Protein AF-A0A8N4FDD1-F1 (afdb_monomer_lite)

Radius of gyration: 42.2 Å; chains: 1; bounding box: 93×57×145 Å

InterPro domains:
  IPR019540 Phosphatidylinositol-glycan biosynthesis class S protein [PF10510] (51-280)
  IPR019540 Phosphatidylinositol-glycan biosynthesis class S protein [PF10510] (283-410)
  IPR019540 Phosphatidylinositol-glycan biosynthesis class S protein [PTHR21072] (285-420)

Foldseek 3Di:
DDDDDDDDDDDDDDDDDDDDDDDDDDDDDDDDDDDDPPDDDDDDDDPPPPCPVVVVVVPQFDAADAPLVLLVVLLVCCVVDQLAFQAEEEEEEADQDDDQVVQQVLQVLLLVLLVVQQDCDDDQLFNRNRYHYKYWYEPLVFIHIHPGCVPPLQDQDHNLDDLVQPPDPPVSVLVSVCVRNCVSVCCLVPLNADYAYEYEREDDDPDDDWDWADHLESYIYIYYHADSVRVSNVSSCCVPCPLRVPVDDPPCPVVPDPQDQPLLRDRDDDPVCVPPPCSPPHRPSNVSSVLSNLLSVLSNLLSVLVVVVSVLCVVCSPQHHDVLLSVLQVQLSVLNVVLSVCSSSNNSVSSNVSSSSSNSSSCCSSPPCSNVVVVVPDVVVVCVVCVVPVVVVCVPVVVVVVVVVVVVVVVVVVVVVVVVVVVVVVVVVVVVVVVVVVVVD

Organism: Elaeis guineensis var. tenera (NCBI:txid51953)

pLDDT: mean 73.2, std 19.53, range [24.16, 97.06]

Secondary structure (DSSP, 8-state):
--------PPPP--PPP--------------------------------TTHHHHHHTT---BPPP-HHHHHHHHHHHHHS--PPPEEEEEEEE-S---HHHHHHHHHHHHHHHHHHS-SS--TTS-TT-EEEEEEEE-SS-EEE-STTTT-TTS--TTS--TTTT-S-HHHHHHHHHHHHHS-GGGGTTT---EEEEEEE----TT---EEEE-SSSEEEEES---HHHHHHHHHHIIIIIIITTT--TT-TTSS----B-TTS-B---HHHHSS-HHHH--HHHHHHHHHHHHHHHHHHHHHHHHHHHHHHHH-TT--B-HHHHHHHHHHHHHHHHHHHHHHTT-HHHHHHHHHHHHHHHHHHHT-HHHHHHHH--HHHHHHHHHHHHHHHHHHHHHHHHHHHHHHHHHHHHHHHHHHHHHHHHHHHHHHHHHHHHH--

Sequence (441 aa):
DRQTRHQAPPPHALRPPLLPFRYFPTPLSVSRAVPLVLSLSLSPVSLRPPGLPFLLKSTEIYRSPLPFRSIDSLSSRLQSDRPTLPCRFQAVLLRLDGDRFLADRLGSLISEDLVKRTSNDPVCGGCGKYFSVSVTIDSGTGCVRSSVGAGDACLWRCGVVDSSGLGGGDEGVDKLLDSTLREGSECLGSGGGRVYTVVVIERDVAGESVQVVVGKHRHAWMVGKVSEPGAVSMIGKIFVEIFMNGGKKVGEMGKGEFMPVGADGSVVLSFSLLNADPSDWVYYWELDLLYGHHTCFNLLSCATTLEPLSKLVQSLPRMIIMDEIGKQVKFSLEAASLALRNASLGIYDASAVSARKARALAEDAFFHPSIMSISYSSIEHYFAIYMPFFAPVSLHVLPAAIKELKRYKREQAKYLTFAADQARAASYSATYATLLNVVYT

Structure (mmCIF, N/CA/C/O backbone):
data_AF-A0A8N4FDD1-F1
#
_entry.id   AF-A0A8N4FDD1-F1
#
loop_
_atom_site.group_PDB
_atom_site.id
_atom_site.type_symbol
_atom_site.label_atom_id
_atom_site.label_alt_id
_atom_site.label_comp_id
_atom_site.label_asym_id
_atom_site.label_entity_id
_atom_site.label_seq_id
_atom_site.pdbx_PDB_ins_code
_atom_site.Cartn_x
_atom_site.Cartn_y
_atom_site.Cartn_z
_atom_site.occupancy
_atom_site.B_iso_or_equiv
_atom_site.auth_seq_id
_atom_site.auth_comp_id
_atom_site.auth_asym_id
_atom_site.auth_atom_id
_atom_site.pdbx_PDB_model_num
ATOM 1 N N . ASP A 1 1 ? -49.639 16.139 -25.038 1.00 40.72 1 ASP A N 1
ATOM 2 C CA . ASP A 1 1 ? -50.640 15.060 -24.979 1.00 40.72 1 ASP A CA 1
ATOM 3 C C . ASP A 1 1 ? -50.744 14.423 -23.609 1.00 40.72 1 ASP A C 1
ATOM 5 O O . ASP A 1 1 ? -49.745 14.032 -23.019 1.00 40.72 1 ASP A O 1
ATOM 9 N N . ARG A 1 2 ? -51.978 14.360 -23.102 1.00 35.84 2 ARG A N 1
ATOM 10 C CA . ARG A 1 2 ? -52.407 13.490 -22.002 1.00 35.84 2 ARG A CA 1
ATOM 11 C C . ARG A 1 2 ? -52.451 12.050 -22.513 1.00 35.84 2 ARG A C 1
ATOM 13 O O . ARG A 1 2 ? -53.155 11.814 -23.488 1.00 35.84 2 ARG A O 1
ATOM 20 N N . GLN A 1 3 ? -51.924 11.093 -21.751 1.00 36.06 3 GLN A N 1
ATOM 21 C CA . GLN A 1 3 ? -52.672 9.860 -21.492 1.00 36.06 3 GLN A CA 1
ATOM 22 C C . GLN A 1 3 ? -52.224 9.157 -20.205 1.00 36.06 3 GLN A C 1
ATOM 24 O O . GLN A 1 3 ? -51.048 8.988 -19.911 1.00 36.06 3 GLN A O 1
ATOM 29 N N . THR A 1 4 ? -53.237 8.815 -19.420 1.00 35.28 4 THR A N 1
ATOM 30 C CA . THR A 1 4 ? -53.247 8.205 -18.088 1.00 35.28 4 THR A CA 1
ATOM 31 C C . THR A 1 4 ? -53.641 6.724 -18.151 1.00 35.28 4 THR A C 1
ATOM 33 O O . THR A 1 4 ? -54.429 6.369 -19.026 1.00 35.28 4 THR A O 1
ATOM 36 N N . ARG A 1 5 ? -53.284 5.981 -17.082 1.00 33.47 5 ARG A N 1
ATOM 37 C CA . ARG A 1 5 ? -53.719 4.625 -16.627 1.00 33.47 5 ARG A CA 1
ATOM 38 C C . ARG A 1 5 ? -52.831 3.464 -17.123 1.00 33.47 5 ARG A C 1
ATOM 40 O O . ARG A 1 5 ? -52.460 3.452 -18.281 1.00 33.47 5 ARG A O 1
ATOM 47 N N . HIS A 1 6 ? -52.433 2.468 -16.320 1.00 32.19 6 HIS A N 1
ATOM 48 C CA . HIS A 1 6 ? -53.114 1.783 -15.208 1.00 32.19 6 HIS A CA 1
ATOM 49 C C . HIS A 1 6 ? -52.150 1.292 -14.095 1.00 32.19 6 HIS A C 1
ATOM 51 O O . HIS A 1 6 ? -51.011 0.924 -14.356 1.00 32.19 6 HIS A O 1
ATOM 57 N N . GLN A 1 7 ? -52.670 1.252 -12.862 1.00 31.25 7 GLN A N 1
ATOM 58 C CA . GLN A 1 7 ? -52.154 0.572 -11.660 1.00 31.25 7 GLN A CA 1
ATOM 59 C C . GLN A 1 7 ? -52.213 -0.965 -11.767 1.00 31.25 7 GLN A C 1
ATOM 61 O O . GLN A 1 7 ? -53.251 -1.481 -12.176 1.00 31.25 7 GLN A O 1
ATOM 66 N N . ALA A 1 8 ? -51.182 -1.663 -11.262 1.00 29.30 8 ALA A N 1
ATOM 67 C CA . ALA A 1 8 ? -51.240 -2.968 -10.568 1.00 29.30 8 ALA A CA 1
ATOM 68 C C . ALA A 1 8 ? -49.865 -3.294 -9.901 1.00 29.30 8 ALA A C 1
ATOM 70 O O . ALA A 1 8 ? -48.864 -2.718 -10.320 1.00 29.30 8 ALA A O 1
ATOM 71 N N . PRO A 1 9 ? -49.804 -4.128 -8.837 1.00 34.34 9 PRO A N 1
ATOM 72 C CA . PRO A 1 9 ? -48.950 -3.927 -7.648 1.00 34.34 9 PRO A CA 1
ATOM 73 C C . PRO A 1 9 ? -47.648 -4.772 -7.591 1.00 34.34 9 PRO A C 1
ATOM 75 O O . PRO A 1 9 ? -47.467 -5.669 -8.413 1.00 34.34 9 PRO A O 1
ATOM 78 N N . PRO A 1 10 ? -46.744 -4.525 -6.609 1.00 38.16 10 PRO A N 1
ATOM 79 C CA . PRO A 1 10 ? -45.492 -5.276 -6.443 1.00 38.16 10 PRO A CA 1
ATOM 80 C C . PRO A 1 10 ? -45.675 -6.630 -5.716 1.00 38.16 10 PRO A C 1
ATOM 82 O O . PRO A 1 10 ? -46.613 -6.787 -4.930 1.00 38.16 10 PRO A O 1
ATOM 85 N N . PRO A 1 11 ? -44.770 -7.610 -5.925 1.00 33.47 11 PRO A N 1
ATOM 86 C CA . PRO A 1 11 ? -44.860 -8.933 -5.309 1.00 33.47 11 PRO A CA 1
ATOM 87 C C . PRO A 1 11 ? -44.393 -8.928 -3.840 1.00 33.47 11 PRO A C 1
ATOM 89 O O . PRO A 1 11 ? -43.347 -8.380 -3.493 1.00 33.47 11 PRO A O 1
ATOM 92 N N . HIS A 1 12 ? -45.181 -9.569 -2.973 1.00 30.75 12 HIS A N 1
ATOM 93 C CA . HIS A 1 12 ? -44.936 -9.719 -1.537 1.00 30.75 12 HIS A CA 1
ATOM 94 C C . HIS A 1 12 ? -44.035 -10.921 -1.178 1.00 30.75 12 HIS A C 1
ATOM 96 O O . HIS A 1 12 ? -44.300 -12.043 -1.588 1.00 30.75 12 HIS A O 1
ATOM 102 N N . ALA A 1 13 ? -43.062 -10.631 -0.303 1.00 29.66 13 ALA A N 1
ATOM 103 C CA . ALA A 1 13 ? -42.700 -11.289 0.967 1.00 29.66 13 ALA A CA 1
ATOM 104 C C . ALA A 1 13 ? -42.360 -12.794 1.054 1.00 29.66 13 ALA A C 1
ATOM 106 O O . ALA A 1 13 ? -43.186 -13.653 0.783 1.00 29.66 13 ALA A O 1
ATOM 107 N N . LEU A 1 14 ? -41.225 -13.072 1.720 1.00 29.44 14 LEU A N 1
ATOM 108 C CA . LEU A 1 14 ? -41.014 -14.240 2.593 1.00 29.44 14 LEU A CA 1
ATOM 109 C C . LEU A 1 14 ? -40.166 -13.831 3.821 1.00 29.44 14 LEU A C 1
ATOM 111 O O . LEU A 1 14 ? -38.943 -13.741 3.763 1.00 29.44 14 LEU A O 1
ATOM 115 N N . ARG A 1 15 ? -40.847 -13.558 4.943 1.00 31.05 15 ARG A N 1
ATOM 116 C CA . ARG A 1 15 ? -40.312 -13.614 6.319 1.00 31.05 15 ARG A CA 1
ATOM 117 C C . ARG A 1 15 ? -40.715 -14.971 6.912 1.00 31.05 15 ARG A C 1
ATOM 119 O O . ARG A 1 15 ? -41.870 -15.352 6.719 1.00 31.05 15 ARG A O 1
ATOM 126 N N . PRO A 1 16 ? -39.858 -15.664 7.679 1.00 32.75 16 PRO A N 1
ATOM 127 C CA . PRO A 1 16 ? -40.301 -16.789 8.493 1.00 32.75 16 PRO A CA 1
ATOM 128 C C . PRO A 1 16 ? -40.994 -16.318 9.793 1.00 32.75 16 PRO A C 1
ATOM 130 O O . PRO A 1 16 ? -40.769 -15.189 10.241 1.00 32.75 16 PRO A O 1
ATOM 133 N N . PRO A 1 17 ? -41.884 -17.148 10.371 1.00 31.25 17 PRO A N 1
ATOM 134 C CA . PRO A 1 17 ? -43.022 -16.688 11.158 1.00 31.25 17 PRO A CA 1
ATOM 135 C C . PRO A 1 17 ? -42.779 -16.711 12.672 1.00 31.25 17 PRO A C 1
ATOM 137 O O . PRO A 1 17 ? -42.165 -17.624 13.218 1.00 31.25 17 PRO A O 1
ATOM 140 N N . LEU A 1 18 ? -43.377 -15.738 13.357 1.00 29.84 18 LEU A N 1
ATOM 141 C CA . LEU A 1 18 ? -43.746 -15.846 14.765 1.00 29.84 18 LEU A CA 1
ATOM 142 C C . LEU A 1 18 ? -45.084 -16.588 14.827 1.00 29.84 18 LEU A C 1
ATOM 144 O O . LEU A 1 18 ? -46.087 -16.078 14.325 1.00 29.84 18 LEU A O 1
ATOM 148 N N . LEU A 1 19 ? -45.100 -17.783 15.422 1.00 29.86 19 LEU A N 1
ATOM 149 C CA . LEU A 1 19 ? -46.341 -18.469 15.772 1.00 29.86 19 LEU A CA 1
ATOM 150 C C . LEU A 1 19 ? -46.705 -18.227 17.248 1.00 29.86 19 LEU A C 1
ATOM 152 O O . LEU A 1 19 ? -45.818 -18.230 18.106 1.00 29.86 19 LEU A O 1
ATOM 156 N N . PRO A 1 20 ? -48.001 -18.022 17.541 1.00 33.59 20 PRO A N 1
ATOM 157 C CA . PRO A 1 20 ? -48.532 -17.731 18.863 1.00 33.59 20 PRO A CA 1
ATOM 158 C C . PRO A 1 20 ? -49.012 -19.010 19.562 1.00 33.59 20 PRO A C 1
ATOM 160 O O . PRO A 1 20 ? -49.422 -19.965 18.909 1.00 33.59 20 PRO A O 1
ATOM 163 N N . PHE A 1 21 ? -49.091 -18.990 20.891 1.00 27.89 21 PHE A N 1
ATOM 164 C CA . PHE A 1 21 ? -49.952 -19.918 21.625 1.00 27.89 21 PHE A CA 1
ATOM 165 C C . PHE A 1 21 ? -50.805 -19.155 22.645 1.00 27.89 21 PHE A C 1
ATOM 167 O O . PHE A 1 21 ? -50.311 -18.613 23.630 1.00 27.89 21 PHE A O 1
ATOM 174 N N . ARG A 1 22 ? -52.113 -19.116 22.365 1.00 25.95 22 ARG A N 1
ATOM 175 C CA . ARG A 1 22 ? -53.206 -18.933 23.330 1.00 25.95 22 ARG A CA 1
ATOM 176 C C . ARG A 1 22 ? -53.691 -20.328 23.751 1.00 25.95 22 ARG A C 1
ATOM 178 O O . ARG A 1 22 ? -53.838 -21.164 22.868 1.00 25.95 22 ARG A O 1
ATOM 185 N N . TYR A 1 23 ? -54.031 -20.551 25.021 1.00 25.39 23 TYR A N 1
ATOM 186 C CA . TYR A 1 23 ? -55.416 -20.712 25.516 1.00 25.39 23 TYR A CA 1
ATOM 187 C C . TYR A 1 23 ? -55.460 -21.249 26.964 1.00 25.39 23 TYR A C 1
ATOM 189 O O . TYR A 1 23 ? -54.695 -22.122 27.356 1.00 25.39 23 TYR A O 1
ATOM 197 N N . PHE A 1 24 ? -56.393 -20.666 27.719 1.00 34.41 24 PHE A N 1
ATOM 198 C CA . PHE A 1 24 ? -56.862 -20.946 29.087 1.00 34.41 24 PHE A CA 1
ATOM 199 C C . PHE A 1 24 ? -57.510 -22.345 29.261 1.00 34.41 24 PHE A C 1
ATOM 201 O O . PHE A 1 24 ? -57.901 -22.942 28.258 1.00 34.41 24 PHE A O 1
ATOM 208 N N . PRO A 1 25 ? -57.708 -22.841 30.509 1.00 28.44 25 PRO A N 1
ATOM 209 C CA . PRO A 1 25 ? -59.020 -22.669 31.167 1.00 28.44 25 PRO A CA 1
ATOM 210 C C . PRO A 1 25 ? -58.987 -22.347 32.684 1.00 28.44 25 PRO A C 1
ATOM 212 O O . PRO A 1 25 ? -58.010 -22.577 33.390 1.00 28.44 25 PRO A O 1
ATOM 215 N N . THR A 1 26 ? -60.103 -21.780 33.152 1.00 26.97 26 THR A N 1
ATOM 216 C CA . THR A 1 26 ? -60.554 -21.499 34.536 1.00 26.97 26 THR A CA 1
ATOM 217 C C . THR A 1 26 ? -61.221 -22.752 35.184 1.00 26.97 26 THR A C 1
ATOM 219 O O . THR A 1 26 ? -61.231 -23.798 34.542 1.00 26.97 26 THR A O 1
ATOM 222 N N . PRO A 1 27 ? -61.939 -22.679 36.336 1.00 45.00 27 PRO A N 1
ATOM 223 C CA . PRO A 1 27 ? -61.524 -22.534 37.746 1.00 45.00 27 PRO A CA 1
ATOM 224 C C . PRO A 1 27 ? -62.041 -23.703 38.657 1.00 45.00 27 PRO A C 1
ATOM 226 O O . PRO A 1 27 ? -62.592 -24.669 38.145 1.00 45.00 27 PRO A O 1
ATOM 229 N N . LEU A 1 28 ? -61.935 -23.543 39.997 1.00 25.53 28 LEU A N 1
ATOM 230 C CA . LEU A 1 28 ? -62.410 -24.359 41.161 1.00 25.53 28 LEU A CA 1
ATOM 231 C C . LEU A 1 28 ? -61.222 -24.988 41.921 1.00 25.53 28 LEU A C 1
ATOM 233 O O . LEU A 1 28 ? -60.374 -25.626 41.322 1.00 25.53 28 LEU A O 1
ATOM 237 N N . SER A 1 29 ? -61.026 -24.823 43.230 1.00 24.16 29 SER A N 1
ATOM 238 C CA . SER A 1 29 ? -61.970 -24.854 44.348 1.00 24.16 29 SER A CA 1
ATOM 239 C C . SER A 1 29 ? -61.417 -24.047 45.534 1.00 24.16 29 SER A C 1
ATOM 241 O O . SER A 1 29 ? -60.212 -24.034 45.790 1.00 24.16 29 SER A O 1
ATOM 243 N N . VAL A 1 30 ? -62.308 -23.378 46.267 1.00 39.97 30 VAL A N 1
ATOM 244 C CA . VAL A 1 30 ? -62.011 -22.726 47.546 1.00 39.97 30 VAL A CA 1
ATOM 245 C C . VAL A 1 30 ? -61.821 -23.808 48.607 1.00 39.97 30 VAL A C 1
ATOM 247 O O . VAL A 1 30 ? -62.767 -24.519 48.936 1.00 39.97 30 VAL A O 1
ATOM 250 N N . SER A 1 31 ? -60.633 -23.876 49.207 1.00 27.06 31 SER A N 1
ATOM 251 C CA . SER A 1 31 ? -60.451 -24.524 50.505 1.00 27.06 31 SER A CA 1
ATOM 252 C C . SER A 1 31 ? -59.795 -23.540 51.467 1.00 27.06 31 SER A C 1
ATOM 254 O O . SER A 1 31 ? -58.717 -23.005 51.213 1.00 27.06 31 SER A O 1
ATOM 256 N N . ARG A 1 32 ? -60.507 -23.248 52.557 1.00 39.62 32 ARG A N 1
ATOM 257 C CA . ARG A 1 32 ? -60.023 -22.467 53.698 1.00 39.62 32 ARG A CA 1
ATOM 258 C C . ARG A 1 32 ? -58.872 -23.220 54.368 1.00 39.62 32 ARG A C 1
ATOM 260 O O . ARG A 1 32 ? -59.080 -24.350 54.793 1.00 39.62 32 ARG A O 1
ATOM 267 N N . ALA A 1 33 ? -57.735 -22.563 54.589 1.00 28.14 33 ALA A N 1
ATOM 268 C CA . ALA A 1 33 ? -56.805 -22.946 55.651 1.00 28.14 33 ALA A CA 1
ATOM 269 C C . ALA A 1 33 ? -55.934 -21.755 56.105 1.00 28.14 33 ALA A C 1
ATOM 271 O O . ALA A 1 33 ? -55.067 -21.292 55.378 1.00 28.14 33 ALA A O 1
ATOM 272 N N . VAL A 1 34 ? -56.258 -21.278 57.313 1.00 29.39 34 VAL A N 1
ATOM 273 C CA . VAL A 1 34 ? -55.396 -20.838 58.432 1.00 29.39 34 VAL A CA 1
ATOM 274 C C . VAL A 1 34 ? -54.196 -19.908 58.139 1.00 29.39 34 VAL A C 1
ATOM 276 O O . VAL A 1 34 ? -53.258 -20.310 57.455 1.00 29.39 34 VAL A O 1
ATOM 279 N N . PRO A 1 35 ? -54.121 -18.707 58.758 1.00 30.92 35 PRO A N 1
ATOM 280 C CA . PRO A 1 35 ? -52.905 -17.903 58.729 1.00 30.92 35 PRO A CA 1
ATOM 281 C C . PRO A 1 35 ? -51.846 -18.565 59.620 1.00 30.92 35 PRO A C 1
ATOM 283 O O . PRO A 1 35 ? -51.951 -18.561 60.846 1.00 30.92 35 PRO A O 1
ATOM 286 N N . LEU A 1 36 ? -50.823 -19.154 59.002 1.00 27.55 36 LEU A N 1
ATOM 287 C CA . LEU A 1 36 ? -49.663 -19.670 59.717 1.00 27.55 36 LEU A CA 1
ATOM 288 C C . LEU A 1 36 ? -48.739 -18.489 60.035 1.00 27.55 36 LEU A C 1
ATOM 290 O O . LEU A 1 36 ? -48.025 -17.975 59.174 1.00 27.55 36 LEU A O 1
ATOM 294 N N . VAL A 1 37 ? -48.809 -18.018 61.278 1.00 31.62 37 VAL A N 1
ATOM 295 C CA . VAL A 1 37 ? -47.888 -17.026 61.833 1.00 31.62 37 VAL A CA 1
ATOM 296 C C . VAL A 1 37 ? -46.492 -17.651 61.860 1.00 31.62 37 VAL A C 1
ATOM 298 O O . VAL A 1 37 ? -46.197 -18.509 62.687 1.00 31.62 37 VAL A O 1
ATOM 301 N N . LEU A 1 38 ? -45.630 -17.235 60.932 1.00 30.97 38 LEU A N 1
ATOM 302 C CA . LEU A 1 38 ? -44.207 -17.570 60.926 1.00 30.97 38 LEU A CA 1
ATOM 303 C C . LEU A 1 38 ? -43.508 -16.789 62.047 1.00 30.97 38 LEU A C 1
ATOM 305 O O . LEU A 1 38 ? -43.041 -15.665 61.865 1.00 30.97 38 LEU A O 1
ATOM 309 N N . SER A 1 39 ? -43.451 -17.390 63.233 1.00 30.58 39 SER A N 1
ATOM 310 C CA . SER A 1 39 ? -42.573 -16.955 64.314 1.00 30.58 39 SER A CA 1
ATOM 311 C C . SER A 1 39 ? -41.125 -17.294 63.951 1.00 30.58 39 SER A C 1
ATOM 313 O O . SER A 1 39 ? -40.681 -18.432 64.095 1.00 30.58 39 SER A O 1
ATOM 315 N N . LEU A 1 40 ? -40.387 -16.299 63.461 1.00 34.03 40 LEU A N 1
ATOM 316 C CA . LEU A 1 40 ? -38.937 -16.360 63.281 1.00 34.03 40 LEU A CA 1
ATOM 317 C C . LEU A 1 40 ? -38.249 -16.422 64.653 1.00 34.03 40 LEU A C 1
ATOM 319 O O . LEU A 1 40 ? -38.020 -15.399 65.296 1.00 34.03 40 LEU A O 1
ATOM 323 N N . SER A 1 41 ? -37.902 -17.626 65.104 1.00 34.12 41 SER A N 1
ATOM 324 C CA . SER A 1 41 ? -36.955 -17.828 66.201 1.00 34.12 41 SER A CA 1
ATOM 325 C C . SER A 1 41 ? -35.529 -17.623 65.678 1.00 34.12 41 SER A C 1
ATOM 327 O O . SER A 1 41 ? -34.995 -18.465 64.955 1.00 34.12 41 SER A O 1
ATOM 329 N N . LEU A 1 42 ? -34.911 -16.490 66.022 1.00 40.28 42 LEU A N 1
ATOM 330 C CA . LEU A 1 42 ? -33.498 -16.224 65.748 1.00 40.28 42 LEU A CA 1
ATOM 331 C C . LEU A 1 42 ? -32.602 -17.022 66.711 1.00 40.28 42 LEU A C 1
ATOM 333 O O . LEU A 1 42 ? -32.462 -16.654 67.876 1.00 40.28 42 LEU A O 1
ATOM 337 N N . SER A 1 43 ? -31.928 -18.055 66.205 1.00 37.25 43 SER A N 1
ATOM 338 C CA . SER A 1 43 ? -30.672 -18.552 66.786 1.00 37.25 43 SER A CA 1
ATOM 339 C C . SER A 1 43 ? -29.479 -17.836 66.134 1.00 37.25 43 SER A C 1
ATOM 341 O O . SER A 1 43 ? -29.516 -17.573 64.929 1.00 37.25 43 SER A O 1
ATOM 343 N N . PRO A 1 44 ? -28.404 -17.513 66.879 1.00 50.78 44 PRO A N 1
ATOM 344 C CA . PRO A 1 44 ? -27.269 -16.763 66.359 1.00 50.78 44 PRO A CA 1
ATOM 345 C C . PRO A 1 44 ? -26.308 -17.716 65.642 1.00 50.78 44 PRO A C 1
ATOM 347 O O . PRO A 1 44 ? -25.275 -18.107 66.177 1.00 50.78 44 PRO A O 1
ATOM 350 N N . VAL A 1 45 ? -26.647 -18.107 64.416 1.00 41.34 45 VAL A N 1
ATOM 351 C CA . VAL A 1 45 ? -25.684 -18.716 63.497 1.00 41.34 45 VAL A CA 1
ATOM 352 C C . VAL A 1 45 ? -25.213 -17.619 62.554 1.00 41.34 45 VAL A C 1
ATOM 354 O O . VAL A 1 45 ? -26.011 -17.011 61.848 1.00 41.34 45 VAL A O 1
ATOM 357 N N . SER A 1 46 ? -23.910 -17.340 62.622 1.00 48.69 46 SER A N 1
ATOM 358 C CA . SER A 1 46 ? -23.095 -16.582 61.668 1.00 48.69 46 SER A CA 1
ATOM 359 C C . SER A 1 46 ? -23.808 -16.285 60.338 1.00 48.69 46 SER A C 1
ATOM 361 O O . SER A 1 46 ? -23.877 -17.139 59.454 1.00 48.69 46 SER A O 1
ATOM 363 N N . LEU A 1 47 ? -24.327 -15.060 60.182 1.00 47.66 47 LEU A N 1
ATOM 364 C CA . LEU A 1 47 ? -24.791 -14.538 58.894 1.00 47.66 47 LEU A CA 1
ATOM 365 C C . LEU A 1 47 ? -23.571 -14.289 57.993 1.00 47.66 47 LEU A C 1
ATOM 367 O O . LEU A 1 47 ? -23.130 -13.163 57.781 1.00 47.66 47 LEU A O 1
ATOM 371 N N . ARG A 1 48 ? -23.003 -15.356 57.442 1.00 53.75 48 ARG A N 1
ATOM 372 C CA . ARG A 1 48 ? -22.260 -15.281 56.188 1.00 53.75 48 ARG A CA 1
ATOM 373 C C . ARG A 1 48 ? -23.150 -15.987 55.171 1.00 53.75 48 ARG A C 1
ATOM 375 O O . ARG A 1 48 ? -23.197 -17.211 55.217 1.00 53.75 48 ARG A O 1
ATOM 382 N N . PRO A 1 49 ? -23.911 -15.273 54.319 1.00 59.44 49 PRO A N 1
ATOM 383 C CA . PRO A 1 49 ? -24.785 -15.937 53.364 1.00 59.44 49 PRO A CA 1
ATOM 384 C C . PRO A 1 49 ? -23.892 -16.782 52.445 1.00 59.44 49 PRO A C 1
ATOM 386 O O . PRO A 1 49 ? -23.085 -16.200 51.714 1.00 59.44 49 PRO A O 1
ATOM 389 N N . PRO A 1 50 ? -23.994 -18.124 52.449 1.00 56.16 50 PRO A N 1
ATOM 390 C CA . PRO A 1 50 ? -23.181 -18.968 51.572 1.00 56.16 50 PRO A CA 1
ATOM 391 C C . PRO A 1 50 ? -23.485 -18.706 50.086 1.00 56.16 50 PRO A C 1
ATOM 393 O O . PRO A 1 50 ? -22.694 -19.061 49.219 1.00 56.16 50 PRO A O 1
ATOM 396 N N . GLY A 1 51 ? -24.593 -18.017 49.789 1.00 51.84 51 GLY A N 1
ATOM 397 C CA . GLY A 1 51 ? -24.967 -17.574 48.448 1.00 51.84 51 GLY A CA 1
ATOM 398 C C . GLY A 1 51 ? -24.396 -16.222 48.010 1.00 51.84 51 GLY A C 1
ATOM 399 O O . GLY A 1 51 ? -24.435 -15.940 46.821 1.00 51.84 51 GLY A O 1
ATOM 400 N N . LEU A 1 52 ? -23.846 -15.382 48.898 1.00 57.56 52 LEU A N 1
ATOM 401 C CA . LEU A 1 52 ? -23.330 -14.059 48.504 1.00 57.56 52 LEU A CA 1
ATOM 402 C C . LEU A 1 52 ? -22.122 -14.134 47.543 1.00 57.56 52 LEU A C 1
ATOM 404 O O . LEU A 1 52 ? -22.141 -13.430 46.533 1.00 57.56 52 LEU A O 1
ATOM 408 N N . PRO A 1 53 ? -21.100 -14.989 47.774 1.00 57.75 53 PRO A N 1
ATOM 409 C CA . PRO A 1 53 ? -20.004 -15.124 46.814 1.00 57.75 53 PRO A CA 1
ATOM 410 C C . PRO A 1 53 ? -20.446 -15.817 45.516 1.00 57.75 53 PRO A C 1
ATOM 412 O O . PRO A 1 53 ? -19.903 -15.514 44.458 1.00 57.75 53 PRO A O 1
ATOM 415 N N . PHE A 1 54 ? -21.450 -16.700 45.570 1.00 54.53 54 PHE A N 1
ATOM 416 C CA . PHE A 1 54 ? -21.995 -17.364 44.382 1.00 54.53 54 PHE A CA 1
ATOM 417 C C . PHE A 1 54 ? -22.814 -16.394 43.513 1.00 54.53 54 PHE A C 1
ATOM 419 O O . PHE A 1 54 ? -22.598 -16.331 42.307 1.00 54.53 54 PHE A O 1
ATOM 426 N N . LEU A 1 55 ? -23.663 -15.561 44.130 1.00 54.16 55 LEU A N 1
ATOM 427 C CA . LEU A 1 55 ? -24.450 -14.529 43.446 1.00 54.16 55 LEU A CA 1
ATOM 428 C C . LEU A 1 55 ? -23.570 -13.448 42.806 1.00 54.16 55 LEU A C 1
ATOM 430 O O . LEU A 1 55 ? -23.849 -13.017 41.689 1.00 54.16 55 LEU A O 1
ATOM 434 N N . LEU A 1 56 ? -22.483 -13.042 43.471 1.00 54.62 56 LEU A N 1
ATOM 435 C CA . LEU A 1 56 ? -21.521 -12.094 42.898 1.00 54.62 56 LEU A CA 1
ATOM 436 C C . LEU A 1 56 ? -20.779 -12.688 41.691 1.00 54.62 56 LEU A C 1
ATOM 438 O O . LEU A 1 56 ? -20.526 -11.973 40.724 1.00 54.62 56 LEU A O 1
ATOM 442 N N . LYS A 1 57 ? -20.499 -13.998 41.690 1.00 53.88 57 LYS A N 1
ATOM 443 C CA . LYS A 1 57 ? -19.841 -14.675 40.563 1.00 53.88 57 LYS A CA 1
ATOM 444 C C . LYS A 1 57 ? -20.753 -14.826 39.339 1.00 53.88 57 LYS A C 1
ATOM 446 O O . LYS A 1 57 ? -20.279 -14.728 38.216 1.00 53.88 57 LYS A O 1
ATOM 451 N N . SER A 1 58 ? -22.068 -14.937 39.533 1.00 48.38 58 SER A N 1
ATOM 452 C CA . SER A 1 58 ? -23.060 -14.889 38.442 1.00 48.38 58 SER A CA 1
ATOM 453 C C . SER A 1 58 ? -23.259 -13.501 37.809 1.00 48.38 58 SER A C 1
ATOM 455 O O . SER A 1 58 ? -24.005 -13.386 36.841 1.00 48.38 58 SER A O 1
ATOM 457 N N . THR A 1 59 ? -22.592 -12.455 38.314 1.00 55.41 59 THR A N 1
ATOM 458 C CA . THR A 1 59 ? -22.586 -11.111 37.695 1.00 55.41 59 THR A CA 1
ATOM 459 C C . THR A 1 59 ? -21.316 -10.812 36.897 1.00 55.41 59 THR A C 1
ATOM 461 O O . THR A 1 59 ? -21.124 -9.684 36.443 1.00 55.41 59 THR A O 1
ATOM 464 N N . GLU A 1 60 ? -20.439 -11.805 36.711 1.00 64.38 60 GLU A N 1
ATOM 465 C CA . GLU A 1 60 ? -19.253 -11.663 35.871 1.00 64.38 60 GLU A CA 1
ATOM 466 C C . GLU A 1 60 ? -19.681 -11.516 34.405 1.00 64.38 60 GLU A C 1
ATOM 468 O O . GLU A 1 60 ? -20.145 -12.450 33.754 1.00 64.38 60 GLU A O 1
ATOM 473 N N . ILE A 1 61 ? -19.590 -10.282 33.911 1.00 69.06 61 ILE A N 1
ATOM 474 C CA . ILE A 1 61 ? -19.956 -9.915 32.547 1.00 69.06 61 ILE A CA 1
ATOM 475 C C . ILE A 1 61 ? -19.009 -10.644 31.594 1.00 69.06 61 ILE A C 1
ATOM 477 O O . ILE A 1 61 ? -17.812 -10.347 31.566 1.00 69.06 61 ILE A O 1
ATOM 481 N N . TYR A 1 62 ? -19.551 -11.569 30.801 1.00 76.00 62 TYR A N 1
ATOM 482 C CA . TYR A 1 62 ? -18.815 -12.225 29.725 1.00 76.00 62 TYR A CA 1
ATOM 483 C C . TYR A 1 62 ? -18.250 -11.185 28.743 1.00 76.00 62 TYR A C 1
ATOM 485 O O . TYR A 1 62 ? -18.933 -10.233 28.355 1.00 76.00 62 TYR A O 1
ATOM 493 N N . ARG A 1 63 ? -16.986 -11.373 28.352 1.00 80.00 63 ARG A N 1
ATOM 494 C CA . ARG A 1 63 ? -16.257 -10.516 27.413 1.00 80.00 63 ARG A CA 1
ATOM 495 C C . ARG A 1 63 ? -15.627 -11.381 26.341 1.00 80.00 63 ARG A C 1
ATOM 497 O O . ARG A 1 63 ? -14.893 -12.313 26.668 1.00 80.00 63 ARG A O 1
ATOM 504 N N . SER A 1 64 ? -15.810 -11.002 25.084 1.00 85.81 64 SER A N 1
ATOM 505 C CA . SER A 1 64 ? -14.991 -11.569 24.019 1.00 85.81 64 SER A CA 1
ATOM 506 C C . SER A 1 64 ? -13.513 -11.214 24.247 1.00 85.81 64 SER A C 1
ATOM 508 O O . SER A 1 64 ? -13.197 -10.034 24.441 1.00 85.81 64 SER A O 1
ATOM 510 N N . PRO A 1 65 ? -12.582 -12.185 24.197 1.00 87.06 65 PRO A N 1
ATOM 511 C CA . PRO A 1 65 ? -11.158 -11.896 24.289 1.00 87.06 65 PRO A CA 1
ATOM 512 C C . PRO A 1 65 ? -10.698 -11.140 23.037 1.00 87.06 65 PRO A C 1
ATOM 514 O O . PRO A 1 65 ? -10.943 -11.580 21.912 1.00 87.06 65 PRO A O 1
ATOM 517 N N . LEU A 1 66 ? -10.018 -10.007 23.228 1.00 89.50 66 LEU A N 1
ATOM 518 C CA . LEU A 1 66 ? -9.389 -9.264 22.138 1.00 89.50 66 LEU A CA 1
ATOM 519 C C . LEU A 1 66 ? -7.909 -9.638 22.004 1.00 89.50 66 LEU A C 1
ATOM 521 O O . LEU A 1 66 ? -7.221 -9.833 23.010 1.00 89.50 66 LEU A O 1
ATOM 525 N N . PRO A 1 67 ? -7.380 -9.712 20.774 1.00 92.25 67 PRO A N 1
ATOM 526 C CA . PRO A 1 67 ? -6.008 -10.129 20.547 1.00 92.25 67 PRO A CA 1
ATOM 527 C C . PRO A 1 67 ? -5.051 -8.924 20.678 1.00 92.25 67 PRO A C 1
ATOM 529 O O . PRO A 1 67 ? -4.515 -8.409 19.696 1.00 92.25 67 PRO A O 1
ATOM 532 N N . PHE A 1 68 ? -4.832 -8.459 21.914 1.00 92.44 68 PHE A N 1
ATOM 533 C CA . PHE A 1 68 ? -4.052 -7.245 22.217 1.00 92.44 68 PHE A CA 1
ATOM 534 C C . PHE A 1 68 ? -2.631 -7.280 21.641 1.00 92.44 68 PHE A C 1
ATOM 536 O O . PHE A 1 68 ? -2.215 -6.351 20.959 1.00 92.44 68 PHE A O 1
ATOM 543 N N . ARG A 1 69 ? -1.927 -8.407 21.809 1.00 92.44 69 ARG A N 1
ATOM 544 C CA . ARG A 1 69 ? -0.548 -8.572 21.323 1.00 92.44 69 ARG A CA 1
ATOM 545 C C . ARG A 1 69 ? -0.424 -8.350 19.814 1.00 92.44 69 ARG A C 1
ATOM 547 O O . ARG A 1 69 ? 0.562 -7.778 19.364 1.00 92.44 69 ARG A O 1
ATOM 554 N N . SER A 1 70 ? -1.401 -8.805 19.029 1.00 92.75 70 SER A N 1
ATOM 555 C CA . SER A 1 70 ? -1.380 -8.598 17.578 1.00 92.75 70 SER A CA 1
ATOM 556 C C . SER A 1 70 ? -1.679 -7.152 17.189 1.00 92.75 70 SER A C 1
ATOM 558 O O . SER A 1 70 ? -1.056 -6.663 16.250 1.00 92.75 70 SER A O 1
ATOM 560 N N . ILE A 1 71 ? -2.552 -6.455 17.928 1.00 93.19 71 ILE A N 1
ATOM 561 C CA . ILE A 1 71 ? -2.819 -5.021 17.724 1.00 93.19 71 ILE A CA 1
ATOM 562 C C . ILE A 1 71 ? -1.536 -4.218 17.968 1.00 93.19 71 ILE A C 1
ATOM 564 O O . ILE A 1 71 ? -1.118 -3.453 17.100 1.00 93.19 71 ILE A O 1
ATOM 568 N N . ASP A 1 72 ? -0.860 -4.469 19.090 1.00 92.38 72 ASP A N 1
ATOM 569 C CA . ASP A 1 72 ? 0.387 -3.782 19.441 1.00 92.38 72 ASP A CA 1
ATOM 570 C C . ASP A 1 72 ? 1.508 -4.110 18.440 1.00 92.38 72 ASP A C 1
ATOM 572 O O . ASP A 1 72 ? 2.263 -3.228 18.025 1.00 92.38 72 ASP A O 1
ATOM 576 N N . SER A 1 73 ? 1.592 -5.366 17.979 1.00 93.25 73 SER A N 1
ATOM 577 C CA . SER A 1 73 ? 2.569 -5.768 16.957 1.00 93.25 73 SER A CA 1
ATOM 578 C C . SER A 1 73 ? 2.324 -5.095 15.603 1.00 93.25 73 SER A C 1
ATOM 580 O O . SER A 1 73 ? 3.276 -4.739 14.914 1.00 93.25 73 SER A O 1
ATOM 582 N N . LEU A 1 74 ? 1.058 -4.887 15.222 1.00 91.56 74 LEU A N 1
ATOM 583 C CA . LEU A 1 74 ? 0.705 -4.202 13.983 1.00 91.56 74 LEU A CA 1
ATOM 584 C C . LEU A 1 74 ? 1.018 -2.705 14.084 1.00 91.56 74 LEU A C 1
ATOM 586 O O . LEU A 1 74 ? 1.635 -2.161 13.172 1.00 91.56 74 LEU A O 1
ATOM 590 N N . SER A 1 75 ? 0.637 -2.057 15.192 1.00 91.75 75 SER A N 1
ATOM 591 C CA . SER A 1 75 ? 0.903 -0.628 15.418 1.00 91.75 75 SER A CA 1
ATOM 592 C C . SER A 1 75 ? 2.407 -0.346 15.451 1.00 91.75 75 SER A C 1
ATOM 594 O O . SER A 1 75 ? 2.893 0.490 14.692 1.00 91.75 75 SER A O 1
ATOM 596 N N . SER A 1 76 ? 3.173 -1.119 16.230 1.00 90.62 76 SER A N 1
ATOM 597 C CA . SER A 1 76 ? 4.634 -0.978 16.287 1.00 90.62 76 SER A CA 1
ATOM 598 C C . SER A 1 76 ? 5.298 -1.212 14.930 1.00 90.62 76 SER A C 1
ATOM 600 O O . SER A 1 76 ? 6.154 -0.420 14.545 1.00 90.62 76 SER A O 1
ATOM 602 N N . ARG A 1 77 ? 4.857 -2.223 14.163 1.00 89.31 77 ARG A N 1
ATOM 603 C CA . ARG A 1 77 ? 5.363 -2.476 12.805 1.00 89.31 77 ARG A CA 1
ATOM 604 C C . ARG A 1 77 ? 5.118 -1.294 11.869 1.00 89.31 77 ARG A C 1
ATOM 606 O O . ARG A 1 77 ? 6.033 -0.905 11.157 1.00 89.31 77 ARG A O 1
ATOM 613 N N . LEU A 1 78 ? 3.914 -0.720 11.875 1.00 87.44 78 LEU A N 1
ATOM 614 C CA . LEU A 1 78 ? 3.552 0.401 10.998 1.00 87.44 78 LEU A CA 1
ATOM 615 C C . LEU A 1 78 ? 4.193 1.733 11.420 1.00 87.44 78 LEU A C 1
ATOM 617 O O . LEU A 1 78 ? 4.409 2.598 10.573 1.00 87.44 78 LEU A O 1
ATOM 621 N N . GLN A 1 79 ? 4.499 1.901 12.710 1.00 83.88 79 GLN A N 1
ATOM 622 C CA . GLN A 1 79 ? 5.249 3.050 13.222 1.00 83.88 79 GLN A CA 1
ATOM 623 C C . GLN A 1 79 ? 6.743 2.950 12.891 1.00 83.88 79 GLN A C 1
ATOM 625 O O . GLN A 1 79 ? 7.351 3.963 12.549 1.00 83.88 79 GLN A O 1
ATOM 630 N N . SER A 1 80 ? 7.329 1.748 12.979 1.00 81.81 80 SER A N 1
ATOM 631 C CA . SER A 1 80 ? 8.752 1.531 12.701 1.00 81.81 80 SER A CA 1
ATOM 632 C C . SER A 1 80 ? 9.073 1.498 11.210 1.00 81.81 80 SER A C 1
ATOM 634 O O . SER A 1 80 ? 10.080 2.057 10.790 1.00 81.81 80 SER A O 1
ATOM 636 N N . ASP A 1 81 ? 8.234 0.827 10.420 1.00 76.94 81 ASP A N 1
ATOM 637 C CA . ASP A 1 81 ? 8.449 0.610 8.994 1.00 76.94 81 ASP A CA 1
ATOM 638 C C . ASP A 1 81 ? 7.126 0.806 8.257 1.00 76.94 81 ASP A C 1
ATOM 640 O O . ASP A 1 81 ? 6.222 -0.039 8.279 1.00 76.94 81 ASP A O 1
ATOM 644 N N . ARG A 1 82 ? 6.982 1.979 7.637 1.00 77.06 82 ARG A N 1
ATOM 645 C CA . ARG A 1 82 ? 5.794 2.266 6.835 1.00 77.06 82 ARG A CA 1
ATOM 646 C C . ARG A 1 82 ? 5.760 1.284 5.668 1.00 77.06 82 ARG A C 1
ATOM 648 O O . ARG A 1 82 ? 6.797 1.067 5.045 1.00 77.06 82 ARG A O 1
ATOM 655 N N . PRO A 1 83 ? 4.589 0.724 5.327 1.00 72.31 83 PRO A N 1
ATOM 656 C CA . PRO A 1 83 ? 4.483 -0.218 4.227 1.00 72.31 83 PRO A CA 1
ATOM 657 C C . PRO A 1 83 ? 4.926 0.470 2.935 1.00 72.31 83 PRO A C 1
ATOM 659 O O . PRO A 1 83 ? 4.267 1.381 2.428 1.00 72.31 83 PRO A O 1
ATOM 662 N N . THR A 1 84 ? 6.087 0.040 2.457 1.00 72.50 84 THR A N 1
ATOM 663 C CA . THR A 1 84 ? 6.679 0.426 1.182 1.00 72.50 84 THR A CA 1
ATOM 664 C C . THR A 1 84 ? 6.400 -0.676 0.178 1.00 72.50 84 THR A C 1
ATOM 666 O O . THR A 1 84 ? 6.260 -1.852 0.531 1.00 72.50 84 THR A O 1
ATOM 669 N N . LEU A 1 85 ? 6.257 -0.285 -1.081 1.00 76.19 85 LEU A N 1
ATOM 670 C CA . LEU A 1 85 ? 5.982 -1.227 -2.157 1.00 76.19 85 LEU A CA 1
ATOM 671 C C . LEU A 1 85 ? 7.274 -1.462 -2.935 1.00 76.19 85 LEU A C 1
ATOM 673 O O . LEU A 1 85 ? 7.954 -0.486 -3.259 1.00 76.19 85 LEU A O 1
ATOM 677 N N . PRO A 1 86 ? 7.635 -2.723 -3.222 1.00 79.75 86 PRO A N 1
ATOM 678 C CA . PRO A 1 86 ? 8.854 -3.026 -3.950 1.00 79.75 86 PRO A CA 1
ATOM 679 C C . PRO A 1 86 ? 8.726 -2.494 -5.376 1.00 79.75 86 PRO A C 1
ATOM 681 O O . PRO A 1 86 ? 7.853 -2.926 -6.129 1.00 79.75 86 PRO A O 1
ATOM 684 N N . CYS A 1 87 ? 9.605 -1.569 -5.754 1.00 83.69 87 CYS A N 1
ATOM 685 C CA . CYS A 1 87 ? 9.602 -0.995 -7.095 1.00 83.69 87 CYS A CA 1
ATOM 686 C C . CYS A 1 87 ? 10.733 -1.582 -7.924 1.00 83.69 87 CYS A C 1
ATOM 688 O O . CYS A 1 87 ? 11.910 -1.472 -7.575 1.00 83.69 87 CYS A O 1
ATOM 690 N N . ARG A 1 88 ? 10.378 -2.220 -9.038 1.00 86.75 88 ARG A N 1
ATOM 691 C CA . ARG A 1 88 ? 11.358 -2.757 -9.979 1.00 86.75 88 ARG A CA 1
ATOM 692 C C . ARG A 1 88 ? 11.487 -1.809 -11.154 1.00 86.75 88 ARG A C 1
ATOM 694 O O . ARG A 1 88 ? 10.529 -1.605 -11.892 1.00 86.75 88 ARG A O 1
ATOM 701 N N . PHE A 1 89 ? 12.668 -1.235 -11.309 1.00 89.69 89 PHE A N 1
ATOM 702 C CA . PHE A 1 89 ? 13.004 -0.359 -12.415 1.00 89.69 89 PHE A CA 1
ATOM 703 C C . PHE A 1 89 ? 13.832 -1.122 -13.442 1.00 89.69 89 PHE A C 1
ATOM 705 O O . PHE A 1 89 ? 14.773 -1.847 -13.105 1.00 89.69 89 PHE A O 1
ATOM 712 N N . GLN A 1 90 ? 13.480 -0.945 -14.706 1.00 91.12 90 GLN A N 1
ATOM 713 C CA . GLN A 1 90 ? 14.193 -1.498 -15.839 1.00 91.12 90 GLN A CA 1
ATOM 714 C C . GLN A 1 90 ? 14.567 -0.374 -16.803 1.00 91.12 90 GLN A C 1
ATOM 716 O O . GLN A 1 90 ? 13.702 0.367 -17.259 1.00 91.12 90 GLN A O 1
ATOM 721 N N . ALA A 1 91 ? 15.845 -0.253 -17.146 1.00 92.12 91 ALA A N 1
ATOM 722 C CA . ALA A 1 91 ? 16.289 0.613 -18.234 1.00 92.12 91 ALA A CA 1
ATOM 723 C C . ALA A 1 91 ? 16.691 -0.244 -19.439 1.00 92.12 91 ALA A C 1
ATOM 725 O O . ALA A 1 91 ? 17.541 -1.126 -19.320 1.00 92.12 91 ALA A O 1
ATOM 726 N N . VAL A 1 92 ? 16.084 0.013 -20.594 1.00 90.56 92 VAL A N 1
ATOM 727 C CA . VAL A 1 92 ? 16.374 -0.669 -21.858 1.00 90.56 92 VAL A CA 1
ATOM 728 C C . VAL A 1 92 ? 17.091 0.315 -22.770 1.00 90.56 92 VAL A C 1
ATOM 730 O O . VAL A 1 92 ? 16.557 1.383 -23.044 1.00 90.56 92 VAL A O 1
ATOM 733 N N . LEU A 1 93 ? 18.290 -0.014 -23.239 1.00 88.81 93 LEU A N 1
ATOM 734 C CA . LEU A 1 93 ? 19.023 0.807 -24.201 1.00 88.81 93 LEU A CA 1
ATOM 735 C C . LEU A 1 93 ? 19.070 0.069 -25.536 1.00 88.81 93 LEU A C 1
ATOM 737 O O . LEU A 1 93 ? 19.632 -1.022 -25.616 1.00 88.81 93 LEU A O 1
ATOM 741 N N . LEU A 1 94 ? 18.490 0.670 -26.572 1.00 86.25 94 LEU A N 1
ATOM 742 C CA . LEU A 1 94 ? 18.539 0.158 -27.937 1.00 86.25 94 LEU A CA 1
ATOM 743 C C . LEU A 1 94 ? 19.790 0.716 -28.620 1.00 86.25 94 LEU A C 1
ATOM 745 O O . LEU A 1 94 ? 19.797 1.859 -29.083 1.00 86.25 94 LEU A O 1
ATOM 749 N N . ARG A 1 95 ? 20.866 -0.080 -28.619 1.00 81.25 95 ARG A N 1
ATOM 750 C CA . ARG A 1 95 ? 22.189 0.287 -29.144 1.00 81.25 95 ARG A CA 1
ATOM 751 C C . ARG A 1 95 ? 22.863 -0.928 -29.783 1.00 81.25 95 ARG A C 1
ATOM 753 O O . ARG A 1 95 ? 22.749 -2.041 -29.285 1.00 81.25 95 ARG A O 1
ATOM 760 N N . LEU A 1 96 ? 23.599 -0.684 -30.867 1.00 67.44 96 LEU A N 1
ATOM 761 C CA . LEU A 1 96 ? 24.326 -1.718 -31.612 1.00 67.44 96 LEU A CA 1
ATOM 762 C C . LEU A 1 96 ? 25.511 -2.307 -30.821 1.00 67.44 96 LEU A C 1
ATOM 764 O O . LEU A 1 96 ? 25.742 -3.510 -30.895 1.00 67.44 96 LEU A O 1
ATOM 768 N N . ASP A 1 97 ? 26.195 -1.486 -30.017 1.00 72.12 97 ASP A N 1
ATOM 769 C CA . ASP A 1 97 ? 27.333 -1.888 -29.184 1.00 72.12 97 ASP A CA 1
ATOM 770 C C . ASP A 1 97 ? 26.947 -1.950 -27.698 1.00 72.12 97 ASP A C 1
ATOM 772 O O . ASP A 1 97 ? 26.595 -0.936 -27.084 1.00 72.12 97 ASP A O 1
ATOM 776 N N . GLY A 1 98 ? 27.032 -3.140 -27.099 1.00 73.69 98 GLY A N 1
ATOM 777 C CA . GLY A 1 98 ? 26.649 -3.359 -25.708 1.00 73.69 98 GLY A CA 1
ATOM 778 C C . GLY A 1 98 ? 27.339 -4.557 -25.071 1.00 73.69 98 GLY A C 1
ATOM 779 O O . GLY A 1 98 ? 27.151 -5.689 -25.503 1.00 73.69 98 GLY A O 1
ATOM 780 N N . ASP A 1 99 ? 28.059 -4.303 -23.978 1.00 82.75 99 ASP A N 1
ATOM 781 C CA . ASP A 1 99 ? 28.693 -5.332 -23.154 1.00 82.75 99 ASP A CA 1
ATOM 782 C C . ASP A 1 99 ? 28.013 -5.460 -21.791 1.00 82.75 99 ASP A C 1
ATOM 784 O O . ASP A 1 99 ? 27.449 -4.506 -21.245 1.00 82.75 99 ASP A O 1
ATOM 788 N N . ARG A 1 100 ? 28.161 -6.633 -21.164 1.00 84.88 100 ARG A N 1
ATOM 789 C CA . ARG A 1 100 ? 27.638 -6.884 -19.811 1.00 84.88 100 ARG A CA 1
ATOM 790 C C . ARG A 1 100 ? 28.221 -5.919 -18.782 1.00 84.88 100 ARG A C 1
ATOM 792 O O . ARG A 1 100 ? 27.494 -5.422 -17.929 1.00 84.88 100 ARG A O 1
ATOM 799 N N . PHE A 1 101 ? 29.509 -5.603 -18.910 1.00 85.69 101 PHE A N 1
ATOM 800 C CA . PHE A 1 101 ? 30.188 -4.632 -18.053 1.00 85.69 101 PHE A CA 1
ATOM 801 C C . PHE A 1 101 ? 29.585 -3.229 -18.166 1.00 85.69 101 PHE A C 1
ATOM 803 O O . PHE A 1 101 ? 29.469 -2.534 -17.159 1.00 85.69 101 PHE A O 1
ATOM 810 N N . LEU A 1 102 ? 29.168 -2.820 -19.368 1.00 86.19 102 LEU A N 1
ATOM 811 C CA . LEU A 1 102 ? 28.496 -1.537 -19.572 1.00 86.19 102 LEU A CA 1
ATOM 812 C C . LEU A 1 102 ? 27.100 -1.544 -18.943 1.00 86.19 102 LEU A C 1
ATOM 814 O O . LEU A 1 102 ? 26.745 -0.580 -18.269 1.00 86.19 102 LEU A O 1
ATOM 818 N N . ALA A 1 103 ? 26.344 -2.637 -19.087 1.00 86.88 103 ALA A N 1
ATOM 819 C CA . ALA A 1 103 ? 25.035 -2.786 -18.449 1.00 86.88 103 ALA A CA 1
ATOM 820 C C . ALA A 1 103 ? 25.131 -2.741 -16.911 1.00 86.88 103 ALA A C 1
ATOM 822 O O . ALA A 1 103 ? 24.365 -2.022 -16.270 1.00 86.88 103 ALA A O 1
ATOM 823 N N . ASP A 1 104 ? 26.101 -3.443 -16.315 1.00 89.81 104 ASP A N 1
ATOM 824 C CA . ASP A 1 104 ? 26.344 -3.417 -14.866 1.00 89.81 104 ASP A CA 1
ATOM 825 C C . ASP A 1 104 ? 26.808 -2.026 -14.388 1.00 89.81 104 ASP A C 1
ATOM 827 O O . ASP A 1 104 ? 26.316 -1.517 -13.377 1.00 89.81 104 ASP A O 1
ATOM 831 N N . ARG A 1 105 ? 27.698 -1.361 -15.142 1.00 91.88 105 ARG A N 1
ATOM 832 C CA . ARG A 1 105 ? 28.148 0.008 -14.842 1.00 91.88 105 ARG A CA 1
ATOM 833 C C . ARG A 1 105 ? 26.991 1.007 -14.882 1.00 91.88 105 ARG A C 1
ATOM 835 O O . ARG A 1 105 ? 26.855 1.805 -13.957 1.00 91.88 105 ARG A O 1
ATOM 842 N N . LEU A 1 106 ? 26.159 0.964 -15.923 1.00 90.38 106 LEU A N 1
ATOM 843 C CA . LEU A 1 106 ? 24.979 1.824 -16.049 1.00 90.38 106 LEU A CA 1
ATOM 844 C C . LEU A 1 106 ? 23.959 1.538 -14.946 1.00 90.38 106 LEU A C 1
ATOM 846 O O . LEU A 1 106 ? 23.414 2.479 -14.377 1.00 90.38 106 LEU A O 1
ATOM 850 N N . GLY A 1 107 ? 23.749 0.268 -14.590 1.00 90.12 107 GLY A N 1
ATOM 851 C CA . GLY A 1 107 ? 22.878 -0.109 -13.476 1.00 90.12 107 GLY A CA 1
ATOM 852 C C . GLY A 1 107 ? 23.333 0.505 -12.154 1.00 90.12 107 GLY A C 1
ATOM 853 O O . GLY A 1 107 ? 22.518 1.091 -11.441 1.00 90.12 107 GLY A O 1
ATOM 854 N N . SER A 1 108 ? 24.640 0.461 -11.876 1.00 91.12 108 SER A N 1
ATOM 855 C CA . SER A 1 108 ? 25.232 1.103 -10.697 1.00 91.12 108 SER A CA 1
ATOM 856 C C . SER A 1 108 ? 25.025 2.624 -10.711 1.00 91.12 108 SER A C 1
ATOM 858 O O . SER A 1 108 ? 24.492 3.176 -9.749 1.00 91.12 108 SER A O 1
ATOM 860 N N . LEU A 1 109 ? 25.341 3.293 -11.827 1.00 92.62 109 LEU A N 1
ATOM 861 C CA . LEU A 1 109 ? 25.190 4.750 -11.967 1.00 92.62 109 LEU A CA 1
ATOM 862 C C . LEU A 1 109 ? 23.735 5.216 -11.812 1.00 92.62 109 LEU A C 1
ATOM 864 O O . LEU A 1 109 ? 23.477 6.216 -11.146 1.00 92.62 109 LEU A O 1
ATOM 868 N N . ILE A 1 110 ? 22.780 4.489 -12.400 1.00 92.12 110 ILE A N 1
ATOM 869 C CA . ILE A 1 110 ? 21.351 4.791 -12.249 1.00 92.12 110 ILE A CA 1
ATOM 870 C C . ILE A 1 110 ? 20.934 4.589 -10.794 1.00 92.12 110 ILE A C 1
ATOM 872 O O . ILE A 1 110 ? 20.268 5.452 -10.233 1.00 92.12 110 ILE A O 1
ATOM 876 N N . SER A 1 111 ? 21.344 3.487 -10.159 1.00 91.06 111 SER A N 1
ATOM 877 C CA . SER A 1 111 ? 21.004 3.236 -8.756 1.00 91.06 111 SER A CA 1
ATOM 878 C C . SER A 1 111 ? 21.531 4.333 -7.821 1.00 91.06 111 SER A C 1
ATOM 880 O O . SER A 1 111 ? 20.802 4.776 -6.935 1.00 91.06 111 SER A O 1
ATOM 882 N N . GLU A 1 112 ? 22.743 4.838 -8.065 1.00 91.06 112 GLU A N 1
ATOM 883 C CA . GLU A 1 112 ? 23.337 5.942 -7.309 1.00 91.06 112 GLU A CA 1
ATOM 884 C C . GLU A 1 112 ? 22.562 7.255 -7.513 1.00 91.06 112 GLU A C 1
ATOM 886 O O . GLU A 1 112 ? 22.253 7.950 -6.541 1.00 91.06 112 GLU A O 1
ATOM 891 N N . ASP A 1 113 ? 22.178 7.574 -8.756 1.00 90.12 113 ASP A N 1
ATOM 892 C CA . ASP A 1 113 ? 21.380 8.770 -9.059 1.00 90.12 113 ASP A CA 1
ATOM 893 C C . ASP A 1 113 ? 19.974 8.699 -8.436 1.00 90.12 113 ASP A C 1
ATOM 895 O O . ASP A 1 113 ? 19.477 9.702 -7.917 1.00 90.12 113 ASP A O 1
ATOM 899 N N . LEU A 1 114 ? 19.351 7.513 -8.399 1.00 88.75 114 LEU A N 1
ATOM 900 C CA . LEU A 1 114 ? 18.075 7.304 -7.707 1.00 88.75 114 LEU A CA 1
ATOM 901 C C . LEU A 1 114 ? 18.205 7.571 -6.207 1.00 88.75 114 LEU A C 1
ATOM 903 O O . LEU A 1 114 ? 17.433 8.367 -5.675 1.00 88.75 114 LEU A O 1
ATOM 907 N N . VAL A 1 115 ? 19.205 6.977 -5.541 1.00 88.31 115 VAL A N 1
ATOM 908 C CA . VAL A 1 115 ? 19.451 7.203 -4.104 1.00 88.31 115 VAL A CA 1
ATOM 909 C C . VAL A 1 115 ? 19.658 8.691 -3.816 1.00 88.31 115 VAL A C 1
ATOM 911 O O . VAL A 1 115 ? 19.111 9.211 -2.844 1.00 88.31 115 VAL A O 1
ATOM 914 N N . LYS A 1 116 ? 20.402 9.396 -4.677 1.00 88.38 116 LYS A N 1
ATOM 915 C CA . LYS A 1 116 ? 20.663 10.835 -4.543 1.00 88.38 116 LYS A CA 1
ATOM 916 C C . LYS A 1 116 ? 19.396 11.687 -4.662 1.00 88.38 116 LYS A C 1
ATOM 918 O O . LYS A 1 116 ? 19.293 12.720 -4.001 1.00 88.38 116 LYS A O 1
ATOM 923 N N . ARG A 1 117 ? 18.455 11.290 -5.521 1.00 84.69 117 ARG A N 1
ATOM 924 C CA . ARG A 1 117 ? 17.193 12.014 -5.758 1.00 84.69 117 ARG A CA 1
ATOM 925 C C . ARG A 1 117 ? 16.111 11.677 -4.743 1.00 84.69 117 ARG A C 1
ATOM 927 O O . ARG A 1 117 ? 15.233 12.504 -4.499 1.00 84.69 117 ARG A O 1
ATOM 934 N N . THR A 1 118 ? 16.147 10.486 -4.157 1.00 81.12 118 THR A N 1
ATOM 935 C CA . THR A 1 118 ? 15.211 10.109 -3.100 1.00 81.12 118 THR A CA 1
ATOM 936 C C . THR A 1 118 ? 15.555 10.821 -1.796 1.00 81.12 118 THR A C 1
ATOM 938 O O . THR A 1 118 ? 16.667 10.705 -1.283 1.00 81.12 118 THR A O 1
ATOM 941 N N . SER A 1 119 ? 14.592 11.546 -1.223 1.00 66.88 119 SER A N 1
ATOM 942 C CA . SER A 1 119 ? 14.712 12.060 0.142 1.00 66.88 119 SER A CA 1
ATOM 943 C C . SER A 1 119 ? 14.782 10.902 1.141 1.00 66.88 119 SER A C 1
ATOM 945 O O . SER A 1 119 ? 14.153 9.865 0.941 1.00 66.88 119 SER A O 1
ATOM 947 N N . ASN A 1 120 ? 15.498 11.090 2.252 1.00 60.88 120 ASN A N 1
ATOM 948 C CA . ASN A 1 120 ? 15.608 10.070 3.301 1.00 60.88 120 ASN A CA 1
ATOM 949 C C . ASN A 1 120 ? 14.268 9.705 3.968 1.00 60.88 120 ASN A C 1
ATOM 951 O O . ASN A 1 120 ? 14.201 8.660 4.615 1.00 60.88 120 ASN A O 1
ATOM 955 N N . ASP A 1 121 ? 13.223 10.521 3.800 1.00 60.06 121 ASP A N 1
ATOM 956 C CA . ASP A 1 121 ? 11.908 10.273 4.385 1.00 60.06 121 ASP A CA 1
ATOM 957 C C . ASP A 1 121 ? 11.059 9.348 3.498 1.00 60.06 121 ASP A C 1
ATOM 959 O O . ASP A 1 121 ? 10.706 9.721 2.373 1.00 60.06 121 ASP A O 1
ATOM 963 N N . PRO A 1 122 ? 10.680 8.151 3.984 1.00 62.06 122 PRO A N 1
ATOM 964 C CA . PRO A 1 122 ? 9.781 7.274 3.257 1.00 62.06 122 PRO A CA 1
ATOM 965 C C . PRO A 1 122 ? 8.376 7.887 3.227 1.00 62.06 122 PRO A C 1
ATOM 967 O O . PRO A 1 122 ? 7.642 7.936 4.225 1.00 62.06 122 PRO A O 1
ATOM 970 N N . VAL A 1 123 ? 7.989 8.351 2.042 1.00 68.19 123 VAL A N 1
ATOM 971 C CA . VAL A 1 123 ? 6.612 8.734 1.747 1.00 68.19 123 VAL A CA 1
ATOM 972 C C . VAL A 1 123 ? 5.740 7.479 1.828 1.00 68.19 123 VAL A C 1
ATOM 974 O O . VAL A 1 123 ? 6.022 6.458 1.205 1.00 68.19 123 VAL A O 1
ATOM 977 N N . CYS A 1 124 ? 4.670 7.563 2.616 1.00 75.44 124 CYS A N 1
ATOM 978 C CA . CYS A 1 124 ? 3.674 6.509 2.787 1.00 75.44 124 CYS A CA 1
ATOM 979 C C . CYS A 1 124 ? 3.100 6.077 1.425 1.00 75.44 124 CYS A C 1
ATOM 981 O O . CYS A 1 124 ? 2.503 6.897 0.725 1.00 75.44 124 CYS A O 1
ATOM 983 N N . GLY A 1 125 ? 3.297 4.806 1.055 1.00 69.00 125 GLY A N 1
ATOM 984 C CA . GLY A 1 125 ? 2.867 4.253 -0.233 1.00 69.00 125 GLY A CA 1
ATOM 985 C C . GLY A 1 125 ? 3.851 4.401 -1.397 1.00 69.00 125 GLY A C 1
ATOM 986 O O . GLY A 1 125 ? 3.550 3.926 -2.487 1.00 69.00 125 GLY A O 1
ATOM 987 N N . GLY A 1 126 ? 5.012 5.026 -1.182 1.00 75.56 126 GLY A N 1
ATOM 988 C CA . GLY A 1 126 ? 6.096 5.086 -2.163 1.00 75.56 126 GLY A CA 1
ATOM 989 C C . GLY A 1 126 ? 7.072 3.908 -2.057 1.00 75.56 126 GLY A C 1
ATOM 990 O O . GLY A 1 126 ? 6.978 3.059 -1.167 1.00 75.56 126 GLY A O 1
ATOM 991 N N . CYS A 1 127 ? 8.057 3.883 -2.956 1.00 74.94 127 CYS A N 1
ATOM 992 C CA . CYS A 1 127 ? 9.086 2.836 -2.995 1.00 74.94 127 CYS A CA 1
ATOM 993 C C . CYS A 1 127 ? 10.157 2.990 -1.899 1.00 74.94 127 CYS A C 1
ATOM 995 O O . CYS A 1 127 ? 10.846 2.031 -1.552 1.00 74.94 127 CYS A O 1
ATOM 997 N N . GLY A 1 128 ? 10.324 4.200 -1.347 1.00 73.25 128 GLY A N 1
ATOM 998 C CA . GLY A 1 128 ? 11.372 4.499 -0.367 1.00 73.25 128 GLY A CA 1
ATOM 999 C C . GLY A 1 128 ? 12.755 4.065 -0.868 1.00 73.25 128 GLY A C 1
ATOM 1000 O O . GLY A 1 128 ? 13.180 4.471 -1.946 1.00 73.25 128 GLY A O 1
ATOM 1001 N N . LYS A 1 129 ? 13.433 3.210 -0.091 1.00 72.75 129 LYS A N 1
ATOM 1002 C CA . LYS A 1 129 ? 14.745 2.617 -0.423 1.00 72.75 129 LYS A CA 1
ATOM 1003 C C . LYS A 1 129 ? 14.646 1.217 -1.045 1.00 72.75 129 LYS A C 1
ATOM 1005 O O . LYS A 1 129 ? 15.666 0.627 -1.386 1.00 72.75 129 LYS A O 1
ATOM 1010 N N . TYR A 1 130 ? 13.439 0.669 -1.173 1.00 77.75 130 TYR A N 1
ATOM 1011 C CA . TYR A 1 130 ? 13.200 -0.700 -1.629 1.00 77.75 130 TYR A CA 1
ATOM 1012 C C . TYR A 1 130 ? 12.940 -0.726 -3.134 1.00 77.75 130 TYR A C 1
ATOM 1014 O O . TYR A 1 130 ? 11.841 -1.042 -3.598 1.00 77.75 130 TYR A O 1
ATOM 1022 N N . PHE A 1 131 ? 13.968 -0.372 -3.903 1.00 84.56 131 PHE A N 1
ATOM 1023 C CA . PHE A 1 131 ? 13.935 -0.450 -5.355 1.00 84.56 131 PHE A CA 1
ATOM 1024 C C . PHE A 1 131 ? 15.076 -1.303 -5.907 1.00 84.56 131 PHE A C 1
ATOM 1026 O O . PHE A 1 131 ? 16.175 -1.336 -5.357 1.00 84.56 131 PHE A O 1
ATOM 1033 N N . SER A 1 132 ? 14.814 -1.993 -7.014 1.00 87.69 132 SER A N 1
ATOM 1034 C CA . SER A 1 132 ? 15.821 -2.754 -7.757 1.00 87.69 132 SER A CA 1
ATOM 1035 C C . SER A 1 132 ? 15.930 -2.208 -9.170 1.00 87.69 132 SER A C 1
ATOM 1037 O O . SER A 1 132 ? 14.911 -2.098 -9.850 1.00 87.69 132 SER A O 1
ATOM 1039 N N . VAL A 1 133 ? 17.146 -1.907 -9.622 1.00 90.56 133 VAL A N 1
ATOM 1040 C CA . VAL A 1 133 ? 17.407 -1.427 -10.984 1.00 90.56 133 VAL A CA 1
ATOM 1041 C C . VAL A 1 133 ? 18.039 -2.547 -11.797 1.00 90.56 133 VAL A C 1
ATOM 1043 O O . VAL A 1 133 ? 19.049 -3.116 -11.393 1.00 90.56 133 VAL A O 1
ATOM 1046 N N . SER A 1 134 ? 17.450 -2.842 -12.950 1.00 90.31 134 SER A N 1
ATOM 1047 C CA . SER A 1 134 ? 18.008 -3.739 -13.961 1.00 90.31 134 SER A CA 1
ATOM 1048 C C . SER A 1 134 ? 18.234 -2.970 -15.258 1.00 90.31 134 SER A C 1
ATOM 1050 O O . SER A 1 134 ? 17.450 -2.085 -15.607 1.00 90.31 134 SER A O 1
ATOM 1052 N N . VAL A 1 135 ? 19.316 -3.280 -15.968 1.00 91.56 135 VAL A N 1
ATOM 1053 C CA . VAL A 1 135 ? 19.643 -2.640 -17.247 1.00 91.56 135 VAL A CA 1
ATOM 1054 C C . VAL A 1 135 ? 19.790 -3.703 -18.318 1.00 91.56 135 VAL A C 1
ATOM 1056 O O . VAL A 1 135 ? 20.449 -4.724 -18.112 1.00 91.56 135 VAL A O 1
ATOM 1059 N N . THR A 1 136 ? 19.177 -3.465 -19.470 1.00 89.69 136 THR A N 1
ATOM 1060 C CA . THR A 1 136 ? 19.248 -4.352 -20.628 1.00 89.69 136 THR A CA 1
ATOM 1061 C C . THR A 1 136 ? 19.663 -3.558 -21.854 1.00 89.69 136 THR A C 1
ATOM 1063 O O . THR A 1 136 ? 19.008 -2.580 -22.202 1.00 89.69 136 THR A O 1
ATOM 1066 N N . ILE A 1 137 ? 20.744 -3.972 -22.506 1.00 89.19 137 ILE A N 1
ATOM 1067 C CA . ILE A 1 137 ? 21.206 -3.382 -23.764 1.00 89.19 137 ILE A CA 1
ATOM 1068 C C . ILE A 1 137 ? 20.813 -4.346 -24.876 1.00 89.19 137 ILE A C 1
ATOM 1070 O O . ILE A 1 137 ? 21.229 -5.504 -24.844 1.00 89.19 137 ILE A O 1
ATOM 1074 N N . ASP A 1 138 ? 19.978 -3.897 -25.804 1.00 88.31 138 ASP A N 1
ATOM 1075 C CA . ASP A 1 138 ? 19.433 -4.717 -26.886 1.00 88.31 138 ASP A CA 1
ATOM 1076 C C . ASP A 1 138 ? 19.916 -4.186 -28.239 1.00 88.31 138 ASP A C 1
ATOM 1078 O O . ASP A 1 138 ? 19.748 -3.005 -28.555 1.00 88.31 138 ASP A O 1
ATOM 1082 N N . SER A 1 139 ? 20.550 -5.073 -29.007 1.00 81.38 139 SER A N 1
ATOM 1083 C CA . SER A 1 139 ? 21.093 -4.793 -30.337 1.00 81.38 139 SER A CA 1
ATOM 1084 C C . SER A 1 139 ? 20.147 -5.210 -31.468 1.00 81.38 139 SER A C 1
ATOM 1086 O O . SER A 1 139 ? 20.500 -5.075 -32.638 1.00 81.38 139 SER A O 1
ATOM 1088 N N . GLY A 1 140 ? 18.949 -5.715 -31.146 1.00 73.56 140 GLY A N 1
ATOM 1089 C CA . GLY A 1 140 ? 17.926 -6.156 -32.102 1.00 73.56 140 GLY A CA 1
ATOM 1090 C C . GLY A 1 140 ? 18.020 -7.643 -32.455 1.00 73.56 140 GLY A C 1
ATOM 1091 O O . GLY A 1 140 ? 17.003 -8.314 -32.582 1.00 73.56 140 GLY A O 1
ATOM 1092 N N . THR A 1 141 ? 19.227 -8.214 -32.525 1.00 73.69 141 THR A N 1
ATOM 1093 C CA . THR A 1 141 ? 19.422 -9.668 -32.723 1.00 73.69 141 THR A CA 1
ATOM 1094 C C . THR A 1 141 ? 19.675 -10.429 -31.420 1.00 73.69 141 THR A C 1
ATOM 1096 O O . THR A 1 141 ? 19.597 -11.655 -31.381 1.00 73.69 141 THR A O 1
ATOM 1099 N N . GLY A 1 142 ? 20.005 -9.715 -30.344 1.00 79.44 142 GLY A N 1
ATOM 1100 C CA . GLY A 1 142 ? 20.278 -10.262 -29.021 1.00 79.44 142 GLY A CA 1
ATOM 1101 C C . GLY A 1 142 ? 20.404 -9.142 -27.992 1.00 79.44 142 GLY A C 1
ATOM 1102 O O . GLY A 1 142 ? 20.586 -7.983 -28.346 1.00 79.44 142 GLY A O 1
ATOM 1103 N N . CYS A 1 143 ? 20.303 -9.476 -26.707 1.00 85.00 143 CYS A N 1
ATOM 1104 C CA . CYS A 1 143 ? 20.441 -8.484 -25.648 1.00 85.00 143 CYS A CA 1
ATOM 1105 C C . CYS A 1 143 ? 21.285 -8.995 -24.488 1.00 85.00 143 CYS A C 1
ATOM 1107 O O . CYS A 1 143 ? 21.304 -10.186 -24.165 1.00 85.00 143 CYS A O 1
ATOM 1109 N N . VAL A 1 144 ? 21.982 -8.062 -23.850 1.00 86.75 144 VAL A N 1
ATOM 1110 C CA . VAL A 1 144 ? 22.810 -8.305 -22.675 1.00 86.75 144 VAL A CA 1
ATOM 1111 C C . VAL A 1 144 ? 22.145 -7.652 -21.472 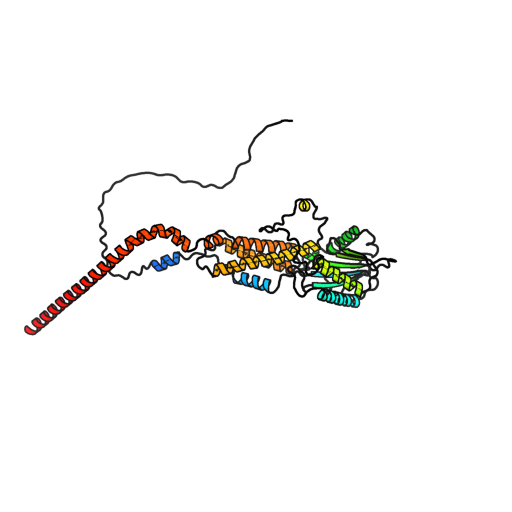1.00 86.75 144 VAL A C 1
ATOM 1113 O O . VAL A 1 144 ? 21.699 -6.508 -21.540 1.00 86.75 144 VAL A O 1
ATOM 1116 N N . ARG A 1 145 ? 22.062 -8.384 -20.358 1.00 86.56 145 ARG A N 1
ATOM 1117 C CA . ARG A 1 145 ? 21.434 -7.911 -19.118 1.00 86.56 145 ARG A CA 1
ATOM 1118 C C . ARG A 1 145 ? 22.464 -7.717 -18.012 1.00 86.56 145 ARG A C 1
ATOM 1120 O O . ARG A 1 145 ? 23.450 -8.458 -17.945 1.00 86.56 145 ARG A O 1
ATOM 1127 N N . SER A 1 146 ? 22.196 -6.767 -17.121 1.00 85.56 146 SER A N 1
ATOM 1128 C CA . SER A 1 146 ? 22.911 -6.634 -15.854 1.00 85.56 146 SER A CA 1
ATOM 1129 C C . SER A 1 146 ? 22.780 -7.901 -15.005 1.00 85.56 146 SER A C 1
ATOM 1131 O O . SER A 1 146 ? 21.814 -8.659 -15.105 1.00 85.56 146 SER A O 1
ATOM 1133 N N . SER A 1 147 ? 23.754 -8.119 -14.129 1.00 77.44 147 SER A N 1
ATOM 1134 C CA . SER A 1 147 ? 23.745 -9.161 -13.098 1.00 77.44 147 SER A CA 1
ATOM 1135 C C . SER A 1 147 ? 22.502 -9.100 -12.199 1.00 77.44 147 SER A C 1
ATOM 1137 O O . SER A 1 147 ? 21.938 -10.139 -11.854 1.00 77.44 147 SER A O 1
ATOM 1139 N N . VAL A 1 148 ? 22.034 -7.892 -11.875 1.00 72.38 148 VAL A N 1
ATOM 1140 C CA . VAL A 1 148 ? 20.773 -7.657 -11.162 1.00 72.38 148 VAL A CA 1
ATOM 1141 C C . VAL A 1 148 ? 19.599 -7.960 -12.096 1.00 72.38 148 VAL A C 1
ATOM 1143 O O . VAL A 1 148 ? 19.466 -7.333 -13.147 1.00 72.38 148 VAL A O 1
ATOM 1146 N N . GLY A 1 149 ? 18.757 -8.927 -11.713 1.00 61.84 149 GLY A N 1
ATOM 1147 C CA . GLY A 1 149 ? 17.622 -9.389 -12.526 1.00 61.84 149 GLY A CA 1
ATOM 1148 C C . GLY A 1 149 ? 17.960 -10.498 -13.532 1.00 61.84 149 GLY A C 1
ATOM 1149 O O . GLY A 1 149 ? 17.133 -10.837 -14.376 1.00 61.84 149 GLY A O 1
ATOM 1150 N N . ALA A 1 150 ? 19.159 -11.090 -13.466 1.00 59.06 150 ALA A N 1
ATOM 1151 C CA . ALA A 1 150 ? 19.532 -12.199 -14.340 1.00 59.06 150 ALA A CA 1
ATOM 1152 C C . ALA A 1 150 ? 18.590 -13.408 -14.149 1.00 59.06 150 ALA A C 1
ATOM 1154 O O . ALA A 1 150 ? 18.568 -14.024 -13.087 1.00 59.06 150 ALA A O 1
ATOM 1155 N N . GLY A 1 151 ? 17.827 -13.747 -15.194 1.00 60.03 151 GLY A N 1
ATOM 1156 C CA . GLY A 1 151 ? 16.879 -14.870 -15.188 1.00 60.03 151 GLY A CA 1
ATOM 1157 C C . GLY A 1 151 ? 15.451 -14.518 -14.760 1.00 60.03 151 GLY A C 1
ATOM 1158 O O . GLY A 1 151 ? 14.619 -15.417 -14.684 1.00 60.03 151 GLY A O 1
ATOM 1159 N N . ASP A 1 152 ? 15.145 -13.241 -14.508 1.00 69.50 152 ASP A N 1
ATOM 1160 C CA . ASP A 1 152 ? 13.768 -12.801 -14.272 1.00 69.50 152 ASP A CA 1
ATOM 1161 C C . ASP A 1 152 ? 12.998 -12.763 -15.606 1.00 69.50 152 ASP A C 1
ATOM 1163 O O . ASP A 1 152 ? 13.341 -12.008 -16.521 1.00 69.50 152 ASP A O 1
ATOM 1167 N N . ALA A 1 153 ? 11.966 -13.603 -15.722 1.00 64.94 153 ALA A N 1
ATOM 1168 C CA . ALA A 1 153 ? 11.108 -13.700 -16.905 1.00 64.94 153 ALA A CA 1
ATOM 1169 C C . ALA A 1 153 ? 10.279 -12.422 -17.149 1.00 64.94 153 ALA A C 1
ATOM 1171 O O . ALA A 1 153 ? 9.724 -12.247 -18.231 1.00 64.94 153 ALA A O 1
ATOM 1172 N N . CYS A 1 154 ? 10.226 -11.527 -16.157 1.00 71.44 154 CYS A N 1
ATOM 1173 C CA . CYS A 1 154 ? 9.456 -10.283 -16.172 1.00 71.44 154 CYS A CA 1
ATOM 1174 C C . CYS A 1 154 ? 10.185 -9.093 -16.782 1.00 71.44 154 CYS A C 1
ATOM 1176 O O . CYS A 1 154 ? 9.633 -7.996 -16.853 1.00 71.44 154 CYS A O 1
ATOM 1178 N N . LEU A 1 155 ? 11.432 -9.299 -17.194 1.00 76.25 155 LEU A N 1
ATOM 1179 C CA . LEU A 1 155 ? 12.269 -8.279 -17.802 1.00 76.25 155 LEU A CA 1
ATOM 1180 C C . LEU A 1 155 ? 12.232 -8.384 -19.329 1.00 76.25 155 LEU A C 1
ATOM 1182 O O . LEU A 1 155 ? 12.081 -9.470 -19.885 1.00 76.25 155 LEU A O 1
ATOM 1186 N N . TRP A 1 156 ? 12.436 -7.242 -19.995 1.00 81.88 156 TRP A N 1
ATOM 1187 C CA . TRP A 1 156 ? 12.596 -7.093 -21.451 1.00 81.88 156 TRP A CA 1
ATOM 1188 C C . TRP A 1 156 ? 13.140 -8.336 -22.169 1.00 81.88 156 TRP A C 1
ATOM 1190 O O . TRP A 1 156 ? 14.245 -8.809 -21.867 1.00 81.88 156 TRP A O 1
ATOM 1200 N N . ARG A 1 157 ? 12.376 -8.845 -23.142 1.00 79.50 157 ARG A N 1
ATOM 1201 C CA . ARG A 1 157 ? 12.777 -9.938 -24.036 1.00 79.50 157 ARG A CA 1
ATOM 1202 C C . ARG A 1 157 ? 13.583 -9.362 -25.205 1.00 79.50 157 ARG A C 1
ATOM 1204 O O . ARG A 1 157 ? 13.162 -8.392 -25.821 1.00 79.50 157 ARG A O 1
ATOM 1211 N N . CYS A 1 158 ? 14.746 -9.952 -25.477 1.00 81.00 158 CYS A N 1
ATOM 1212 C CA . CYS A 1 158 ? 15.661 -9.472 -26.513 1.00 81.00 158 CYS A CA 1
ATOM 1213 C C . CYS A 1 158 ? 15.052 -9.593 -27.916 1.00 81.00 158 CYS A C 1
ATOM 1215 O O . CYS A 1 158 ? 14.393 -10.596 -28.195 1.00 81.00 158 CYS A O 1
ATOM 1217 N N . GLY A 1 159 ? 15.351 -8.639 -28.800 1.00 73.38 159 GLY A N 1
ATOM 1218 C CA . GLY A 1 159 ? 15.027 -8.728 -30.229 1.00 73.38 159 GLY A CA 1
ATOM 1219 C C . GLY A 1 159 ? 13.538 -8.627 -30.557 1.00 73.38 159 GLY A C 1
ATOM 1220 O O . GLY A 1 159 ? 13.088 -9.109 -31.592 1.00 73.38 159 GLY A O 1
ATOM 1221 N N . VAL A 1 160 ? 12.759 -8.029 -29.654 1.00 71.00 160 VAL A N 1
ATOM 1222 C CA . VAL A 1 160 ? 11.312 -7.842 -29.830 1.00 71.00 160 VAL A CA 1
ATOM 1223 C C . VAL A 1 160 ? 10.988 -6.538 -30.568 1.00 71.00 160 VAL A C 1
ATOM 1225 O O . VAL A 1 160 ? 9.953 -6.449 -31.225 1.00 71.00 160 VAL A O 1
ATOM 1228 N N . VAL A 1 161 ? 11.859 -5.526 -30.487 1.00 70.25 161 VAL A N 1
ATOM 1229 C CA . VAL A 1 161 ? 11.636 -4.219 -31.117 1.00 70.25 161 VAL A CA 1
ATOM 1230 C C . VAL A 1 161 ? 12.836 -3.829 -31.970 1.00 70.25 161 VAL A C 1
ATOM 1232 O O . VAL A 1 161 ? 13.906 -3.533 -31.444 1.00 70.25 161 VAL A O 1
ATOM 1235 N N . ASP A 1 162 ? 12.630 -3.770 -33.285 1.00 63.69 162 ASP A N 1
ATOM 1236 C CA . ASP A 1 162 ? 13.581 -3.145 -34.202 1.00 63.69 162 ASP A CA 1
ATOM 1237 C C . ASP A 1 162 ? 13.516 -1.619 -34.073 1.00 63.69 162 ASP A C 1
ATOM 1239 O O . ASP A 1 162 ? 12.443 -1.023 -33.928 1.00 63.69 162 ASP A O 1
ATOM 1243 N N . SER A 1 163 ? 14.668 -0.956 -34.204 1.00 58.56 163 SER A N 1
ATOM 1244 C CA . SER A 1 163 ? 14.795 0.510 -34.154 1.00 58.56 163 SER A CA 1
ATOM 1245 C C . SER A 1 163 ? 13.902 1.249 -35.172 1.00 58.56 163 SER A C 1
ATOM 1247 O O . SER A 1 163 ? 13.627 2.442 -35.002 1.00 58.56 163 SER A O 1
ATOM 1249 N N . SER A 1 164 ? 13.406 0.544 -36.196 1.00 54.66 164 SER A N 1
ATOM 1250 C CA . SER A 1 164 ? 12.478 0.994 -37.241 1.00 54.66 164 SER A CA 1
ATOM 1251 C C . SER A 1 164 ? 10.989 0.910 -36.857 1.00 54.66 164 SER A C 1
ATOM 1253 O O . SER A 1 164 ? 10.194 1.696 -37.372 1.00 54.66 164 SER A O 1
ATOM 1255 N N . GLY A 1 165 ? 10.596 0.033 -35.922 1.00 54.47 165 GLY A N 1
ATOM 1256 C CA . GLY A 1 165 ? 9.201 -0.146 -35.476 1.00 54.47 165 GLY A CA 1
ATOM 1257 C C . GLY A 1 165 ? 8.651 1.016 -34.636 1.00 54.47 165 GLY A C 1
ATOM 1258 O O . GLY A 1 165 ? 7.447 1.138 -34.433 1.00 54.47 165 GLY A O 1
ATOM 1259 N N . LEU A 1 166 ? 9.535 1.912 -34.194 1.00 59.34 166 LEU A N 1
ATOM 1260 C CA . LEU A 1 166 ? 9.246 3.071 -33.343 1.00 59.34 166 LEU A CA 1
ATOM 1261 C C . LEU A 1 166 ? 9.204 4.386 -34.147 1.00 59.34 166 LEU A C 1
ATOM 1263 O O . LEU A 1 166 ? 9.641 5.434 -33.669 1.00 59.34 166 LEU A O 1
ATOM 1267 N N . GLY A 1 167 ? 8.829 4.312 -35.427 1.00 56.19 167 GLY A N 1
ATOM 1268 C CA . GLY A 1 167 ? 8.590 5.471 -36.300 1.00 56.19 167 GLY A CA 1
ATOM 1269 C C . GLY A 1 167 ? 7.114 5.877 -36.401 1.00 56.19 167 GLY A C 1
ATOM 1270 O O . GLY A 1 167 ? 6.799 6.858 -37.068 1.00 56.19 167 GLY A O 1
ATOM 1271 N N . GLY A 1 168 ? 6.211 5.113 -35.776 1.00 61.75 168 GLY A N 1
ATOM 1272 C CA . GLY A 1 168 ? 4.796 5.467 -35.651 1.00 61.75 168 GLY A CA 1
ATOM 1273 C C . GLY A 1 168 ? 4.571 6.564 -34.607 1.00 61.75 168 GLY A C 1
ATOM 1274 O O . GLY A 1 168 ? 5.440 6.816 -33.777 1.00 61.75 168 GLY A O 1
ATOM 1275 N N . GLY A 1 169 ? 3.403 7.211 -34.642 1.00 73.50 169 GLY A N 1
ATOM 1276 C CA . GLY A 1 169 ? 3.024 8.200 -33.626 1.00 73.50 169 GLY A CA 1
ATOM 1277 C C . GLY A 1 169 ? 3.014 7.619 -32.205 1.00 73.50 169 GLY A C 1
ATOM 1278 O O . GLY A 1 169 ? 2.925 6.402 -32.029 1.00 73.50 169 GLY A O 1
ATOM 1279 N N . ASP A 1 170 ? 3.070 8.498 -31.202 1.00 80.31 170 ASP A N 1
ATOM 1280 C CA . ASP A 1 170 ? 3.267 8.148 -29.785 1.00 80.31 170 ASP A CA 1
ATOM 1281 C C . ASP A 1 170 ? 2.300 7.063 -29.264 1.00 80.31 170 ASP A C 1
ATOM 1283 O O . ASP A 1 170 ? 2.697 6.186 -28.500 1.00 80.31 170 ASP A O 1
ATOM 1287 N N . GLU A 1 171 ? 1.047 7.050 -29.730 1.00 81.06 171 GLU A N 1
ATOM 1288 C CA . GLU A 1 171 ? 0.048 6.035 -29.358 1.00 81.06 171 GLU A CA 1
ATOM 1289 C C . GLU A 1 171 ? 0.392 4.626 -29.880 1.00 81.06 171 GLU A C 1
ATOM 1291 O O . GLU A 1 171 ? 0.134 3.619 -29.219 1.00 81.06 171 GLU A O 1
ATOM 1296 N N . GLY A 1 172 ? 0.985 4.536 -31.074 1.00 80.56 172 GLY A N 1
ATOM 1297 C CA . GLY A 1 172 ? 1.422 3.265 -31.652 1.00 80.56 172 GLY A CA 1
ATOM 1298 C C . GLY A 1 172 ? 2.610 2.679 -30.893 1.00 80.56 172 GLY A C 1
ATOM 1299 O O . GLY A 1 172 ? 2.662 1.469 -30.670 1.00 80.56 172 GLY A O 1
ATOM 1300 N N . VAL A 1 173 ? 3.523 3.545 -30.447 1.00 82.25 173 VAL A N 1
ATOM 1301 C CA . VAL A 1 173 ? 4.669 3.159 -29.616 1.00 82.25 173 VAL A CA 1
ATOM 1302 C C . VAL A 1 173 ? 4.208 2.658 -28.246 1.00 82.25 173 VAL A C 1
ATOM 1304 O O . VAL A 1 173 ? 4.654 1.593 -27.822 1.00 82.25 173 VAL A O 1
ATOM 1307 N N . ASP A 1 174 ? 3.269 3.353 -27.595 1.00 84.88 174 ASP A N 1
ATOM 1308 C CA . ASP A 1 174 ? 2.723 2.936 -26.294 1.00 84.88 174 ASP A CA 1
ATOM 1309 C C . ASP A 1 174 ? 2.055 1.551 -26.363 1.00 84.88 174 ASP A C 1
ATOM 1311 O O . ASP A 1 174 ? 2.336 0.678 -25.541 1.00 84.88 174 ASP A O 1
ATOM 1315 N N . LYS A 1 175 ? 1.237 1.294 -27.395 1.00 83.94 175 LYS A N 1
ATOM 1316 C CA . LYS A 1 175 ? 0.590 -0.017 -27.598 1.00 83.94 175 LYS A CA 1
ATOM 1317 C C . LYS A 1 175 ? 1.597 -1.132 -27.883 1.00 83.94 175 LYS A C 1
ATOM 1319 O O . LYS A 1 175 ? 1.442 -2.244 -27.375 1.00 83.94 175 LYS A O 1
ATOM 1324 N N . LEU A 1 176 ? 2.632 -0.849 -28.678 1.00 83.56 176 LEU A N 1
ATOM 1325 C CA . LEU A 1 176 ? 3.701 -1.809 -28.953 1.00 83.56 176 LEU A CA 1
ATOM 1326 C C . LEU A 1 176 ? 4.441 -2.172 -27.658 1.00 83.56 176 LEU A C 1
ATOM 1328 O O . LEU A 1 176 ? 4.577 -3.350 -27.328 1.00 83.56 176 LEU A O 1
ATOM 1332 N N . LEU A 1 177 ? 4.862 -1.176 -26.881 1.00 84.12 177 LEU A N 1
ATOM 1333 C CA . LEU A 1 177 ? 5.557 -1.399 -25.614 1.00 84.12 177 LEU A CA 1
ATOM 1334 C C . LEU A 1 177 ? 4.664 -2.096 -24.576 1.00 84.12 177 LEU A C 1
ATOM 1336 O O . LEU A 1 177 ? 5.134 -2.998 -23.887 1.00 84.12 177 LEU A O 1
ATOM 1340 N N . ASP A 1 178 ? 3.375 -1.761 -24.493 1.00 82.62 178 ASP A N 1
ATOM 1341 C CA . ASP A 1 178 ? 2.448 -2.460 -23.595 1.00 82.62 178 ASP A CA 1
ATOM 1342 C C . ASP A 1 178 ? 2.298 -3.941 -23.974 1.00 82.62 178 ASP A C 1
ATOM 1344 O O . ASP A 1 178 ? 2.439 -4.812 -23.117 1.00 82.62 178 ASP A O 1
ATOM 1348 N N . SER A 1 179 ? 2.098 -4.258 -25.258 1.00 79.19 179 SER A N 1
ATOM 1349 C CA . SER A 1 179 ? 1.935 -5.649 -25.713 1.00 79.19 179 SER A CA 1
ATOM 1350 C C . SER A 1 179 ? 3.166 -6.520 -25.425 1.00 79.19 179 SER A C 1
ATOM 1352 O O . SER A 1 179 ? 3.044 -7.632 -24.909 1.00 79.19 179 SER A O 1
ATOM 1354 N N . THR A 1 180 ? 4.360 -5.982 -25.671 1.00 77.50 180 THR A N 1
ATOM 1355 C CA . THR A 1 180 ? 5.636 -6.694 -25.513 1.00 77.50 180 THR A CA 1
ATOM 1356 C C . THR A 1 180 ? 5.982 -6.956 -24.049 1.00 77.50 180 THR A C 1
ATOM 1358 O O . THR A 1 180 ? 6.486 -8.035 -23.711 1.00 77.50 180 THR A O 1
ATOM 1361 N N . LEU A 1 181 ? 5.651 -6.002 -23.173 1.00 76.06 181 LEU A N 1
ATOM 1362 C CA . LEU A 1 181 ? 5.841 -6.096 -21.727 1.00 76.06 181 LEU A CA 1
ATOM 1363 C C . LEU A 1 181 ? 4.734 -6.916 -21.032 1.00 76.06 181 LEU A C 1
ATOM 1365 O O . LEU A 1 181 ? 5.009 -7.561 -20.021 1.00 76.06 181 LEU A O 1
ATOM 1369 N N . ARG A 1 182 ? 3.497 -6.939 -21.555 1.00 66.94 182 ARG A N 1
ATOM 1370 C CA . ARG A 1 182 ? 2.363 -7.696 -20.975 1.00 66.94 182 ARG A CA 1
ATOM 1371 C C . ARG A 1 182 ? 2.346 -9.176 -21.306 1.00 66.94 182 ARG A C 1
ATOM 1373 O O . ARG A 1 182 ? 1.833 -9.959 -20.511 1.00 66.94 182 ARG A O 1
ATOM 1380 N N . GLU A 1 183 ? 2.867 -9.569 -22.459 1.00 51.84 183 GLU A N 1
ATOM 1381 C CA . GLU A 1 183 ? 2.841 -10.963 -22.915 1.00 51.84 183 GLU A CA 1
ATOM 1382 C C . GLU A 1 183 ? 3.736 -11.889 -22.044 1.00 51.84 183 GLU A C 1
ATOM 1384 O O . GLU A 1 183 ? 3.671 -13.109 -22.146 1.00 51.84 183 GLU A O 1
ATOM 1389 N N . GLY A 1 184 ? 4.471 -11.326 -21.071 1.00 49.12 184 GLY A N 1
ATOM 1390 C CA . GLY A 1 184 ? 5.054 -12.019 -19.910 1.00 49.12 184 GLY A CA 1
ATOM 1391 C C . GLY A 1 184 ? 4.103 -12.158 -18.704 1.00 49.12 184 GLY A C 1
ATOM 1392 O O . GLY A 1 184 ? 4.530 -12.026 -17.559 1.00 49.12 184 GLY A O 1
ATOM 1393 N N . SER A 1 185 ? 2.805 -12.397 -18.920 1.00 45.56 185 SER A N 1
ATOM 1394 C CA . SER A 1 185 ? 1.756 -12.409 -17.879 1.00 45.56 185 SER A CA 1
ATOM 1395 C C . SER A 1 185 ? 1.939 -13.433 -16.741 1.00 45.56 185 SER A C 1
ATOM 1397 O O . SER A 1 185 ? 1.182 -13.414 -15.771 1.00 45.56 185 SER A O 1
ATOM 1399 N N . GLU A 1 186 ? 2.949 -14.303 -16.808 1.00 50.03 186 GLU A N 1
ATOM 1400 C CA . GLU A 1 186 ? 3.333 -15.237 -15.734 1.00 50.03 186 GLU A CA 1
ATOM 1401 C C . GLU A 1 186 ? 3.979 -14.542 -14.514 1.00 50.03 186 GLU A C 1
ATOM 1403 O O . GLU A 1 186 ? 4.109 -15.122 -13.435 1.00 50.03 186 GLU A O 1
ATOM 1408 N N . CYS A 1 187 ? 4.309 -13.258 -14.633 1.00 55.34 187 CYS A N 1
ATOM 1409 C CA . CYS A 1 187 ? 4.991 -12.471 -13.605 1.00 55.34 187 CYS A CA 1
ATOM 1410 C C . CYS A 1 187 ? 4.191 -12.180 -12.334 1.00 55.34 187 CYS A C 1
ATOM 1412 O O . CYS A 1 187 ? 4.767 -11.946 -11.267 1.00 55.34 187 CYS A O 1
ATOM 1414 N N . LEU A 1 188 ? 2.862 -12.239 -12.418 1.00 51.38 188 LEU A N 1
ATOM 1415 C CA . LEU A 1 188 ? 1.978 -12.055 -11.265 1.00 51.38 188 LEU A CA 1
ATOM 1416 C C . LEU A 1 188 ? 2.043 -13.241 -10.284 1.00 51.38 188 LEU A C 1
ATOM 1418 O O . LEU A 1 188 ? 1.723 -13.072 -9.109 1.00 51.38 188 LEU A O 1
ATOM 1422 N N . GLY A 1 189 ? 2.483 -14.424 -10.737 1.00 44.44 189 GLY A N 1
ATOM 1423 C CA . GLY A 1 189 ? 2.544 -15.644 -9.924 1.00 44.44 189 GLY A CA 1
ATOM 1424 C C . GLY A 1 189 ? 3.825 -15.815 -9.101 1.00 44.44 189 GLY A C 1
ATOM 1425 O O . GLY A 1 189 ? 3.813 -16.535 -8.104 1.00 44.44 189 GLY A O 1
ATOM 1426 N N . SER A 1 190 ? 4.920 -15.142 -9.470 1.00 46.38 190 SER A N 1
ATOM 1427 C CA . SER A 1 190 ? 6.260 -15.431 -8.927 1.00 46.38 190 SER A CA 1
ATOM 1428 C C . SER A 1 190 ? 6.771 -14.413 -7.893 1.00 46.38 190 SER A C 1
ATOM 1430 O O . SER A 1 190 ? 7.967 -14.364 -7.609 1.00 46.38 190 SER A O 1
ATOM 1432 N N . GLY A 1 191 ? 5.889 -13.574 -7.328 1.00 47.47 191 GLY A N 1
ATOM 1433 C CA . GLY A 1 191 ? 6.283 -12.510 -6.386 1.00 47.47 191 GLY A CA 1
ATOM 1434 C C . GLY A 1 191 ? 7.107 -11.395 -7.045 1.00 47.47 191 GLY A C 1
ATOM 1435 O O . GLY A 1 191 ? 7.917 -10.740 -6.389 1.00 47.47 191 GLY A O 1
ATOM 1436 N N . GLY A 1 192 ? 6.932 -11.225 -8.361 1.00 49.56 192 GLY A N 1
ATOM 1437 C CA . GLY A 1 192 ? 7.724 -10.346 -9.216 1.00 49.56 192 GLY A CA 1
ATOM 1438 C C . GLY A 1 192 ? 7.408 -8.851 -9.097 1.00 49.56 192 GLY A C 1
ATOM 1439 O O . GLY A 1 192 ? 8.205 -8.015 -9.509 1.00 49.56 192 GLY A O 1
ATOM 1440 N N . GLY A 1 193 ? 6.265 -8.488 -8.515 1.00 60.69 193 GLY A N 1
ATOM 1441 C CA . GLY A 1 193 ? 5.784 -7.109 -8.535 1.00 60.69 193 GLY A CA 1
ATOM 1442 C C . GLY A 1 193 ? 5.613 -6.539 -9.950 1.00 60.69 193 GLY A C 1
ATOM 1443 O O . GLY A 1 193 ? 5.711 -7.238 -10.958 1.00 60.69 193 GLY A O 1
ATOM 1444 N N . ARG A 1 194 ? 5.301 -5.244 -10.026 1.00 74.75 194 ARG A N 1
ATOM 1445 C CA . ARG A 1 194 ? 5.121 -4.510 -11.285 1.00 74.75 194 ARG A CA 1
ATOM 1446 C C . ARG A 1 194 ? 6.456 -3.856 -11.679 1.00 74.75 194 ARG A C 1
ATOM 1448 O O . ARG A 1 194 ? 7.115 -3.264 -10.825 1.00 74.75 194 ARG A O 1
ATOM 1455 N N . VAL A 1 195 ? 6.852 -3.974 -12.949 1.00 83.81 195 VAL A N 1
ATOM 1456 C CA . VAL A 1 195 ? 8.107 -3.412 -13.485 1.00 83.81 195 VAL A CA 1
ATOM 1457 C C . VAL A 1 195 ? 7.822 -2.095 -14.210 1.00 83.81 195 VAL A C 1
ATOM 1459 O O . VAL A 1 195 ? 6.846 -2.000 -14.954 1.00 83.81 195 VAL A O 1
ATOM 1462 N N . TYR A 1 196 ? 8.664 -1.090 -13.973 1.00 88.69 196 TYR A N 1
ATOM 1463 C CA . TYR A 1 196 ? 8.641 0.208 -14.643 1.00 88.69 196 TYR A CA 1
ATOM 1464 C C . TYR A 1 196 ? 9.814 0.308 -15.612 1.00 88.69 196 TYR A C 1
ATOM 1466 O O . TYR A 1 196 ? 10.968 0.209 -15.188 1.00 88.69 196 TYR A O 1
ATOM 1474 N N . THR A 1 197 ? 9.530 0.540 -16.889 1.00 90.69 197 THR A N 1
ATOM 1475 C CA . THR A 1 197 ? 10.526 0.411 -17.958 1.00 90.69 197 THR A CA 1
ATOM 1476 C C . THR A 1 197 ? 10.809 1.748 -18.638 1.00 90.69 197 THR A C 1
ATOM 1478 O O . THR A 1 197 ? 9.900 2.407 -19.120 1.00 90.69 197 THR A O 1
ATOM 1481 N N . VAL A 1 198 ? 12.070 2.162 -18.731 1.00 92.75 198 VAL A N 1
ATOM 1482 C CA . VAL A 1 198 ? 12.471 3.320 -19.547 1.00 92.75 198 VAL A CA 1
ATOM 1483 C C . VAL A 1 198 ? 13.294 2.831 -20.728 1.00 92.75 198 VAL A C 1
ATOM 1485 O O . VAL A 1 198 ? 14.328 2.200 -20.530 1.00 92.75 198 VAL A O 1
ATOM 1488 N N . VAL A 1 199 ? 12.843 3.126 -21.945 1.00 90.62 199 VAL A N 1
ATOM 1489 C CA . VAL A 1 199 ? 13.502 2.729 -23.193 1.00 90.62 199 VAL A CA 1
ATOM 1490 C C . VAL A 1 199 ? 14.257 3.919 -23.784 1.00 90.62 199 VAL A C 1
ATOM 1492 O O . VAL A 1 199 ? 13.684 4.975 -24.032 1.00 90.62 199 VAL A O 1
ATOM 1495 N N . VAL A 1 200 ? 15.552 3.762 -24.025 1.00 89.81 200 VAL A N 1
ATOM 1496 C CA . VAL A 1 200 ? 16.414 4.771 -24.645 1.00 89.81 200 VAL A CA 1
ATOM 1497 C C . VAL A 1 200 ? 16.710 4.349 -26.073 1.00 89.81 200 VAL A C 1
ATOM 1499 O O . VAL A 1 200 ? 17.289 3.288 -26.299 1.00 89.81 200 VAL A O 1
ATOM 1502 N N . ILE A 1 201 ? 16.313 5.186 -27.027 1.00 85.44 201 ILE A N 1
ATOM 1503 C CA . ILE A 1 201 ? 16.479 4.948 -28.457 1.00 85.44 201 ILE A CA 1
ATOM 1504 C C . ILE A 1 201 ? 17.479 5.965 -28.993 1.00 85.44 201 ILE A C 1
ATOM 1506 O O . ILE A 1 201 ? 17.178 7.156 -29.121 1.00 85.44 201 ILE A O 1
ATOM 1510 N N . GLU A 1 202 ? 18.669 5.485 -29.336 1.00 80.81 202 GLU A N 1
ATOM 1511 C CA . GLU A 1 202 ? 19.694 6.321 -29.948 1.00 80.81 202 GLU A CA 1
ATOM 1512 C C . GLU A 1 202 ? 19.428 6.441 -31.457 1.00 80.81 202 GLU A C 1
ATOM 1514 O O . GLU A 1 202 ? 19.560 5.478 -32.211 1.00 80.81 202 GLU A O 1
ATOM 1519 N N . ARG A 1 203 ? 19.008 7.632 -31.903 1.00 75.94 203 ARG A N 1
ATOM 1520 C CA . ARG A 1 203 ? 18.900 7.993 -33.327 1.00 75.94 203 ARG A CA 1
ATOM 1521 C C . ARG A 1 203 ? 19.688 9.268 -33.595 1.00 75.94 203 ARG A C 1
ATOM 1523 O O . ARG A 1 203 ? 19.521 10.262 -32.885 1.00 75.94 203 ARG A O 1
ATOM 1530 N N . ASP A 1 204 ? 20.478 9.256 -34.664 1.00 65.19 204 ASP A N 1
ATOM 1531 C CA . ASP A 1 204 ? 21.113 10.452 -35.217 1.00 65.19 204 ASP A CA 1
ATOM 1532 C C . ASP A 1 204 ? 20.069 11.262 -36.004 1.00 65.19 204 ASP A C 1
ATOM 1534 O O . ASP A 1 204 ? 19.996 11.211 -37.230 1.00 65.19 204 ASP A O 1
ATOM 1538 N N . VAL A 1 205 ? 19.204 11.987 -35.291 1.00 60.19 205 VAL A N 1
ATOM 1539 C CA . VAL A 1 205 ? 18.292 12.953 -35.916 1.00 60.19 205 VAL A CA 1
ATOM 1540 C C . VAL A 1 205 ? 19.008 14.301 -35.985 1.00 60.19 205 VAL A C 1
ATOM 1542 O O . VAL A 1 205 ? 19.441 14.844 -34.968 1.00 60.19 205 VAL A O 1
ATOM 1545 N N . ALA A 1 206 ? 19.184 14.827 -37.197 1.00 47.38 206 ALA A N 1
ATOM 1546 C CA . ALA A 1 206 ? 19.852 16.100 -37.428 1.00 47.38 206 ALA A CA 1
ATOM 1547 C C . ALA A 1 206 ? 19.015 17.267 -36.867 1.00 47.38 206 ALA A C 1
ATOM 1549 O O . ALA A 1 206 ? 18.077 17.719 -37.514 1.00 47.38 206 ALA A O 1
ATOM 1550 N N . GLY A 1 207 ? 19.384 17.776 -35.685 1.00 53.59 207 GLY A N 1
ATOM 1551 C CA . GLY A 1 207 ? 19.043 19.140 -35.263 1.00 53.59 207 GLY A CA 1
ATOM 1552 C C . GLY A 1 207 ? 18.051 19.345 -34.113 1.00 53.59 207 GLY A C 1
ATOM 1553 O O . GLY A 1 207 ? 17.781 20.505 -33.821 1.00 53.59 207 GLY A O 1
ATOM 1554 N N . GLU A 1 208 ? 17.551 18.321 -33.412 1.00 55.22 208 GLU A N 1
ATOM 1555 C CA . GLU A 1 208 ? 16.570 18.539 -32.329 1.00 55.22 208 GLU A CA 1
ATOM 1556 C C . GLU A 1 208 ? 16.881 17.838 -31.002 1.00 55.22 208 GLU A C 1
ATOM 1558 O O . GLU A 1 208 ? 17.550 16.808 -30.924 1.00 55.22 208 GLU A O 1
ATOM 1563 N N . SER A 1 209 ? 16.391 18.481 -29.939 1.00 65.06 209 SER A N 1
ATOM 1564 C CA . SER A 1 209 ? 16.418 18.060 -28.540 1.00 65.06 209 SER A CA 1
ATOM 1565 C C . SER A 1 209 ? 15.904 16.636 -28.335 1.00 65.06 209 SER A C 1
ATOM 1567 O O . SER A 1 209 ? 14.975 16.206 -29.009 1.00 65.06 209 SER A O 1
ATOM 1569 N N . VAL A 1 210 ? 16.453 15.943 -27.335 1.00 76.31 210 VAL A N 1
ATOM 1570 C CA . VAL A 1 210 ? 15.988 14.619 -26.893 1.00 76.31 210 VAL A CA 1
ATOM 1571 C C . VAL A 1 210 ? 14.493 14.678 -26.572 1.00 76.31 210 VAL A C 1
ATOM 1573 O O . VAL A 1 210 ? 14.090 15.374 -25.638 1.00 76.31 210 VAL A O 1
ATOM 1576 N N . GLN A 1 211 ? 13.677 13.946 -27.330 1.00 81.69 211 GLN A N 1
ATOM 1577 C CA . GLN A 1 211 ? 12.249 13.824 -27.057 1.00 81.69 211 GLN A CA 1
ATOM 1578 C C . GLN A 1 211 ? 12.061 12.768 -25.970 1.00 81.69 211 GLN A C 1
ATOM 1580 O O . GLN A 1 211 ? 12.523 11.640 -26.121 1.00 81.69 211 GLN A O 1
ATOM 1585 N N . VAL A 1 212 ? 11.390 13.129 -24.878 1.00 85.38 212 VAL A N 1
ATOM 1586 C CA . VAL A 1 212 ? 11.042 12.211 -23.787 1.00 85.38 212 VAL A CA 1
ATOM 1587 C C . VAL A 1 212 ? 9.527 12.119 -23.721 1.00 85.38 212 VAL A C 1
ATOM 1589 O O . VAL A 1 212 ? 8.862 13.135 -23.526 1.00 85.38 212 VAL A O 1
ATOM 1592 N N . VAL A 1 213 ? 8.992 10.910 -23.866 1.00 85.88 213 VAL A N 1
ATOM 1593 C CA . VAL A 1 213 ? 7.555 10.641 -23.800 1.00 85.88 213 VAL A CA 1
ATOM 1594 C C . VAL A 1 213 ? 7.293 9.624 -22.698 1.00 85.88 213 VAL A C 1
ATOM 1596 O O . VAL A 1 213 ? 7.962 8.594 -22.597 1.00 85.88 213 VAL A O 1
ATOM 1599 N N . VAL A 1 214 ? 6.325 9.935 -21.841 1.00 87.81 214 VAL A N 1
ATOM 1600 C CA . VAL A 1 214 ? 5.847 9.022 -20.802 1.00 87.81 214 VAL A CA 1
ATOM 1601 C C . VAL A 1 214 ? 4.600 8.334 -21.330 1.00 87.81 214 VAL A C 1
ATOM 1603 O O . VAL A 1 214 ? 3.638 9.004 -21.703 1.00 87.81 214 VAL A O 1
ATOM 1606 N N . GLY A 1 215 ? 4.636 7.006 -21.367 1.00 83.31 215 GLY A N 1
ATOM 1607 C CA . GLY A 1 215 ? 3.520 6.192 -21.814 1.00 83.31 215 GLY A CA 1
ATOM 1608 C C . GLY A 1 215 ? 2.352 6.198 -20.831 1.00 83.31 215 GLY A C 1
ATOM 1609 O O . GLY A 1 215 ? 2.467 6.574 -19.657 1.00 83.31 215 GLY A O 1
ATOM 1610 N N . LYS A 1 216 ? 1.208 5.734 -21.328 1.00 82.38 216 LYS A N 1
ATOM 1611 C CA . LYS A 1 216 ? -0.006 5.458 -20.553 1.00 82.38 216 LYS A CA 1
ATOM 1612 C C . LYS A 1 216 ? 0.218 4.322 -19.557 1.00 82.38 216 LYS A C 1
ATOM 1614 O O . LYS A 1 216 ? -0.294 4.336 -18.434 1.00 82.38 216 LYS A O 1
ATOM 1619 N N . HIS A 1 217 ? 0.996 3.331 -19.977 1.00 84.06 217 HIS A N 1
ATOM 1620 C CA . HIS A 1 217 ? 1.369 2.174 -19.174 1.00 84.06 217 HIS A CA 1
ATOM 1621 C C . HIS A 1 217 ? 2.686 2.434 -18.426 1.00 84.06 217 HIS A C 1
ATOM 1623 O O . HIS A 1 217 ? 3.221 3.537 -18.449 1.00 84.06 217 HIS A O 1
ATOM 1629 N N . ARG A 1 218 ? 3.223 1.435 -17.713 1.00 86.12 218 ARG A N 1
ATOM 1630 C CA . ARG A 1 218 ? 4.442 1.559 -16.877 1.00 86.12 218 ARG A CA 1
ATOM 1631 C C . ARG A 1 218 ? 5.734 1.657 -17.683 1.00 86.12 218 ARG A C 1
ATOM 1633 O O . ARG A 1 218 ? 6.739 1.040 -17.331 1.00 86.12 218 ARG A O 1
ATOM 1640 N N . HIS A 1 219 ? 5.710 2.383 -18.784 1.00 89.25 219 HIS A N 1
ATOM 1641 C CA . HIS A 1 219 ? 6.881 2.580 -19.595 1.00 89.25 219 HIS A CA 1
ATOM 1642 C C . HIS A 1 219 ? 6.987 4.018 -20.086 1.00 89.25 219 HIS A C 1
ATOM 1644 O O . HIS A 1 219 ? 6.001 4.731 -20.233 1.00 89.25 219 HIS A O 1
ATOM 1650 N N . ALA A 1 220 ? 8.214 4.451 -20.319 1.00 90.56 220 ALA A N 1
ATOM 1651 C CA . ALA A 1 220 ? 8.528 5.712 -20.966 1.00 90.56 220 ALA A CA 1
ATOM 1652 C C . ALA A 1 220 ? 9.614 5.455 -22.003 1.00 90.56 220 ALA A C 1
ATOM 1654 O O . ALA A 1 220 ? 10.395 4.511 -21.863 1.00 90.56 220 ALA A O 1
ATOM 1655 N N . TRP A 1 221 ? 9.685 6.288 -23.030 1.00 89.19 221 TRP A N 1
ATOM 1656 C CA . TRP A 1 221 ? 10.744 6.196 -24.022 1.00 89.19 221 TRP A CA 1
ATOM 1657 C C . TRP A 1 221 ? 11.351 7.558 -24.309 1.00 89.19 221 TRP A C 1
ATOM 1659 O O . TRP A 1 221 ? 10.719 8.604 -24.156 1.00 89.19 221 TRP A O 1
ATOM 1669 N N . MET A 1 222 ? 12.614 7.536 -24.713 1.00 88.25 222 MET A N 1
ATOM 1670 C CA . MET A 1 222 ? 13.313 8.718 -25.182 1.00 88.25 222 MET A CA 1
ATOM 1671 C C . MET A 1 222 ? 13.960 8.453 -26.532 1.00 88.25 222 MET A C 1
ATOM 1673 O O . MET A 1 222 ? 14.546 7.392 -26.744 1.00 88.25 222 MET A O 1
ATOM 1677 N N . VAL A 1 223 ? 13.841 9.422 -27.434 1.00 86.06 223 VAL A N 1
ATOM 1678 C CA . VAL A 1 223 ? 14.375 9.357 -28.795 1.00 86.06 223 VAL A CA 1
ATOM 1679 C C . VAL A 1 223 ? 15.366 10.496 -28.980 1.00 86.06 223 VAL A C 1
ATOM 1681 O O . VAL A 1 223 ? 15.026 11.666 -28.800 1.00 86.06 223 VAL A O 1
ATOM 1684 N N . GLY A 1 224 ? 16.598 10.152 -29.345 1.00 82.50 224 GLY A N 1
ATOM 1685 C CA . GLY A 1 224 ? 17.626 11.122 -29.714 1.00 82.50 224 GLY A CA 1
ATOM 1686 C C . GLY A 1 224 ? 19.031 10.681 -29.326 1.00 82.50 224 GLY A C 1
ATOM 1687 O O . GLY A 1 224 ? 19.232 9.659 -28.672 1.00 82.50 224 GLY A O 1
ATOM 1688 N N . LYS A 1 225 ? 20.024 11.475 -29.727 1.00 82.12 225 LYS A N 1
ATOM 1689 C CA . LYS A 1 225 ? 21.420 11.253 -29.350 1.00 82.12 225 LYS A CA 1
ATOM 1690 C C . LYS A 1 225 ? 21.659 11.763 -27.932 1.00 82.12 225 LYS A C 1
ATOM 1692 O O . LYS A 1 225 ? 21.641 12.969 -27.691 1.00 82.12 225 LYS A O 1
ATOM 1697 N N . VAL A 1 226 ? 21.886 10.849 -26.990 1.00 79.69 226 VAL A N 1
ATOM 1698 C CA . VAL A 1 226 ? 22.079 11.177 -25.571 1.00 79.69 226 VAL A CA 1
ATOM 1699 C C . VAL A 1 226 ? 23.428 10.655 -25.092 1.00 79.69 226 VAL A C 1
ATOM 1701 O O . VAL A 1 226 ? 23.760 9.491 -25.293 1.00 79.69 226 VAL A O 1
ATOM 1704 N N . SER A 1 227 ? 24.206 11.503 -24.417 1.00 85.81 227 SER A N 1
ATOM 1705 C CA . SER A 1 227 ? 25.411 11.049 -23.718 1.00 85.81 227 SER A CA 1
ATOM 1706 C C . SER A 1 227 ? 25.039 10.130 -22.548 1.00 85.81 227 SER A C 1
ATOM 1708 O O . SER A 1 227 ? 24.014 10.338 -21.903 1.00 85.81 227 SER A O 1
ATOM 1710 N N . GLU A 1 228 ? 25.880 9.146 -22.212 1.00 83.00 228 GLU A N 1
ATOM 1711 C CA . GLU A 1 228 ? 25.643 8.259 -21.057 1.00 83.00 228 GLU A CA 1
ATOM 1712 C C . GLU A 1 228 ? 25.260 9.001 -19.758 1.00 83.00 228 GLU A C 1
ATOM 1714 O O . GLU A 1 228 ? 24.237 8.650 -19.167 1.00 83.00 228 GLU A O 1
ATOM 1719 N N . PRO A 1 229 ? 25.982 10.052 -19.306 1.00 85.31 229 PRO A N 1
ATOM 1720 C CA . PRO A 1 229 ? 25.595 10.774 -18.091 1.00 85.31 229 PRO A CA 1
ATOM 1721 C C . PRO A 1 229 ? 24.271 11.537 -18.248 1.00 85.31 229 PRO A C 1
ATOM 1723 O O . PRO A 1 229 ? 23.521 11.681 -17.281 1.00 85.31 229 PRO A O 1
ATOM 1726 N N . GLY A 1 230 ? 23.960 12.008 -19.460 1.00 85.81 230 GLY A N 1
ATOM 1727 C CA . GLY A 1 230 ? 22.677 12.635 -19.768 1.00 85.81 230 GLY A CA 1
ATOM 1728 C C . GLY A 1 230 ? 21.518 11.642 -19.678 1.00 85.81 230 GLY A C 1
ATOM 1729 O O . GLY A 1 230 ? 20.486 11.961 -19.088 1.00 85.81 230 GLY A O 1
ATOM 1730 N N . ALA A 1 231 ? 21.714 10.424 -20.190 1.00 86.69 231 ALA A N 1
ATOM 1731 C CA . ALA A 1 231 ? 20.729 9.349 -20.133 1.00 86.69 231 ALA A CA 1
ATOM 1732 C C . ALA A 1 231 ? 20.466 8.925 -18.683 1.00 86.69 231 ALA A C 1
ATOM 1734 O O . ALA A 1 231 ? 19.311 8.877 -18.274 1.00 86.69 231 ALA A O 1
ATOM 1735 N N . VAL A 1 232 ? 21.517 8.718 -17.878 1.00 91.19 232 VAL A N 1
ATOM 1736 C CA . VAL A 1 232 ? 21.385 8.376 -16.448 1.00 91.19 232 VAL A CA 1
ATOM 1737 C C . VAL A 1 232 ? 20.576 9.437 -15.697 1.00 91.19 232 VAL A C 1
ATOM 1739 O O . VAL A 1 232 ? 19.626 9.096 -14.997 1.00 91.19 232 VAL A O 1
ATOM 1742 N N . SER A 1 233 ? 20.889 10.722 -15.898 1.00 91.31 233 SER A N 1
ATOM 1743 C CA . SER A 1 233 ? 20.177 11.825 -15.238 1.00 91.31 233 SER A CA 1
ATOM 1744 C C . SER A 1 233 ? 18.701 11.912 -15.650 1.00 91.31 233 SER A C 1
ATOM 1746 O O . SER A 1 233 ? 17.833 12.134 -14.803 1.00 91.31 233 SER A O 1
ATOM 1748 N N . MET A 1 234 ? 18.388 11.719 -16.938 1.00 88.62 234 MET A N 1
ATOM 1749 C CA . MET A 1 234 ? 17.001 11.720 -17.420 1.00 88.62 234 MET A CA 1
ATOM 1750 C C . MET A 1 234 ? 16.218 10.496 -16.939 1.00 88.62 234 MET A C 1
ATOM 1752 O O . MET A 1 234 ? 15.083 10.650 -16.492 1.00 88.62 234 MET A O 1
ATOM 1756 N N . ILE A 1 235 ? 16.823 9.305 -16.957 1.00 91.56 235 ILE A N 1
ATOM 1757 C CA . ILE A 1 235 ? 16.228 8.077 -16.414 1.00 91.56 235 ILE A CA 1
ATOM 1758 C C . ILE A 1 235 ? 15.921 8.255 -14.923 1.00 91.56 235 ILE A C 1
ATOM 1760 O O . ILE A 1 235 ? 14.800 7.989 -14.493 1.00 91.56 235 ILE A O 1
ATOM 1764 N N . GLY A 1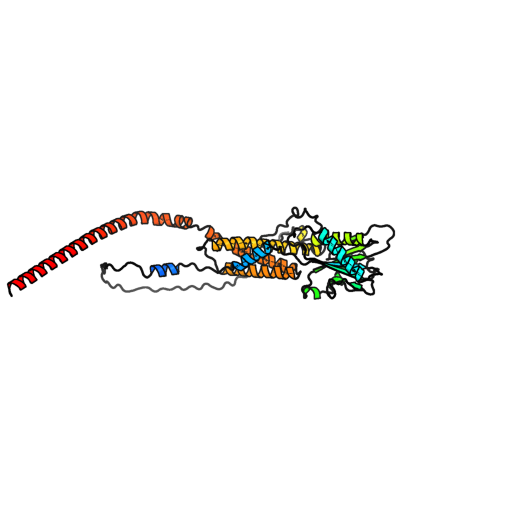 236 ? 16.877 8.771 -14.144 1.00 89.88 236 GLY A N 1
ATOM 1765 C CA . GLY A 1 236 ? 16.683 9.048 -12.722 1.00 89.88 236 GLY A CA 1
ATOM 1766 C C . GLY A 1 236 ? 15.558 10.052 -12.469 1.00 89.88 236 GLY A C 1
ATOM 1767 O O . GLY A 1 236 ? 14.751 9.865 -11.556 1.00 89.88 236 GLY A O 1
ATOM 1768 N N . LYS A 1 237 ? 15.439 11.081 -13.319 1.00 88.19 237 LYS A N 1
ATOM 1769 C CA . LYS A 1 237 ? 14.324 12.034 -13.271 1.00 88.19 237 LYS A CA 1
ATOM 1770 C C . LYS A 1 237 ? 12.976 11.353 -13.523 1.00 88.19 237 LYS A C 1
ATOM 1772 O O . LYS A 1 237 ? 12.052 11.563 -12.746 1.00 88.19 237 LYS A O 1
ATOM 1777 N N . ILE A 1 238 ? 12.859 10.527 -14.565 1.00 89.12 238 ILE A N 1
ATOM 1778 C CA . ILE A 1 238 ? 11.610 9.821 -14.896 1.00 89.12 238 ILE A CA 1
ATOM 1779 C C . ILE A 1 238 ? 11.222 8.863 -13.765 1.00 89.12 238 ILE A C 1
ATOM 1781 O O . ILE A 1 238 ? 10.099 8.911 -13.270 1.00 89.12 238 ILE A O 1
ATOM 1785 N N . PHE A 1 239 ? 12.152 8.028 -13.305 1.00 89.81 239 PHE A N 1
ATOM 1786 C CA . PHE A 1 239 ? 11.866 7.071 -12.242 1.00 89.81 239 PHE A CA 1
ATOM 1787 C C . PHE A 1 239 ? 11.439 7.758 -10.943 1.00 89.81 239 PHE A C 1
ATOM 1789 O O . PHE A 1 239 ? 10.401 7.398 -10.396 1.00 89.81 239 PHE A O 1
ATOM 1796 N N . VAL A 1 240 ? 12.167 8.773 -10.467 1.00 86.62 240 VAL A N 1
ATOM 1797 C CA . VAL A 1 240 ? 11.850 9.400 -9.173 1.00 86.62 240 VAL A CA 1
ATOM 1798 C C . VAL A 1 240 ? 10.722 10.422 -9.282 1.00 86.62 240 VAL A C 1
ATOM 1800 O O . VAL A 1 240 ? 9.739 10.339 -8.550 1.00 86.62 240 VAL A O 1
ATOM 1803 N N . GLU A 1 241 ? 10.843 11.412 -10.167 1.00 82.75 241 GLU A N 1
ATOM 1804 C CA . GLU A 1 241 ? 9.873 12.511 -10.214 1.00 82.75 241 GLU A CA 1
ATOM 1805 C C . GLU A 1 241 ? 8.530 12.047 -10.776 1.00 82.75 241 GLU A C 1
ATOM 1807 O O . GLU A 1 241 ? 7.497 12.498 -10.291 1.00 82.75 241 GLU A O 1
ATOM 1812 N N . ILE A 1 242 ? 8.524 11.123 -11.743 1.00 83.88 242 ILE A N 1
ATOM 1813 C CA . ILE A 1 242 ? 7.296 10.674 -12.410 1.00 83.88 242 ILE A CA 1
ATOM 1814 C C . ILE A 1 242 ? 6.773 9.389 -11.768 1.00 83.88 242 ILE A C 1
ATOM 1816 O O . ILE A 1 242 ? 5.711 9.420 -11.153 1.00 83.88 242 ILE A O 1
ATOM 1820 N N . PHE A 1 243 ? 7.510 8.275 -11.830 1.00 85.38 243 PHE A N 1
ATOM 1821 C CA . PHE A 1 243 ? 6.973 6.983 -11.374 1.00 85.38 243 PHE A CA 1
ATOM 1822 C C . PHE A 1 243 ? 6.944 6.794 -9.854 1.00 85.38 243 PHE A C 1
ATOM 1824 O O . PHE A 1 243 ? 6.076 6.074 -9.379 1.00 85.38 243 PHE A O 1
ATOM 1831 N N . MET A 1 244 ? 7.838 7.418 -9.077 1.00 82.69 244 MET A N 1
ATOM 1832 C CA . MET A 1 244 ? 7.803 7.320 -7.606 1.00 82.69 244 MET A CA 1
ATOM 1833 C C . MET A 1 244 ? 6.953 8.411 -6.950 1.00 82.69 244 MET A C 1
ATOM 1835 O O . MET A 1 244 ? 6.333 8.152 -5.920 1.00 82.69 244 MET A O 1
ATOM 1839 N N . ASN A 1 245 ? 6.933 9.619 -7.520 1.00 77.69 245 ASN A N 1
ATOM 1840 C CA . ASN A 1 245 ? 6.295 10.791 -6.907 1.00 77.69 245 ASN A CA 1
ATOM 1841 C C . ASN A 1 245 ? 5.062 11.310 -7.667 1.00 77.69 245 ASN A C 1
ATOM 1843 O O . ASN A 1 245 ? 4.442 12.280 -7.230 1.00 77.69 245 ASN A O 1
ATOM 1847 N N . GLY A 1 246 ? 4.685 10.693 -8.788 1.00 74.62 246 GLY A N 1
ATOM 1848 C CA . GLY A 1 246 ? 3.477 11.048 -9.536 1.00 74.62 246 GLY A CA 1
ATOM 1849 C C . GLY A 1 246 ? 3.548 12.416 -10.215 1.00 74.62 246 GLY A C 1
ATOM 1850 O O . GLY A 1 246 ? 2.548 13.120 -10.290 1.00 74.62 246 GLY A O 1
ATOM 1851 N N . GLY A 1 247 ? 4.741 12.853 -10.623 1.00 66.38 247 GLY A N 1
ATOM 1852 C CA . GLY A 1 247 ? 4.971 14.161 -11.243 1.00 66.38 247 GLY A CA 1
ATOM 1853 C C . GLY A 1 247 ? 4.976 15.341 -10.265 1.00 66.38 247 GLY A C 1
ATOM 1854 O O . GLY A 1 247 ? 5.186 16.479 -10.686 1.00 66.38 247 GLY A O 1
ATOM 1855 N N . LYS A 1 248 ? 4.775 15.103 -8.961 1.00 62.78 248 LYS A N 1
ATOM 1856 C CA . LYS A 1 248 ? 4.831 16.147 -7.929 1.00 62.78 248 LYS A CA 1
ATOM 1857 C C . LYS A 1 248 ? 6.260 16.351 -7.444 1.00 62.78 248 LYS A C 1
ATOM 1859 O O . LYS A 1 248 ? 6.984 15.397 -7.154 1.00 62.78 248 LYS A O 1
ATOM 1864 N N . LYS A 1 249 ? 6.671 17.613 -7.301 1.00 54.78 249 LYS A N 1
ATOM 1865 C CA . LYS A 1 249 ? 7.968 17.938 -6.698 1.00 54.78 249 LYS A CA 1
ATOM 1866 C C . LYS A 1 249 ? 7.934 17.616 -5.201 1.00 54.78 249 LYS A C 1
ATOM 1868 O O . LYS A 1 249 ? 6.945 17.885 -4.515 1.00 54.78 249 LYS A O 1
ATOM 1873 N N . VAL A 1 250 ? 9.032 17.051 -4.693 1.00 46.22 250 VAL A N 1
ATOM 1874 C CA . VAL A 1 250 ? 9.230 16.752 -3.264 1.00 46.22 250 VAL A CA 1
ATOM 1875 C C . VAL A 1 250 ? 8.973 18.030 -2.452 1.00 46.22 250 VAL A C 1
ATOM 1877 O O . VAL A 1 250 ? 9.702 19.008 -2.594 1.00 46.22 250 VAL A O 1
ATOM 1880 N N . GLY A 1 251 ? 7.901 18.041 -1.651 1.00 43.75 251 GLY A N 1
ATOM 1881 C CA . GLY A 1 251 ? 7.449 19.209 -0.873 1.00 43.75 251 GLY A CA 1
ATOM 1882 C C . GLY A 1 251 ? 6.023 19.695 -1.176 1.00 43.75 251 GLY A C 1
ATOM 1883 O O . GLY A 1 251 ? 5.406 20.320 -0.318 1.00 43.75 251 GLY A O 1
ATOM 1884 N N . GLU A 1 252 ? 5.439 19.342 -2.326 1.00 44.06 252 GLU A N 1
ATOM 1885 C CA . GLU A 1 252 ? 4.021 19.625 -2.644 1.00 44.06 252 GLU A CA 1
ATOM 1886 C C . GLU A 1 252 ? 3.063 18.505 -2.203 1.00 44.06 252 GLU A C 1
ATOM 1888 O O . GLU A 1 252 ? 1.845 18.601 -2.368 1.00 44.06 252 GLU A O 1
ATOM 1893 N N . MET A 1 253 ? 3.601 17.466 -1.555 1.00 41.97 253 MET A N 1
ATOM 1894 C CA . MET A 1 253 ? 2.870 16.303 -1.033 1.00 41.97 253 MET A CA 1
ATOM 1895 C C . MET A 1 253 ? 1.761 16.661 -0.021 1.00 41.97 253 MET A C 1
ATOM 1897 O O . MET A 1 253 ? 0.914 15.824 0.268 1.00 41.97 253 MET A O 1
ATOM 1901 N N . GLY A 1 254 ? 1.752 17.892 0.510 1.00 39.00 254 GLY A N 1
ATOM 1902 C CA . GLY A 1 254 ? 0.733 18.410 1.435 1.00 39.00 254 GLY A CA 1
ATOM 1903 C C . GLY A 1 254 ? -0.370 19.269 0.798 1.00 39.00 254 GLY A C 1
ATOM 1904 O O . GLY A 1 254 ? -1.256 19.722 1.515 1.00 39.00 254 GLY A O 1
ATOM 1905 N N . LYS A 1 255 ? -0.327 19.519 -0.521 1.00 38.38 255 LYS A N 1
ATOM 1906 C CA . LYS A 1 255 ? -1.322 20.325 -1.266 1.00 38.38 255 LYS A CA 1
ATOM 1907 C C . LYS A 1 255 ? -2.022 19.544 -2.385 1.00 38.38 255 LYS A C 1
ATOM 1909 O O . LYS A 1 255 ? -2.611 20.135 -3.282 1.00 38.38 255 LYS A O 1
ATOM 1914 N N . GLY A 1 256 ? -1.948 18.214 -2.365 1.00 42.38 256 GLY A N 1
ATOM 1915 C CA . GLY A 1 256 ? -2.771 17.396 -3.249 1.00 42.38 256 GLY A CA 1
ATOM 1916 C C . GLY A 1 256 ? -4.215 17.437 -2.773 1.00 42.38 256 GLY A C 1
ATOM 1917 O O . GLY A 1 256 ? -4.469 17.067 -1.630 1.00 42.38 256 GLY A O 1
ATOM 1918 N N . GLU A 1 257 ? -5.129 17.889 -3.629 1.00 46.97 257 GLU A N 1
ATOM 1919 C CA . GLU A 1 257 ? -6.571 17.779 -3.417 1.00 46.97 257 GLU A CA 1
ATOM 1920 C C . GLU A 1 257 ? -6.904 16.338 -3.016 1.00 46.97 257 GLU A C 1
ATOM 1922 O O . GLU A 1 257 ? -6.810 15.398 -3.804 1.00 46.97 257 GLU A O 1
ATOM 1927 N N . PHE A 1 258 ? -7.197 16.159 -1.730 1.00 46.69 258 PHE A N 1
ATOM 1928 C CA . PHE A 1 258 ? -7.628 14.893 -1.175 1.00 46.69 258 PHE A CA 1
ATOM 1929 C C . PHE A 1 258 ? -8.981 14.575 -1.802 1.00 46.69 258 PHE A C 1
ATOM 1931 O O . PHE A 1 258 ? -9.952 15.301 -1.582 1.00 46.69 258 PHE A O 1
ATOM 1938 N N . MET A 1 259 ? -9.049 13.510 -2.600 1.00 54.88 259 MET A N 1
ATOM 1939 C CA . MET A 1 259 ? -10.338 12.991 -3.034 1.00 54.88 259 MET A CA 1
ATOM 1940 C C . MET A 1 259 ? -11.158 12.657 -1.783 1.00 54.88 259 MET A C 1
ATOM 1942 O O . MET A 1 259 ? -10.652 11.923 -0.932 1.00 54.88 259 MET A O 1
ATOM 1946 N N . PRO A 1 260 ? -12.388 13.178 -1.626 1.00 49.00 260 PRO A N 1
ATOM 1947 C CA . PRO A 1 260 ? -13.208 12.853 -0.473 1.00 49.00 260 PRO A CA 1
ATOM 1948 C C . PRO A 1 260 ? -13.554 11.366 -0.538 1.00 49.00 260 PRO A C 1
ATOM 1950 O O . PRO A 1 260 ? -14.387 10.926 -1.332 1.00 49.00 260 PRO A O 1
ATOM 1953 N N . VAL A 1 261 ? -12.864 10.583 0.283 1.00 56.38 261 VAL A N 1
ATOM 1954 C CA . VAL A 1 261 ? -13.163 9.172 0.479 1.00 56.38 261 VAL A CA 1
ATOM 1955 C C . VAL A 1 261 ? -14.179 9.075 1.611 1.00 56.38 261 VAL A C 1
ATOM 1957 O O . VAL A 1 261 ? -13.936 9.587 2.706 1.00 56.38 261 VAL A O 1
ATOM 1960 N N . GLY A 1 262 ? -15.317 8.434 1.354 1.00 50.12 262 GLY A N 1
ATOM 1961 C CA . GLY A 1 262 ? -16.285 8.093 2.390 1.00 50.12 262 GLY A CA 1
ATOM 1962 C C . GLY A 1 262 ? -15.661 7.198 3.464 1.00 50.12 262 GLY A C 1
ATOM 1963 O O . GLY A 1 262 ? -14.644 6.541 3.234 1.00 50.12 262 GLY A O 1
ATOM 1964 N N . ALA A 1 263 ? -16.280 7.140 4.644 1.00 46.84 263 ALA A N 1
ATOM 1965 C CA . ALA A 1 263 ? -15.851 6.250 5.732 1.00 46.84 263 ALA A CA 1
ATOM 1966 C C . ALA A 1 263 ? -15.858 4.761 5.319 1.00 46.84 263 ALA A C 1
ATOM 1968 O O . ALA A 1 263 ? -15.095 3.950 5.825 1.00 46.84 263 ALA A O 1
ATOM 1969 N N . ASP A 1 264 ? -16.662 4.405 4.319 1.00 50.03 264 ASP A N 1
ATOM 1970 C CA . ASP A 1 264 ? -16.690 3.080 3.705 1.00 50.03 264 ASP A CA 1
ATOM 1971 C C . ASP A 1 264 ? -15.540 2.839 2.707 1.00 50.03 264 ASP A C 1
ATOM 1973 O O . ASP A 1 264 ? -15.418 1.748 2.143 1.00 50.03 264 ASP A O 1
ATOM 1977 N N . GLY A 1 265 ? -14.698 3.841 2.447 1.00 49.88 265 GLY A N 1
ATOM 1978 C CA . GLY A 1 265 ? -13.642 3.820 1.442 1.00 49.88 265 GLY A CA 1
ATOM 1979 C C . GLY A 1 265 ? -14.132 4.078 0.010 1.00 49.88 265 GLY A C 1
ATOM 1980 O O . GLY A 1 265 ? -13.382 3.808 -0.930 1.00 49.88 265 GLY A O 1
ATOM 1981 N N . SER A 1 266 ? -15.386 4.510 -0.189 1.00 51.09 266 SER A N 1
ATOM 1982 C CA . SER A 1 266 ? -15.898 4.875 -1.515 1.00 51.09 266 SER A CA 1
ATOM 1983 C C . SER A 1 266 ? -15.349 6.232 -1.943 1.00 51.09 266 SER A C 1
ATOM 1985 O O . SER A 1 266 ? -15.317 7.186 -1.171 1.00 51.09 266 SER A O 1
ATOM 1987 N N . VAL A 1 267 ? -14.880 6.315 -3.184 1.00 56.94 267 VAL A N 1
ATOM 1988 C CA . VAL A 1 267 ? -14.406 7.567 -3.767 1.00 56.94 267 VAL A CA 1
ATOM 1989 C C . VAL A 1 267 ? -15.570 8.170 -4.541 1.00 56.94 267 VAL A C 1
ATOM 1991 O O . VAL A 1 267 ? -16.004 7.604 -5.545 1.00 56.94 267 VAL A O 1
ATOM 1994 N N . VAL A 1 268 ? -16.105 9.295 -4.063 1.00 56.81 268 VAL A N 1
ATOM 1995 C CA . VAL A 1 268 ? -17.187 10.000 -4.761 1.00 56.81 268 VAL A CA 1
ATOM 1996 C C . VAL A 1 268 ? -16.561 10.831 -5.874 1.00 56.81 268 VAL A C 1
ATOM 1998 O O . VAL A 1 268 ? -16.086 11.945 -5.662 1.00 56.81 268 VAL A O 1
ATOM 2001 N N . LEU A 1 269 ? -16.521 10.249 -7.070 1.00 58.75 269 LEU A N 1
ATOM 2002 C CA . LEU A 1 269 ? -16.136 10.945 -8.291 1.00 58.75 269 LEU A CA 1
ATOM 2003 C C . LEU A 1 269 ? -17.242 11.935 -8.681 1.00 58.75 269 LEU A C 1
ATOM 2005 O O . LEU A 1 269 ? -18.432 11.635 -8.566 1.00 58.75 269 LEU A O 1
ATOM 2009 N N . SER A 1 270 ? -16.861 13.123 -9.152 1.00 56.53 270 SER A N 1
ATOM 2010 C CA . SER A 1 270 ? -17.821 14.062 -9.734 1.00 56.53 270 SER A CA 1
ATOM 2011 C C . SER A 1 270 ? -18.501 13.434 -10.959 1.00 56.53 270 SER A C 1
ATOM 2013 O O . SER A 1 270 ? -17.931 12.575 -11.631 1.00 56.53 270 SER A O 1
ATOM 2015 N N . PHE A 1 271 ? -19.719 13.878 -11.287 1.00 55.28 271 PHE A N 1
ATOM 2016 C CA . PHE A 1 271 ? -20.464 13.396 -12.461 1.00 55.28 271 PHE A CA 1
ATOM 2017 C C . PHE A 1 271 ? -19.652 13.512 -13.769 1.00 55.28 271 PHE A C 1
ATOM 2019 O O . PHE A 1 271 ? -19.801 12.688 -14.664 1.00 55.28 271 PHE A O 1
ATOM 2026 N N . SER A 1 272 ? -18.735 14.480 -13.861 1.00 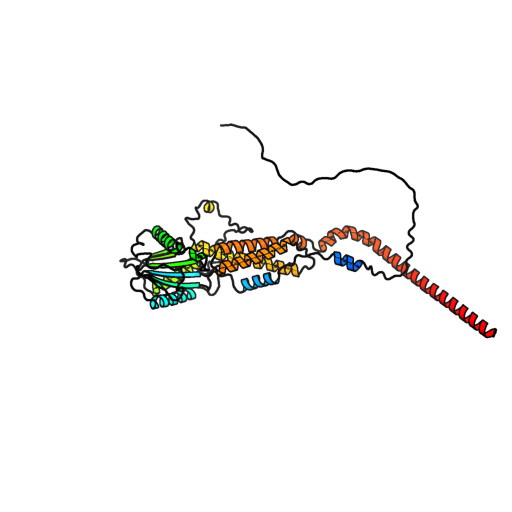57.75 272 SER A N 1
ATOM 2027 C CA . SER A 1 272 ? -17.810 14.628 -14.992 1.00 57.75 272 SER A CA 1
ATOM 2028 C C . SER A 1 272 ? -16.749 13.521 -15.067 1.00 57.75 272 SER A C 1
ATOM 2030 O O . SER A 1 272 ? -16.416 13.095 -16.164 1.00 57.75 272 SER A O 1
ATOM 2032 N N . LEU A 1 273 ? -16.249 13.026 -13.928 1.00 58.00 273 LEU A N 1
ATOM 2033 C CA . LEU A 1 273 ? -15.286 11.915 -13.873 1.00 58.00 273 LEU A CA 1
ATOM 2034 C C . LEU A 1 273 ? -15.952 10.544 -14.056 1.00 58.00 273 LEU A C 1
ATOM 2036 O O . LEU A 1 273 ? -15.311 9.624 -14.544 1.00 58.00 273 LEU A O 1
ATOM 2040 N N . LEU A 1 274 ? -17.234 10.408 -13.694 1.00 59.38 274 LEU A N 1
ATOM 2041 C CA . LEU A 1 274 ? -18.021 9.188 -13.930 1.00 59.38 274 LEU A CA 1
ATOM 2042 C C . LEU A 1 274 ? -18.412 8.998 -15.404 1.00 59.38 274 LEU A C 1
ATOM 2044 O O . LEU A 1 274 ? -18.625 7.868 -15.829 1.00 59.38 274 LEU A O 1
ATOM 2048 N N . ASN A 1 275 ? -18.526 10.093 -16.161 1.00 56.44 275 ASN A N 1
ATOM 2049 C CA . ASN A 1 275 ? -18.831 10.071 -17.597 1.00 56.44 275 ASN A CA 1
ATOM 2050 C C . ASN A 1 275 ? -17.580 10.105 -18.485 1.00 56.44 275 ASN A C 1
ATOM 2052 O O . ASN A 1 275 ? -17.693 9.971 -19.702 1.00 56.44 275 ASN A O 1
ATOM 2056 N N . ALA A 1 276 ? -16.401 10.315 -17.904 1.00 56.28 276 ALA A N 1
ATOM 2057 C CA . ALA A 1 276 ? -15.148 10.147 -18.615 1.00 56.28 276 ALA A CA 1
ATOM 2058 C C . ALA A 1 276 ? -14.838 8.649 -18.652 1.00 56.28 276 ALA A C 1
ATOM 2060 O O . ALA A 1 276 ? -14.837 8.022 -17.597 1.00 56.28 276 ALA A O 1
ATOM 2061 N N . ASP A 1 277 ? -14.579 8.071 -19.826 1.00 51.53 277 ASP A N 1
ATOM 2062 C CA . ASP A 1 277 ? -14.158 6.672 -19.919 1.00 51.53 277 ASP A CA 1
ATOM 2063 C C . ASP A 1 277 ? -12.804 6.531 -19.194 1.00 51.53 277 ASP A C 1
ATOM 2065 O O . ASP A 1 277 ? -11.795 7.053 -19.682 1.00 51.53 277 ASP A O 1
ATOM 2069 N N . PRO A 1 278 ? -12.754 5.946 -17.978 1.00 55.97 278 PRO A N 1
ATOM 2070 C CA . PRO A 1 278 ? -11.579 6.023 -17.111 1.00 55.97 278 PRO A CA 1
ATOM 2071 C C . PRO A 1 278 ? -10.372 5.320 -17.726 1.00 55.97 278 PRO A C 1
ATOM 2073 O O . PRO A 1 278 ? -9.240 5.590 -17.335 1.00 55.97 278 PRO A O 1
ATOM 2076 N N . SER A 1 279 ? -10.594 4.441 -18.705 1.00 56.84 279 SER A N 1
ATOM 2077 C CA . SER A 1 279 ? -9.513 3.800 -19.432 1.00 56.84 279 SER A CA 1
ATOM 2078 C C . SER A 1 279 ? -8.739 4.747 -20.331 1.00 56.84 279 SER A C 1
ATOM 2080 O O . SER A 1 279 ? -7.610 4.395 -20.628 1.00 56.84 279 SER A O 1
ATOM 2082 N N . ASP A 1 280 ? -9.264 5.897 -20.767 1.00 59.41 280 ASP A N 1
ATOM 2083 C CA . ASP A 1 280 ? -8.595 6.720 -21.790 1.00 59.41 280 ASP A CA 1
ATOM 2084 C C . ASP A 1 280 ? -7.660 7.804 -21.251 1.00 59.41 280 ASP A C 1
ATOM 2086 O O . ASP A 1 280 ? -6.658 8.106 -21.896 1.00 59.41 280 ASP A O 1
ATOM 2090 N N . TRP A 1 281 ? -7.917 8.330 -20.055 1.00 64.12 281 TRP A N 1
ATOM 2091 C CA . TRP A 1 281 ? -7.166 9.459 -19.490 1.00 64.12 281 TRP A CA 1
ATOM 2092 C C . TRP A 1 281 ? -6.361 9.114 -18.229 1.00 64.12 281 TRP A C 1
ATOM 2094 O O . TRP A 1 281 ? -5.576 9.943 -17.774 1.00 64.12 281 TRP A O 1
ATOM 2104 N N . VAL A 1 282 ? -6.529 7.912 -17.663 1.00 72.38 282 VAL A N 1
ATOM 2105 C CA . VAL A 1 282 ? -5.816 7.490 -16.448 1.00 72.38 282 VAL A CA 1
ATOM 2106 C C . VAL A 1 282 ? -4.562 6.692 -16.799 1.00 72.38 282 VAL A C 1
ATOM 2108 O O . VAL A 1 282 ? -4.617 5.674 -17.491 1.00 72.38 282 VAL A O 1
ATOM 2111 N N . TYR A 1 283 ? -3.428 7.128 -16.256 1.00 81.06 283 TYR A N 1
ATOM 2112 C CA . TYR A 1 283 ? -2.151 6.434 -16.373 1.00 81.06 283 TYR A CA 1
ATOM 2113 C C . TYR A 1 283 ? -2.060 5.273 -15.371 1.00 81.06 283 TYR A C 1
ATOM 2115 O O . TYR A 1 283 ? -2.335 5.427 -14.179 1.00 81.06 283 TYR A O 1
ATOM 2123 N N . TYR A 1 284 ? -1.619 4.093 -15.812 1.00 80.62 284 TYR A N 1
ATOM 2124 C CA . TYR A 1 284 ? -1.562 2.909 -14.939 1.00 80.62 284 TYR A CA 1
ATOM 2125 C C . TYR A 1 284 ? -0.563 3.052 -13.785 1.00 80.62 284 TYR A C 1
ATOM 2127 O O . TYR A 1 284 ? -0.806 2.537 -12.695 1.00 80.62 284 TYR A O 1
ATOM 2135 N N . TRP A 1 285 ? 0.550 3.751 -14.011 1.00 81.56 285 TRP A N 1
ATOM 2136 C CA . TRP A 1 285 ? 1.546 4.023 -12.973 1.00 81.56 285 TRP A CA 1
ATOM 2137 C C . TRP A 1 285 ? 1.028 5.010 -11.914 1.00 81.56 285 TRP A C 1
ATOM 2139 O O . TRP A 1 285 ? 1.413 4.917 -10.751 1.00 81.56 285 TRP A O 1
ATOM 2149 N N . GLU A 1 286 ? 0.109 5.911 -12.273 1.00 81.44 286 GLU A N 1
ATOM 2150 C CA . GLU A 1 286 ? -0.540 6.820 -11.323 1.00 81.44 286 GLU A CA 1
ATOM 2151 C C . GLU A 1 286 ? -1.506 6.058 -10.405 1.00 81.44 286 GLU A C 1
ATOM 2153 O O . GLU A 1 286 ? -1.523 6.275 -9.192 1.00 81.44 286 GLU A O 1
ATOM 2158 N N . LEU A 1 287 ? -2.243 5.087 -10.957 1.00 81.31 287 LEU A N 1
ATOM 2159 C CA . LEU A 1 287 ? -3.068 4.177 -10.159 1.00 81.31 287 LEU A CA 1
ATOM 2160 C C . LEU A 1 287 ? -2.234 3.361 -9.170 1.00 81.31 287 LEU A C 1
ATOM 2162 O O . LEU A 1 287 ? -2.660 3.167 -8.035 1.00 81.31 287 LEU A O 1
ATOM 2166 N N . ASP A 1 288 ? -1.046 2.900 -9.562 1.00 81.88 288 ASP A N 1
ATOM 2167 C CA . ASP A 1 288 ? -0.160 2.150 -8.664 1.00 81.88 288 ASP A CA 1
ATOM 2168 C C . ASP A 1 288 ? 0.295 2.990 -7.467 1.00 81.88 288 ASP A C 1
ATOM 2170 O O . ASP A 1 288 ? 0.255 2.518 -6.325 1.00 81.88 288 ASP A O 1
ATOM 2174 N N . LEU A 1 289 ? 0.649 4.254 -7.713 1.00 80.88 289 LEU A N 1
ATOM 2175 C CA . LEU A 1 289 ? 0.964 5.220 -6.661 1.00 80.88 289 LEU A CA 1
ATOM 2176 C C . LEU A 1 289 ? -0.232 5.468 -5.742 1.00 80.88 289 LEU A C 1
ATOM 2178 O O . LEU A 1 289 ? -0.093 5.445 -4.515 1.00 80.88 289 LEU A O 1
ATOM 2182 N N . LEU A 1 290 ? -1.418 5.651 -6.323 1.00 82.94 290 LEU A N 1
ATOM 2183 C CA . LEU A 1 290 ? -2.658 5.858 -5.583 1.00 82.94 290 LEU A CA 1
ATOM 2184 C C . LEU A 1 290 ? -2.979 4.649 -4.690 1.00 82.94 290 LEU A C 1
ATOM 2186 O O . LEU A 1 290 ? -3.214 4.809 -3.490 1.00 82.94 290 LEU A O 1
ATOM 2190 N N . TYR A 1 291 ? -2.926 3.431 -5.237 1.00 85.56 291 TYR A N 1
ATOM 2191 C CA . TYR A 1 291 ? -3.120 2.196 -4.475 1.00 85.56 291 TYR A CA 1
ATOM 2192 C C . TYR A 1 291 ? -2.098 2.057 -3.355 1.00 85.56 291 TYR A C 1
ATOM 2194 O O . TYR A 1 291 ? -2.461 1.664 -2.241 1.00 85.56 291 TYR A O 1
ATOM 2202 N N . GLY A 1 292 ? -0.840 2.406 -3.615 1.00 85.00 292 GLY A N 1
ATOM 2203 C CA . GLY A 1 292 ? 0.195 2.370 -2.598 1.00 85.00 292 GLY A CA 1
ATOM 2204 C C . GLY A 1 292 ? -0.076 3.326 -1.447 1.00 85.00 292 GLY A C 1
ATOM 2205 O O . GLY A 1 292 ? -0.042 2.927 -0.277 1.00 85.00 292 GLY A O 1
ATOM 2206 N N . HIS A 1 293 ? -0.429 4.569 -1.769 1.00 83.06 293 HIS A N 1
ATOM 2207 C CA . HIS A 1 293 ? -0.770 5.575 -0.774 1.00 83.06 293 HIS A CA 1
ATOM 2208 C C . HIS A 1 293 ? -1.995 5.168 0.050 1.00 83.06 293 HIS A C 1
ATOM 2210 O O . HIS A 1 293 ? -1.941 5.183 1.280 1.00 83.06 293 HIS A O 1
ATOM 2216 N N . HIS A 1 294 ? -3.070 4.709 -0.601 1.00 84.94 294 HIS A N 1
ATOM 2217 C CA . HIS A 1 294 ? -4.268 4.226 0.088 1.00 84.94 294 HIS A CA 1
ATOM 2218 C C . HIS A 1 294 ? -3.993 3.020 0.975 1.00 84.94 294 HIS A C 1
ATOM 2220 O O . HIS A 1 294 ? -4.539 2.942 2.072 1.00 84.94 294 HIS A O 1
ATOM 2226 N N . THR A 1 295 ? -3.162 2.081 0.526 1.00 89.00 295 THR A N 1
ATOM 2227 C CA . THR A 1 295 ? -2.778 0.918 1.331 1.00 89.00 295 THR A CA 1
ATOM 2228 C C . THR A 1 295 ? -2.117 1.375 2.623 1.00 89.00 295 THR A C 1
ATOM 2230 O O . THR A 1 295 ? -2.545 0.994 3.712 1.00 89.00 295 THR A O 1
ATOM 2233 N N . CYS A 1 296 ? -1.106 2.236 2.509 1.00 88.69 296 CYS A N 1
ATOM 2234 C CA . CYS A 1 296 ? -0.369 2.732 3.659 1.00 88.69 296 CYS A CA 1
ATOM 2235 C C . CYS A 1 296 ? -1.254 3.578 4.590 1.00 88.69 296 CYS A C 1
ATOM 2237 O O . CYS A 1 296 ? -1.276 3.338 5.798 1.00 88.69 296 CYS A O 1
ATOM 2239 N N . PHE A 1 297 ? -2.052 4.493 4.035 1.00 87.81 297 PHE A N 1
ATOM 2240 C CA . PHE A 1 297 ? -2.995 5.310 4.795 1.00 87.81 297 PHE A CA 1
ATOM 2241 C C . PHE A 1 297 ? -4.040 4.461 5.525 1.00 87.81 297 PHE A C 1
ATOM 2243 O O . PHE A 1 297 ? -4.231 4.636 6.723 1.00 87.81 297 PHE A O 1
ATOM 2250 N N . ASN A 1 298 ? -4.682 3.506 4.846 1.00 91.25 298 ASN A N 1
ATOM 2251 C CA . ASN A 1 298 ? -5.719 2.672 5.452 1.00 91.25 298 ASN A CA 1
ATOM 2252 C C . ASN A 1 298 ? -5.163 1.742 6.533 1.00 91.25 298 ASN A C 1
ATOM 2254 O O . ASN A 1 298 ? -5.817 1.558 7.557 1.00 91.25 298 ASN A O 1
ATOM 2258 N N . LEU A 1 299 ? -3.962 1.185 6.343 1.00 92.38 299 LEU A N 1
ATOM 2259 C CA . LEU A 1 299 ? -3.295 0.393 7.379 1.00 92.38 299 LEU A CA 1
ATOM 2260 C C . LEU A 1 299 ? -2.934 1.246 8.596 1.00 92.38 299 LEU A C 1
ATOM 2262 O O . LEU A 1 299 ? -3.164 0.817 9.727 1.00 92.38 299 LEU A O 1
ATOM 2266 N N . LEU A 1 300 ? -2.427 2.462 8.377 1.00 91.19 300 LEU A N 1
ATOM 2267 C CA . LEU A 1 300 ? -2.144 3.397 9.461 1.00 91.19 300 LEU A CA 1
ATOM 2268 C C . LEU A 1 300 ? -3.432 3.792 10.196 1.00 91.19 300 LEU A C 1
ATOM 2270 O O . LEU A 1 300 ? -3.473 3.696 11.419 1.00 91.19 300 LEU A O 1
ATOM 2274 N N . SER A 1 301 ? -4.500 4.143 9.468 1.00 91.00 301 SER A N 1
ATOM 2275 C CA . SER A 1 301 ? -5.818 4.422 10.048 1.00 91.00 301 SER A CA 1
ATOM 2276 C C . SER A 1 301 ? -6.315 3.242 10.883 1.00 91.00 301 SER A C 1
ATOM 2278 O O . SER A 1 301 ? -6.654 3.434 12.046 1.00 91.00 301 SER A O 1
ATOM 2280 N N . CYS A 1 302 ? -6.248 2.019 10.347 1.00 93.88 302 CYS A N 1
ATOM 2281 C CA . CYS A 1 302 ? -6.615 0.790 11.051 1.00 93.88 302 CYS A CA 1
ATOM 2282 C C . CYS A 1 302 ? -5.850 0.617 12.376 1.00 93.88 302 CYS A C 1
ATOM 2284 O O . CYS A 1 302 ? -6.445 0.283 13.403 1.00 93.88 302 CYS A O 1
ATOM 2286 N N . ALA A 1 303 ? -4.536 0.856 12.389 1.00 93.44 303 ALA A N 1
ATOM 2287 C CA . ALA A 1 303 ? -3.747 0.790 13.618 1.00 93.44 303 ALA A CA 1
ATOM 2288 C C . ALA A 1 303 ? -4.147 1.888 14.612 1.00 93.44 303 ALA A C 1
ATOM 2290 O O . ALA A 1 303 ? -4.388 1.595 15.783 1.00 93.44 303 ALA A O 1
ATOM 2291 N N . THR A 1 304 ? -4.311 3.126 14.135 1.00 91.19 304 THR A N 1
ATOM 2292 C CA . THR A 1 304 ? -4.740 4.257 14.972 1.00 91.19 304 THR A CA 1
ATOM 2293 C C . THR A 1 304 ? -6.170 4.125 15.500 1.00 91.19 304 THR A C 1
ATOM 2295 O O . THR A 1 304 ? -6.495 4.787 16.477 1.00 91.19 304 THR A O 1
ATOM 2298 N N . THR A 1 305 ? -7.016 3.272 14.911 1.00 93.38 305 THR A N 1
ATOM 2299 C CA . THR A 1 305 ? -8.361 2.949 15.425 1.00 93.38 305 THR A CA 1
ATOM 2300 C C . THR A 1 305 ? -8.353 1.779 16.411 1.00 93.38 305 THR A C 1
ATOM 2302 O O . THR A 1 305 ? -9.041 1.822 17.431 1.00 93.38 305 THR A O 1
ATOM 2305 N N . LEU A 1 306 ? -7.553 0.736 16.155 1.00 94.38 306 LEU A N 1
ATOM 2306 C CA . LEU A 1 306 ? -7.482 -0.439 17.032 1.00 94.38 306 LEU A CA 1
ATOM 2307 C C . LEU A 1 306 ? -6.709 -0.165 18.329 1.00 94.38 306 LEU A C 1
ATOM 2309 O O . LEU A 1 306 ? -6.994 -0.788 19.350 1.00 94.38 306 LEU A O 1
ATOM 2313 N N . GLU A 1 307 ? -5.749 0.759 18.316 1.00 93.56 307 GLU A N 1
ATOM 2314 C CA . GLU A 1 307 ? -4.961 1.104 19.503 1.00 93.56 307 GLU A CA 1
ATOM 2315 C C . GLU A 1 307 ? -5.795 1.806 20.603 1.00 93.56 307 GLU A C 1
ATOM 2317 O O . GLU A 1 307 ? -5.732 1.392 21.762 1.00 93.56 307 GLU A O 1
ATOM 2322 N N . PRO A 1 308 ? -6.637 2.814 20.311 1.00 91.31 308 PRO A N 1
ATOM 2323 C CA . PRO A 1 308 ? -7.596 3.330 21.285 1.00 91.31 308 PRO A CA 1
ATOM 2324 C C . PRO A 1 308 ? -8.580 2.264 21.764 1.00 91.31 308 PRO A C 1
ATOM 2326 O O . PRO A 1 308 ? -8.886 2.224 22.955 1.00 91.31 308 PRO A O 1
ATOM 2329 N N . LEU A 1 309 ? -9.041 1.376 20.873 1.00 90.62 309 LEU A N 1
ATOM 2330 C CA . LEU A 1 309 ? -9.923 0.269 21.249 1.00 90.62 309 LEU A CA 1
ATOM 2331 C C . LEU A 1 309 ? -9.256 -0.651 22.281 1.00 90.62 309 LEU A C 1
ATOM 2333 O O . LEU A 1 309 ? -9.868 -0.983 23.297 1.00 90.62 309 LEU A O 1
ATOM 2337 N N . SER A 1 310 ? -7.997 -1.040 22.050 1.00 91.62 310 SER A N 1
ATOM 2338 C CA . SER A 1 310 ? -7.253 -1.908 22.967 1.00 91.62 310 SER A CA 1
ATOM 2339 C C . SER A 1 310 ? -7.070 -1.247 24.336 1.00 91.62 310 SER A C 1
ATOM 2341 O O . SER A 1 310 ? -7.354 -1.874 25.359 1.00 91.62 310 SER A O 1
ATOM 2343 N N . LYS A 1 311 ? -6.695 0.039 24.363 1.00 89.81 311 LYS A N 1
ATOM 2344 C CA . LYS A 1 311 ? -6.532 0.827 25.597 1.00 89.81 311 LYS A CA 1
ATOM 2345 C C . LYS A 1 311 ? -7.853 1.034 26.344 1.00 89.81 311 LYS A C 1
ATOM 2347 O O . LYS A 1 311 ? -7.880 0.944 27.572 1.00 89.81 311 LYS A O 1
ATOM 2352 N N . LEU A 1 312 ? -8.954 1.285 25.634 1.00 88.44 312 LEU A N 1
ATOM 2353 C CA . LEU A 1 312 ? -10.287 1.453 26.223 1.00 88.44 312 LEU A CA 1
ATOM 2354 C C . LEU A 1 312 ? -10.754 0.166 26.911 1.00 88.44 312 LEU A C 1
ATOM 2356 O O . LEU A 1 312 ? -11.206 0.189 28.054 1.00 88.44 312 LEU A O 1
ATOM 2360 N N . VAL A 1 313 ? -10.592 -0.970 26.236 1.00 87.81 313 VAL A N 1
ATOM 2361 C CA . VAL A 1 313 ? -10.990 -2.274 26.772 1.00 87.81 313 VAL A CA 1
ATOM 2362 C C . VAL A 1 313 ? -10.164 -2.665 27.999 1.00 87.81 313 VAL A C 1
ATOM 2364 O O . VAL A 1 313 ? -10.708 -3.248 28.939 1.00 87.81 313 VAL A O 1
ATOM 2367 N N . GLN A 1 314 ? -8.873 -2.327 28.018 1.00 86.81 314 GLN A N 1
ATOM 2368 C CA . GLN A 1 314 ? -8.006 -2.565 29.174 1.00 86.81 314 GLN A CA 1
ATOM 2369 C C . GLN A 1 314 ? -8.341 -1.647 30.360 1.00 86.81 314 GLN A C 1
ATOM 2371 O O . GLN A 1 314 ? -8.297 -2.098 31.503 1.00 86.81 314 GLN A O 1
ATOM 2376 N N . SER A 1 315 ? -8.696 -0.380 30.112 1.00 87.31 315 SER A N 1
ATOM 2377 C CA . SER A 1 315 ? -8.985 0.593 31.176 1.00 87.31 315 SER A CA 1
ATOM 2378 C C . SER A 1 315 ? -10.377 0.438 31.798 1.00 87.31 315 SER A C 1
ATOM 2380 O O . SER A 1 315 ? -10.568 0.807 32.958 1.00 87.31 315 SER A O 1
ATOM 2382 N N . LEU A 1 316 ? -11.342 -0.141 31.071 1.00 82.94 316 LEU A N 1
ATOM 2383 C CA . LEU A 1 316 ? -12.721 -0.336 31.530 1.00 82.94 316 LEU A CA 1
ATOM 2384 C C . LEU A 1 316 ? -13.056 -1.826 31.760 1.00 82.94 316 LEU A C 1
ATOM 2386 O O . LEU A 1 316 ? -13.755 -2.464 30.958 1.00 82.94 316 LEU A O 1
ATOM 2390 N N . PRO A 1 317 ? -12.677 -2.401 32.921 1.00 73.62 317 PRO A N 1
ATOM 2391 C CA . PRO A 1 317 ? -12.899 -3.810 33.253 1.00 73.62 317 PRO A CA 1
ATOM 2392 C C . PRO A 1 317 ? -14.372 -4.174 33.513 1.00 73.62 317 PRO A C 1
ATOM 2394 O O . PRO A 1 317 ? -14.652 -5.314 33.871 1.00 73.62 317 PRO A O 1
ATOM 2397 N N . ARG A 1 318 ? -15.323 -3.239 33.334 1.00 73.06 318 ARG A N 1
ATOM 2398 C CA . ARG A 1 318 ? -16.783 -3.482 33.378 1.00 73.06 318 ARG A CA 1
ATOM 2399 C C . ARG A 1 318 ? -17.521 -3.229 32.054 1.00 73.06 318 ARG A C 1
ATOM 2401 O O . ARG A 1 318 ? -18.725 -3.434 31.985 1.00 73.06 318 ARG A O 1
ATOM 2408 N N . MET A 1 319 ? -16.808 -2.871 30.986 1.00 78.44 319 MET A N 1
ATOM 2409 C CA . MET A 1 319 ? -17.376 -2.696 29.645 1.00 78.44 319 MET A CA 1
ATOM 2410 C C . MET A 1 319 ? -17.796 -4.029 28.996 1.00 78.44 319 MET A C 1
ATOM 2412 O O . MET A 1 319 ? -17.036 -4.994 29.055 1.00 78.44 319 MET A O 1
ATOM 2416 N N . ILE A 1 320 ? -18.980 -4.096 28.382 1.00 80.50 320 ILE A N 1
ATOM 2417 C CA . ILE A 1 320 ? -19.473 -5.300 27.686 1.00 80.50 320 ILE A CA 1
ATOM 2418 C C . ILE A 1 320 ? -18.860 -5.348 26.281 1.00 80.50 320 ILE A C 1
ATOM 2420 O O . ILE A 1 320 ? -18.975 -4.385 25.525 1.00 80.50 320 ILE A O 1
ATOM 2424 N N . ILE A 1 321 ? -18.234 -6.472 25.927 1.00 86.69 321 ILE A N 1
ATOM 2425 C CA . ILE A 1 321 ? -17.640 -6.695 24.602 1.00 86.69 321 ILE A CA 1
ATOM 2426 C C . ILE A 1 321 ? -18.300 -7.919 23.991 1.00 86.69 321 ILE A C 1
ATOM 2428 O O . ILE A 1 321 ? -18.090 -9.042 24.454 1.00 86.69 321 ILE A O 1
ATOM 2432 N N . MET A 1 322 ? -19.100 -7.680 22.957 1.00 86.94 322 MET A N 1
ATOM 2433 C CA . MET A 1 322 ? -19.780 -8.725 22.201 1.00 86.94 322 MET A CA 1
ATOM 2434 C C . MET A 1 322 ? -18.781 -9.530 21.359 1.00 86.94 322 MET A C 1
ATOM 2436 O O . MET A 1 322 ? -17.766 -8.998 20.907 1.00 86.94 322 MET A O 1
ATOM 2440 N N . ASP A 1 323 ? -19.095 -10.801 21.094 1.00 89.88 323 ASP A N 1
ATOM 2441 C CA . ASP A 1 323 ? -18.265 -11.677 20.250 1.00 89.88 323 ASP A CA 1
ATOM 2442 C C . ASP A 1 323 ? -18.119 -11.157 18.812 1.00 89.88 323 ASP A C 1
ATOM 2444 O O . ASP A 1 323 ? -17.127 -11.443 18.143 1.00 89.88 323 ASP A O 1
ATOM 2448 N N . GLU A 1 324 ? -19.092 -10.381 18.329 1.00 91.12 324 GLU A N 1
ATOM 2449 C CA . GLU A 1 324 ? -19.058 -9.742 17.011 1.00 91.12 324 GLU A CA 1
ATOM 2450 C C . GLU A 1 324 ? -17.882 -8.768 16.873 1.00 91.12 324 GLU A C 1
ATOM 2452 O O . GLU A 1 324 ? -17.122 -8.871 15.913 1.00 91.12 324 GLU A O 1
ATOM 2457 N N . ILE A 1 325 ? -17.639 -7.940 17.894 1.00 92.00 325 ILE A N 1
ATOM 2458 C CA . ILE A 1 325 ? -16.490 -7.026 17.953 1.00 92.00 325 ILE A CA 1
ATOM 2459 C C . ILE A 1 325 ? -15.185 -7.824 17.937 1.00 92.00 325 ILE A C 1
ATOM 2461 O O . ILE A 1 325 ? -14.259 -7.510 17.190 1.00 92.00 325 ILE A O 1
ATOM 2465 N N . GLY A 1 326 ? -15.104 -8.897 18.733 1.00 91.56 326 GLY A N 1
ATOM 2466 C CA . GLY A 1 326 ? -13.925 -9.764 18.753 1.00 91.56 326 GLY A CA 1
ATOM 2467 C C . GLY A 1 326 ? -13.617 -10.377 17.386 1.00 91.56 326 GLY A C 1
ATOM 2468 O O . GLY A 1 326 ? -12.458 -10.409 16.962 1.00 91.56 326 GLY A O 1
ATOM 2469 N N . LYS A 1 327 ? -14.656 -10.809 16.661 1.00 94.06 327 LYS A N 1
ATOM 2470 C CA . LYS A 1 327 ? -14.539 -11.323 15.289 1.00 94.06 327 LYS A CA 1
ATOM 2471 C C . LYS A 1 327 ? -14.131 -10.232 14.299 1.00 94.06 327 LYS A C 1
ATOM 2473 O O . LYS A 1 327 ? -13.217 -10.473 13.515 1.00 94.06 327 LYS A O 1
ATOM 2478 N N . GLN A 1 328 ? -14.744 -9.048 14.349 1.00 94.81 328 GLN A N 1
ATOM 2479 C CA . GLN A 1 328 ? -14.397 -7.910 13.487 1.00 94.81 328 GLN A CA 1
ATOM 2480 C C . GLN A 1 328 ? -12.930 -7.504 13.662 1.00 94.81 328 GLN A C 1
ATOM 2482 O O . GLN A 1 328 ? -12.209 -7.395 12.673 1.00 94.81 328 GLN A O 1
ATOM 2487 N N . VAL A 1 329 ? -12.449 -7.381 14.905 1.00 95.88 329 VAL A N 1
ATOM 2488 C CA . VAL A 1 329 ? -11.039 -7.067 15.196 1.00 95.88 329 VAL A CA 1
ATOM 2489 C C . VAL A 1 329 ? -10.111 -8.160 14.664 1.00 95.88 329 VAL A C 1
ATOM 2491 O O . VAL A 1 329 ? -9.089 -7.857 14.049 1.00 95.88 329 VAL A O 1
ATOM 2494 N N . LYS A 1 330 ? -10.463 -9.439 14.841 1.00 95.75 330 LYS A N 1
ATOM 2495 C CA . LYS A 1 330 ? -9.667 -10.551 14.303 1.00 95.75 330 LYS A CA 1
ATOM 2496 C C . LYS A 1 330 ? -9.593 -10.512 12.772 1.00 95.75 330 LYS A C 1
ATOM 2498 O O . LYS A 1 330 ? -8.498 -10.574 12.219 1.00 95.75 330 LYS A O 1
ATOM 2503 N N . PHE A 1 331 ? -10.728 -10.356 12.091 1.00 96.31 331 PHE A N 1
ATOM 2504 C CA . PHE A 1 331 ? -10.774 -10.261 10.630 1.00 96.31 331 PHE A CA 1
ATOM 2505 C C . PHE A 1 331 ? -10.086 -9.000 10.098 1.00 96.31 331 PHE A C 1
ATOM 2507 O O . PHE A 1 331 ? -9.479 -9.046 9.029 1.00 96.31 331 PHE A O 1
ATOM 2514 N N . SER A 1 332 ? -10.138 -7.894 10.842 1.00 97.06 332 SER A N 1
ATOM 2515 C CA . SER A 1 332 ? -9.403 -6.668 10.531 1.00 97.06 332 SER A CA 1
ATOM 2516 C C . SER A 1 332 ? -7.892 -6.919 10.527 1.00 97.06 332 SER A C 1
ATOM 2518 O O . SER A 1 332 ? -7.217 -6.603 9.547 1.00 97.06 332 SER A O 1
ATOM 2520 N N . LEU A 1 333 ? -7.364 -7.577 11.565 1.00 96.25 333 LEU A N 1
ATOM 2521 C CA . LEU A 1 333 ? -5.942 -7.922 11.664 1.00 96.25 333 LEU A CA 1
ATOM 2522 C C . LEU A 1 333 ? -5.501 -8.921 10.586 1.00 96.25 333 LEU A C 1
ATOM 2524 O O . LEU A 1 333 ? -4.428 -8.763 10.002 1.00 96.25 333 LEU A O 1
ATOM 2528 N N . GLU A 1 334 ? -6.327 -9.924 10.285 1.00 96.31 334 GLU A N 1
ATOM 2529 C CA . GLU A 1 334 ? -6.072 -10.865 9.189 1.00 96.31 334 GLU A CA 1
ATOM 2530 C C . GLU A 1 334 ? -6.015 -10.134 7.839 1.00 96.31 334 GLU A C 1
ATOM 2532 O O . GLU A 1 334 ? -5.051 -10.306 7.089 1.00 96.31 334 GLU A O 1
ATOM 2537 N N . ALA A 1 335 ? -6.975 -9.245 7.559 1.00 96.25 335 ALA A N 1
ATOM 2538 C CA . ALA A 1 335 ? -6.988 -8.429 6.345 1.00 96.25 335 ALA A CA 1
ATOM 2539 C C . ALA A 1 335 ? -5.786 -7.469 6.269 1.00 96.25 335 ALA A C 1
ATOM 2541 O O . ALA A 1 335 ? -5.196 -7.319 5.198 1.00 96.25 335 ALA A O 1
ATOM 2542 N N . ALA A 1 336 ? -5.369 -6.877 7.393 1.00 95.44 336 ALA A N 1
ATOM 2543 C CA . ALA A 1 336 ? -4.181 -6.027 7.463 1.00 95.44 336 ALA A CA 1
ATOM 2544 C C . ALA A 1 336 ? -2.902 -6.821 7.159 1.00 95.44 336 ALA A C 1
ATOM 2546 O O . ALA A 1 336 ? -2.058 -6.385 6.377 1.00 95.44 336 ALA A O 1
ATOM 2547 N N . SER A 1 337 ? -2.776 -8.024 7.729 1.00 93.81 337 SER A N 1
ATOM 2548 C CA . SER A 1 337 ? -1.641 -8.914 7.463 1.00 93.81 337 SER A CA 1
ATOM 2549 C C . SER A 1 337 ? -1.579 -9.346 5.994 1.00 93.81 337 SER A C 1
ATOM 2551 O O . SER A 1 337 ? -0.499 -9.398 5.401 1.00 93.81 337 SER A O 1
ATOM 2553 N N . LEU A 1 338 ? -2.742 -9.582 5.381 1.00 94.19 338 LEU A N 1
ATOM 2554 C CA . LEU A 1 338 ? -2.87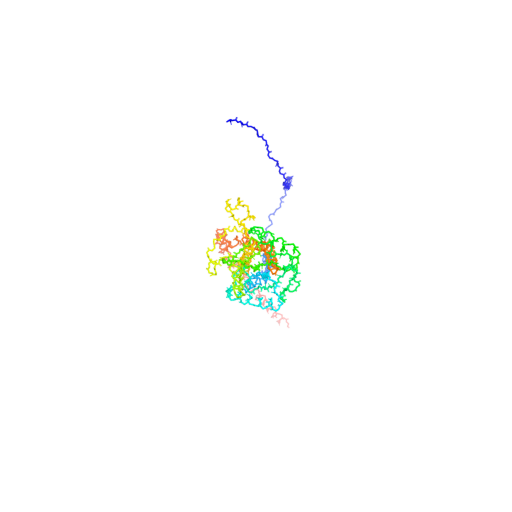0 -9.938 3.974 1.00 94.19 338 LEU A CA 1
ATOM 2555 C C . LEU A 1 338 ? -2.514 -8.755 3.068 1.00 94.19 338 LEU A C 1
ATOM 2557 O O . LEU A 1 338 ? -1.796 -8.939 2.088 1.00 94.19 338 LEU A O 1
ATOM 2561 N N . ALA A 1 339 ? -2.932 -7.538 3.423 1.00 93.19 339 ALA A N 1
ATOM 2562 C CA . ALA A 1 339 ? -2.542 -6.323 2.715 1.00 93.19 339 ALA A CA 1
ATOM 2563 C C . ALA A 1 339 ? -1.019 -6.124 2.726 1.00 93.19 339 ALA A C 1
ATOM 2565 O O . ALA A 1 339 ? -0.431 -5.898 1.670 1.00 93.19 339 ALA A O 1
ATOM 2566 N N . LEU A 1 340 ? -0.373 -6.289 3.887 1.00 90.50 340 LEU A N 1
ATOM 2567 C CA . LEU A 1 340 ? 1.087 -6.219 4.022 1.00 90.50 340 LEU A CA 1
ATOM 2568 C C . LEU A 1 340 ? 1.798 -7.293 3.188 1.00 90.50 340 LEU A C 1
ATOM 2570 O O . LEU A 1 340 ? 2.798 -7.006 2.532 1.00 90.50 340 LEU A O 1
ATOM 2574 N N . ARG A 1 341 ? 1.275 -8.525 3.172 1.00 89.44 341 ARG A N 1
ATOM 2575 C CA . ARG A 1 341 ? 1.820 -9.605 2.341 1.00 89.44 341 ARG A CA 1
ATOM 2576 C C . ARG A 1 341 ? 1.694 -9.278 0.852 1.00 89.44 341 ARG A C 1
ATOM 2578 O O . ARG A 1 341 ? 2.681 -9.365 0.131 1.00 89.44 341 ARG A O 1
ATOM 2585 N N . ASN A 1 342 ? 0.520 -8.854 0.398 1.00 88.19 342 ASN A N 1
ATOM 2586 C CA . ASN A 1 342 ? 0.304 -8.471 -0.999 1.00 88.19 342 ASN A CA 1
ATOM 2587 C C . ASN A 1 342 ? 1.162 -7.268 -1.406 1.00 88.19 342 ASN A C 1
ATOM 2589 O O . ASN A 1 342 ? 1.699 -7.259 -2.511 1.00 88.19 342 ASN A O 1
ATOM 2593 N N . ALA A 1 343 ? 1.362 -6.305 -0.500 1.00 85.38 343 ALA A N 1
ATOM 2594 C CA . ALA A 1 343 ? 2.278 -5.189 -0.713 1.00 85.38 343 ALA A CA 1
ATOM 2595 C C . ALA A 1 343 ? 3.715 -5.689 -0.914 1.00 85.38 343 ALA A C 1
ATOM 2597 O O . ALA A 1 343 ? 4.358 -5.305 -1.884 1.00 85.38 343 ALA A O 1
ATOM 2598 N N . SER A 1 344 ? 4.188 -6.620 -0.076 1.00 82.81 344 SER A N 1
ATOM 2599 C CA . SER A 1 344 ? 5.531 -7.209 -0.219 1.00 82.81 344 SER A CA 1
ATOM 2600 C C . SER A 1 344 ? 5.730 -8.007 -1.514 1.00 82.81 344 SER A C 1
ATOM 2602 O O . SER A 1 344 ? 6.854 -8.133 -1.987 1.00 82.81 344 SER A O 1
ATOM 2604 N N . LEU A 1 345 ? 4.646 -8.515 -2.109 1.00 80.94 345 LEU A N 1
ATOM 2605 C CA . LEU A 1 345 ? 4.658 -9.206 -3.403 1.00 80.94 345 LEU A CA 1
ATOM 2606 C C . LEU A 1 345 ? 4.519 -8.244 -4.599 1.00 80.94 345 LEU A C 1
ATOM 2608 O O . LEU A 1 345 ? 4.582 -8.686 -5.744 1.00 80.94 345 LEU A O 1
ATOM 2612 N N . GLY A 1 346 ? 4.302 -6.947 -4.351 1.00 78.50 346 GLY A N 1
ATOM 2613 C CA . GLY A 1 346 ? 4.058 -5.938 -5.384 1.00 78.50 346 GLY A CA 1
ATOM 2614 C C . GLY A 1 346 ? 2.686 -6.055 -6.065 1.00 78.50 346 GLY A C 1
ATOM 2615 O O . GLY A 1 346 ? 2.538 -5.656 -7.220 1.00 78.50 346 GLY A O 1
ATOM 2616 N N . ILE A 1 347 ? 1.679 -6.603 -5.371 1.00 83.69 347 ILE A N 1
ATOM 2617 C CA . ILE A 1 347 ? 0.288 -6.711 -5.846 1.00 83.69 347 ILE A CA 1
ATOM 2618 C C . ILE A 1 347 ? -0.536 -5.563 -5.239 1.00 83.69 347 ILE A C 1
ATOM 2620 O O . ILE A 1 347 ? -1.210 -5.714 -4.216 1.00 83.69 347 ILE A O 1
ATOM 2624 N N . TYR A 1 348 ? -0.427 -4.386 -5.857 1.00 82.12 348 TYR A N 1
ATOM 2625 C CA . TYR A 1 348 ? -0.943 -3.107 -5.349 1.00 82.12 348 TYR A CA 1
ATOM 2626 C C . TYR A 1 348 ? -2.468 -3.078 -5.193 1.00 82.12 348 TYR A C 1
ATOM 2628 O O . TYR A 1 348 ? -2.983 -2.655 -4.162 1.00 82.12 348 TYR A O 1
ATOM 2636 N N . ASP A 1 349 ? -3.194 -3.575 -6.189 1.00 83.75 349 ASP A N 1
ATOM 2637 C CA . ASP A 1 349 ? -4.655 -3.608 -6.245 1.00 83.75 349 ASP A CA 1
ATOM 2638 C C . ASP A 1 349 ? -5.247 -4.494 -5.138 1.00 83.75 349 ASP A C 1
ATOM 2640 O O . ASP A 1 349 ? -6.062 -4.040 -4.329 1.00 83.75 349 ASP A O 1
ATOM 2644 N N . ALA A 1 350 ? -4.769 -5.737 -5.026 1.00 87.38 350 ALA A N 1
ATOM 2645 C CA . ALA A 1 350 ? -5.210 -6.652 -3.978 1.00 87.38 350 ALA A CA 1
ATOM 2646 C C . ALA A 1 350 ? -4.803 -6.161 -2.580 1.00 87.38 350 ALA A C 1
ATOM 2648 O O . ALA A 1 350 ? -5.533 -6.375 -1.605 1.00 87.38 350 ALA A O 1
ATOM 2649 N N . SER A 1 351 ? -3.645 -5.502 -2.461 1.00 89.38 351 SER A N 1
ATOM 2650 C CA . SER A 1 351 ? -3.198 -4.890 -1.210 1.00 89.38 351 SER A CA 1
ATOM 2651 C C . SER A 1 351 ? -4.126 -3.750 -0.776 1.00 89.38 351 SER A C 1
ATOM 2653 O O . SER A 1 351 ? -4.617 -3.769 0.355 1.00 89.38 351 SER A O 1
ATOM 2655 N N . ALA A 1 352 ? -4.475 -2.838 -1.689 1.00 89.00 352 ALA A N 1
ATOM 2656 C CA . ALA A 1 352 ? -5.354 -1.706 -1.409 1.00 89.00 352 ALA A CA 1
ATOM 2657 C C . ALA A 1 352 ? -6.764 -2.141 -0.983 1.00 89.00 352 ALA A C 1
ATOM 2659 O O . ALA A 1 352 ? -7.303 -1.622 -0.001 1.00 89.00 352 ALA A O 1
ATOM 2660 N N . VAL A 1 353 ? -7.345 -3.140 -1.661 1.00 91.06 353 VAL A N 1
ATOM 2661 C CA . VAL A 1 353 ? -8.656 -3.711 -1.295 1.00 91.06 353 VAL A CA 1
ATOM 2662 C C . VAL A 1 353 ? -8.620 -4.321 0.107 1.00 91.06 353 VAL A C 1
ATOM 2664 O O . VAL A 1 353 ? -9.528 -4.112 0.915 1.00 91.06 353 VAL A O 1
ATOM 2667 N N . SER A 1 354 ? -7.546 -5.041 0.425 1.00 93.88 354 SER A N 1
ATOM 2668 C CA . SER A 1 354 ? -7.383 -5.701 1.723 1.00 93.88 354 SER A CA 1
ATOM 2669 C C . SER A 1 354 ? -7.151 -4.695 2.850 1.00 93.88 354 SER A C 1
ATOM 2671 O O . SER A 1 354 ? -7.739 -4.830 3.922 1.00 93.88 354 SER A O 1
ATOM 2673 N N . ALA A 1 355 ? -6.372 -3.640 2.595 1.00 94.00 355 ALA A N 1
ATOM 2674 C CA . ALA A 1 355 ? -6.152 -2.547 3.537 1.00 94.00 355 ALA A CA 1
ATOM 2675 C C . ALA A 1 355 ? -7.448 -1.774 3.822 1.00 94.00 355 ALA A C 1
ATOM 2677 O O . ALA A 1 355 ? -7.749 -1.479 4.978 1.00 94.00 355 ALA A O 1
ATOM 2678 N N . ARG A 1 356 ? -8.257 -1.505 2.787 1.00 93.44 356 ARG A N 1
ATOM 2679 C CA . ARG A 1 356 ? -9.591 -0.903 2.945 1.00 93.44 356 ARG A CA 1
ATOM 2680 C C . ARG A 1 356 ? -10.491 -1.778 3.815 1.00 93.44 356 ARG A C 1
ATOM 2682 O O . ARG A 1 356 ? -11.110 -1.273 4.746 1.00 93.44 356 ARG A O 1
ATOM 2689 N N . LYS A 1 357 ? -10.530 -3.088 3.551 1.00 95.44 357 LYS A N 1
ATOM 2690 C CA . LYS A 1 357 ? -11.304 -4.042 4.358 1.00 95.44 357 LYS A CA 1
ATOM 2691 C C . LYS A 1 357 ? -10.846 -4.059 5.819 1.00 95.44 357 LYS A C 1
ATOM 2693 O O . LYS A 1 357 ? -11.686 -4.074 6.713 1.00 95.44 357 LYS A 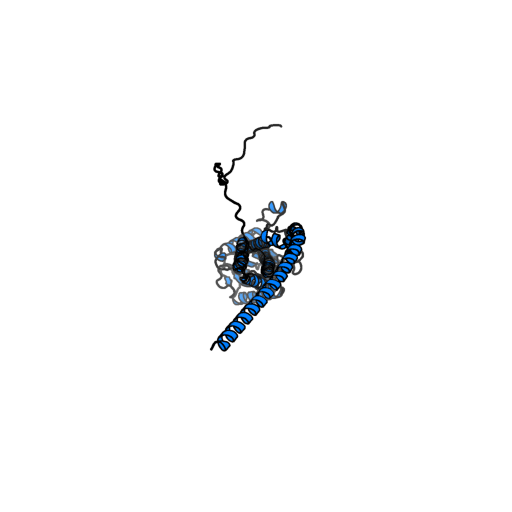O 1
ATOM 2698 N N . ALA A 1 358 ? -9.535 -4.033 6.063 1.00 95.88 358 ALA A N 1
ATOM 2699 C CA . ALA A 1 358 ? -8.974 -3.998 7.411 1.00 95.88 358 ALA A CA 1
ATOM 2700 C C . ALA A 1 358 ? -9.439 -2.763 8.190 1.00 95.88 358 ALA A C 1
ATOM 2702 O O . ALA A 1 358 ? -9.952 -2.895 9.302 1.00 95.88 358 ALA A O 1
ATOM 2703 N N . ARG A 1 359 ? -9.326 -1.583 7.569 1.00 95.19 359 ARG A N 1
ATOM 2704 C CA . ARG A 1 359 ? -9.792 -0.318 8.138 1.00 95.19 359 ARG A CA 1
ATOM 2705 C C . ARG A 1 359 ? -11.289 -0.339 8.432 1.00 95.19 359 ARG A C 1
ATOM 2707 O O . ARG A 1 359 ? -11.673 -0.033 9.552 1.00 95.19 359 ARG A O 1
ATOM 2714 N N . ALA A 1 360 ? -12.111 -0.733 7.459 1.00 94.69 360 ALA A N 1
ATOM 2715 C CA . ALA A 1 360 ? -13.563 -0.749 7.616 1.00 94.69 360 ALA A CA 1
ATOM 2716 C C . ALA A 1 360 ? -13.996 -1.636 8.795 1.00 94.69 360 ALA A C 1
ATOM 2718 O O . ALA A 1 360 ? -14.808 -1.222 9.610 1.00 94.69 360 ALA A O 1
ATOM 2719 N N . LEU A 1 361 ? -13.400 -2.826 8.940 1.00 95.31 361 LEU A N 1
ATOM 2720 C CA . LEU A 1 361 ? -13.678 -3.727 10.064 1.00 95.31 361 LEU A CA 1
ATOM 2721 C C . LEU A 1 361 ? -13.188 -3.177 11.413 1.00 95.31 361 LEU A C 1
ATOM 2723 O O . LEU A 1 361 ? -13.813 -3.435 12.439 1.00 95.31 361 LEU A O 1
ATOM 2727 N N . ALA A 1 362 ? -12.072 -2.444 11.430 1.00 95.12 362 ALA A N 1
ATOM 2728 C CA . ALA A 1 362 ? -11.576 -1.802 12.646 1.00 95.12 362 ALA A CA 1
ATOM 2729 C C . ALA A 1 362 ? -12.482 -0.647 13.094 1.00 95.12 362 ALA A C 1
ATOM 2731 O O . ALA A 1 362 ? -12.769 -0.524 14.283 1.00 95.12 362 ALA A O 1
ATOM 2732 N N . GLU A 1 363 ? -12.940 0.175 12.150 1.00 93.69 363 GLU A N 1
ATOM 2733 C CA . GLU A 1 363 ? -13.888 1.258 12.410 1.00 93.69 363 GLU A CA 1
ATOM 2734 C C . GLU A 1 363 ? -15.248 0.699 12.854 1.00 93.69 363 GLU A C 1
ATOM 2736 O O . GLU A 1 363 ? -15.778 1.157 13.862 1.00 93.69 363 GLU A O 1
ATOM 2741 N N . ASP A 1 364 ? -15.765 -0.341 12.196 1.00 93.06 364 ASP A N 1
ATOM 2742 C CA . ASP A 1 364 ? -17.018 -1.017 12.574 1.00 93.06 364 ASP A CA 1
ATOM 2743 C C . ASP A 1 364 ? -16.953 -1.591 14.003 1.00 93.06 364 ASP A C 1
ATOM 2745 O O . ASP A 1 364 ? -17.868 -1.408 14.805 1.00 93.06 364 ASP A O 1
ATOM 2749 N N . ALA A 1 365 ? -15.813 -2.187 14.375 1.00 92.31 365 ALA A N 1
ATOM 2750 C CA . ALA A 1 365 ? -15.574 -2.647 15.740 1.00 92.31 365 ALA A CA 1
ATOM 2751 C C . ALA A 1 365 ? -15.498 -1.493 16.750 1.00 92.31 365 ALA A C 1
ATOM 2753 O O . ALA A 1 365 ? -16.086 -1.579 17.825 1.00 92.31 365 ALA A O 1
ATOM 2754 N N . PHE A 1 366 ? -14.773 -0.416 16.438 1.00 91.31 366 PHE A N 1
ATOM 2755 C CA . PHE A 1 366 ? -14.584 0.710 17.357 1.00 91.31 366 PHE A CA 1
ATOM 2756 C C . PHE A 1 366 ? -15.865 1.531 17.558 1.00 91.31 366 PHE A C 1
ATOM 2758 O O . PHE A 1 366 ? -16.172 1.932 18.681 1.00 91.31 366 PHE A O 1
ATOM 2765 N N . PHE A 1 367 ? -16.632 1.742 16.488 1.00 89.31 367 PHE A N 1
ATOM 2766 C CA . PHE A 1 367 ? -17.885 2.498 16.491 1.00 89.31 367 PHE A CA 1
ATOM 2767 C C . PHE A 1 367 ? -19.121 1.622 16.723 1.00 89.31 367 PHE A C 1
ATOM 2769 O O . PHE A 1 367 ? -20.250 2.094 16.573 1.00 89.31 367 PHE A O 1
ATOM 2776 N N . HIS A 1 368 ? -18.939 0.364 17.137 1.00 88.94 368 HIS A N 1
ATOM 2777 C CA . HIS A 1 368 ? -20.055 -0.525 17.419 1.00 88.94 368 HIS A CA 1
ATOM 2778 C C . HIS A 1 368 ? -20.983 0.085 18.493 1.00 88.94 368 HIS A C 1
ATOM 2780 O O . HIS A 1 368 ? -20.494 0.533 19.543 1.00 88.94 368 HIS A O 1
ATOM 2786 N N . PRO A 1 369 ? -22.322 0.062 18.317 1.00 84.75 369 PRO A N 1
ATOM 2787 C CA . PRO A 1 369 ? -23.257 0.701 19.245 1.00 84.75 369 PRO A CA 1
ATOM 2788 C C . PRO A 1 369 ? -23.098 0.257 20.702 1.00 84.75 36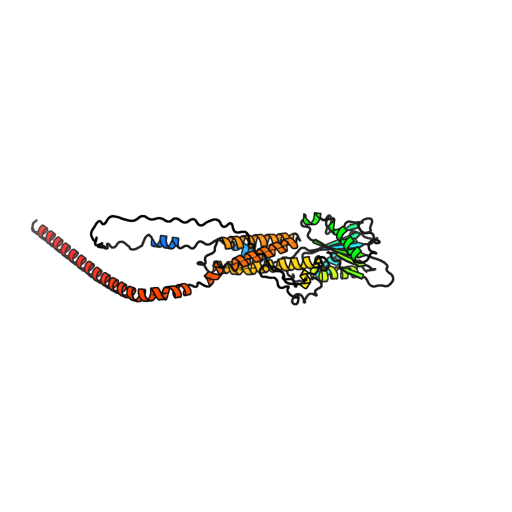9 PRO A C 1
ATOM 2790 O O . PRO A 1 369 ? -23.313 1.051 21.614 1.00 84.75 369 PRO A O 1
ATOM 2793 N N . SER A 1 370 ? -22.697 -0.992 20.957 1.00 79.19 370 SER A N 1
ATOM 2794 C CA . SER A 1 370 ? -22.459 -1.489 22.322 1.00 79.19 370 SER A CA 1
ATOM 2795 C C . SER A 1 370 ? -21.216 -0.883 22.981 1.00 79.19 370 SER A C 1
ATOM 2797 O O . SER A 1 370 ? -21.206 -0.689 24.190 1.00 79.19 370 SER A O 1
ATOM 2799 N N . ILE A 1 371 ? -20.169 -0.573 22.211 1.00 80.75 371 ILE A N 1
ATOM 2800 C CA . ILE A 1 371 ? -18.965 0.090 22.723 1.00 80.75 371 ILE A CA 1
ATOM 2801 C C . ILE A 1 371 ? -19.261 1.567 22.970 1.00 80.75 371 ILE A C 1
ATOM 2803 O O . ILE A 1 371 ? -18.957 2.093 24.042 1.00 80.75 371 ILE A O 1
ATOM 2807 N N . MET A 1 372 ? -19.919 2.205 22.001 1.00 73.06 372 MET A N 1
ATOM 2808 C CA . MET A 1 372 ? -20.227 3.628 22.045 1.00 73.06 372 MET A CA 1
ATOM 2809 C C . MET A 1 372 ? -21.295 3.962 23.093 1.00 73.06 372 MET A C 1
ATOM 2811 O O . MET A 1 372 ? -21.184 4.973 23.764 1.00 73.06 372 MET A O 1
ATOM 2815 N N . SER A 1 373 ? -22.312 3.120 23.301 1.00 66.06 373 SER A N 1
ATOM 2816 C CA . SER A 1 373 ? -23.366 3.382 24.300 1.00 66.06 373 SER A CA 1
ATOM 2817 C C . SER A 1 373 ? -22.912 3.181 25.748 1.00 66.06 373 SER A C 1
ATOM 2819 O O . SER A 1 373 ? -23.392 3.876 26.643 1.00 66.06 373 SER A O 1
ATOM 2821 N N . ILE A 1 374 ? -21.971 2.266 26.007 1.00 59.78 374 ILE A N 1
ATOM 2822 C CA . ILE A 1 374 ? -21.490 1.998 27.371 1.00 59.78 374 ILE A CA 1
ATOM 2823 C C . ILE A 1 374 ? -20.570 3.115 27.866 1.00 59.78 374 ILE A C 1
ATOM 2825 O O . ILE A 1 374 ? -20.597 3.418 29.058 1.00 59.78 374 ILE A O 1
ATOM 2829 N N . SER A 1 375 ? -19.820 3.782 26.981 1.00 57.66 375 SER A N 1
ATOM 2830 C CA . SER A 1 375 ? -19.088 4.995 27.365 1.00 57.66 375 SER A CA 1
ATOM 2831 C C . SER A 1 375 ? -20.026 6.145 27.766 1.00 57.66 375 SER A C 1
ATOM 2833 O O . SER A 1 375 ? -19.632 6.973 28.584 1.00 57.66 375 SER A O 1
ATOM 2835 N N . TYR A 1 376 ? -21.280 6.159 27.285 1.00 54.81 376 TYR A N 1
ATOM 2836 C CA . TYR A 1 376 ? -22.312 7.108 27.730 1.00 54.81 376 TYR A CA 1
ATOM 2837 C C . TYR A 1 376 ? -23.029 6.691 29.024 1.00 54.81 376 TYR A C 1
ATOM 2839 O O . TYR A 1 376 ? -23.514 7.551 29.759 1.00 54.81 376 TYR A O 1
ATOM 2847 N N . SER A 1 377 ? -23.084 5.396 29.350 1.00 55.09 377 SER A N 1
ATOM 2848 C CA . SER A 1 377 ? -23.675 4.903 30.600 1.00 55.09 377 SER A CA 1
ATOM 2849 C C . SER A 1 377 ? -22.638 4.893 31.731 1.00 55.09 377 SER A C 1
ATOM 2851 O O . SER A 1 377 ? -22.239 3.832 32.221 1.00 55.09 377 SER A O 1
ATOM 2853 N N . SER A 1 378 ? -22.205 6.077 32.176 1.00 61.84 378 SER A N 1
ATOM 2854 C CA . SER A 1 378 ? -21.378 6.198 33.382 1.00 61.84 378 SER A CA 1
ATOM 2855 C C . SER A 1 378 ? -22.151 5.698 34.616 1.00 61.84 378 SER A C 1
ATOM 2857 O O . SER A 1 378 ? -23.384 5.619 34.626 1.00 61.84 378 SER A O 1
ATOM 2859 N N . ILE A 1 379 ? -21.437 5.368 35.698 1.00 64.12 379 ILE A N 1
ATOM 2860 C CA . ILE A 1 379 ? -22.058 5.060 37.000 1.00 64.12 379 ILE A CA 1
ATOM 2861 C C . ILE A 1 379 ? -23.023 6.179 37.430 1.00 64.12 379 ILE A C 1
ATOM 2863 O O . ILE A 1 379 ? -24.036 5.905 38.070 1.00 64.12 379 ILE A O 1
ATOM 2867 N N . GLU A 1 380 ? -22.758 7.420 37.026 1.00 69.00 380 GLU A N 1
ATOM 2868 C CA . GLU A 1 380 ? -23.602 8.580 37.310 1.00 69.00 380 GLU A CA 1
ATOM 2869 C C . GLU A 1 380 ? -24.979 8.447 36.657 1.00 69.00 380 GLU A C 1
ATOM 2871 O O . GLU A 1 380 ? -25.959 8.890 37.242 1.00 69.00 380 GLU A O 1
ATOM 2876 N N . HIS A 1 381 ? -25.090 7.772 35.507 1.00 68.19 381 HIS A N 1
ATOM 2877 C CA . HIS A 1 381 ? -26.373 7.513 34.852 1.00 68.19 381 HIS A CA 1
ATOM 2878 C C . HIS A 1 381 ? -27.207 6.486 35.631 1.00 68.19 381 HIS A C 1
ATOM 2880 O O . HIS A 1 381 ? -28.406 6.675 35.830 1.00 68.19 381 HIS A O 1
ATOM 2886 N N . TYR A 1 382 ? -26.565 5.441 36.168 1.00 72.62 382 TYR A N 1
ATOM 2887 C CA . TYR A 1 382 ? -27.216 4.518 37.104 1.00 72.62 382 TYR A CA 1
ATOM 2888 C C . TYR A 1 382 ? -27.657 5.251 38.376 1.00 72.62 382 TYR A C 1
ATOM 2890 O O . TYR A 1 382 ? -28.802 5.110 38.802 1.00 72.62 382 TYR A O 1
ATOM 2898 N N . PHE A 1 383 ? -26.795 6.082 38.967 1.00 74.81 383 PHE A N 1
ATOM 2899 C CA . PHE A 1 383 ? -27.196 6.901 40.110 1.00 74.81 383 PHE A CA 1
ATOM 2900 C C . PHE A 1 383 ? -28.357 7.831 39.751 1.00 74.81 383 PHE A C 1
ATOM 2902 O O . PHE A 1 383 ? -29.316 7.870 40.504 1.00 74.81 383 PHE A O 1
ATOM 2909 N N . ALA A 1 384 ? -28.341 8.504 38.603 1.00 80.44 384 ALA A N 1
ATOM 2910 C CA . ALA A 1 384 ? -29.402 9.418 38.190 1.00 80.44 384 ALA A CA 1
ATOM 2911 C C . ALA A 1 384 ? -30.757 8.719 37.975 1.00 80.44 384 ALA A C 1
ATOM 2913 O O . ALA A 1 384 ? -31.786 9.263 38.367 1.00 80.44 384 ALA A O 1
ATOM 2914 N N . ILE A 1 385 ? -30.771 7.509 37.403 1.00 81.00 385 ILE A N 1
ATOM 2915 C CA . ILE A 1 385 ? -32.005 6.737 37.182 1.00 81.00 385 ILE A CA 1
ATOM 2916 C C . ILE A 1 385 ? -32.548 6.175 38.501 1.00 81.00 385 ILE A C 1
ATOM 2918 O O . ILE A 1 385 ? -33.751 6.228 38.754 1.00 81.00 385 ILE A O 1
ATOM 2922 N N . TYR A 1 386 ? -31.676 5.628 39.350 1.00 83.31 386 TYR A N 1
ATOM 2923 C CA . TYR A 1 386 ? -32.097 4.853 40.518 1.00 83.31 386 TYR A CA 1
ATOM 2924 C C . TYR A 1 386 ? -32.172 5.678 41.818 1.00 83.31 386 TYR A C 1
ATOM 2926 O O . TYR A 1 386 ? -33.017 5.382 42.665 1.00 83.31 386 TYR A O 1
ATOM 2934 N N . MET A 1 387 ? -31.375 6.743 41.996 1.00 85.44 387 MET A N 1
ATOM 2935 C CA . MET A 1 387 ? -31.431 7.600 43.198 1.00 85.44 387 MET A CA 1
ATOM 2936 C C . MET A 1 387 ? -32.822 8.165 43.494 1.00 85.44 387 MET A C 1
ATOM 2938 O O . MET A 1 387 ? -33.223 8.081 44.652 1.00 85.44 387 MET A O 1
ATOM 2942 N N . PRO A 1 388 ? -33.591 8.696 42.524 1.00 87.75 388 PRO A N 1
ATOM 2943 C CA . PRO A 1 388 ? -34.912 9.255 42.810 1.00 87.75 388 PRO A CA 1
ATOM 2944 C C . PRO A 1 388 ? -35.883 8.243 43.433 1.00 87.75 388 PRO A C 1
ATOM 2946 O O . PRO A 1 388 ? -36.724 8.622 44.243 1.00 87.75 388 PRO A O 1
ATOM 2949 N N . PHE A 1 389 ? -35.744 6.955 43.102 1.00 82.69 389 PHE A N 1
ATOM 2950 C CA . PHE A 1 389 ? -36.590 5.889 43.642 1.00 82.69 389 PHE A CA 1
ATOM 2951 C C . PHE A 1 389 ? -36.064 5.330 44.966 1.00 82.69 389 PHE A C 1
ATOM 2953 O O . PHE A 1 389 ? -36.844 5.090 45.888 1.00 82.69 389 PHE A O 1
ATOM 2960 N N . PHE A 1 390 ? -34.750 5.128 45.089 1.00 84.88 390 PHE A N 1
ATOM 2961 C CA . PHE A 1 390 ? -34.176 4.492 46.276 1.00 84.88 390 PHE A CA 1
ATOM 2962 C C . PHE A 1 390 ? -33.858 5.470 47.403 1.00 84.88 390 PHE A C 1
ATOM 2964 O O . PHE A 1 390 ? -34.013 5.093 48.559 1.00 84.88 390 PHE A O 1
ATOM 2971 N N . ALA A 1 391 ? -33.476 6.718 47.120 1.00 85.62 391 ALA A N 1
ATOM 2972 C CA . ALA A 1 391 ? -33.129 7.682 48.164 1.00 85.62 391 ALA A CA 1
ATOM 2973 C C . ALA A 1 391 ? -34.285 7.956 49.150 1.00 85.62 391 ALA A C 1
ATOM 2975 O O . ALA A 1 391 ? -34.031 7.914 50.357 1.00 85.62 391 ALA A O 1
ATOM 2976 N N . PRO A 1 392 ? -35.550 8.140 48.710 1.00 88.62 392 PRO A N 1
ATOM 2977 C CA . PRO A 1 392 ? -36.673 8.318 49.634 1.00 88.62 392 PRO A CA 1
ATOM 2978 C C . PRO A 1 392 ? -36.928 7.073 50.490 1.00 88.62 392 PRO A C 1
ATOM 2980 O O . PRO A 1 392 ? -37.144 7.168 51.695 1.00 88.62 392 PRO A O 1
ATOM 2983 N N . VAL A 1 393 ? -36.849 5.881 49.892 1.00 89.38 393 VAL A N 1
ATOM 2984 C CA . VAL A 1 393 ? -37.047 4.617 50.616 1.00 89.38 393 VAL A CA 1
ATOM 2985 C C . VAL A 1 393 ? -35.920 4.395 51.628 1.00 89.38 393 VAL A C 1
ATOM 2987 O O . VAL A 1 393 ? -36.179 4.079 52.790 1.00 89.38 393 VAL A O 1
ATOM 2990 N N . SER A 1 394 ? -34.666 4.622 51.231 1.00 86.25 394 SER A N 1
ATOM 2991 C CA . SER A 1 394 ? -33.500 4.529 52.112 1.00 86.25 394 SER A CA 1
ATOM 2992 C C . SER A 1 394 ? -33.585 5.505 53.285 1.00 86.25 394 SER A C 1
ATOM 2994 O O . SER A 1 394 ? -33.221 5.127 54.398 1.00 86.25 394 SER A O 1
ATOM 2996 N N . LEU A 1 395 ? -34.121 6.714 53.075 1.00 88.56 395 LEU A N 1
ATOM 2997 C CA . LEU A 1 395 ? -34.300 7.719 54.126 1.00 88.56 395 LEU A CA 1
ATOM 2998 C C . LEU A 1 395 ? -35.216 7.236 55.259 1.00 88.56 395 LEU A C 1
ATOM 3000 O O . LEU A 1 395 ? -34.981 7.568 56.418 1.00 88.56 395 LEU A O 1
ATOM 3004 N N . HIS A 1 396 ? -36.230 6.426 54.953 1.00 88.75 396 HIS A N 1
ATOM 3005 C CA . HIS A 1 396 ? -37.157 5.905 55.959 1.00 88.75 396 HIS A CA 1
ATOM 3006 C C . HIS A 1 396 ? -36.707 4.568 56.553 1.00 88.75 396 HIS A C 1
ATOM 3008 O O . HIS A 1 396 ? -36.847 4.338 57.757 1.00 88.75 396 HIS A O 1
ATOM 3014 N N . VAL A 1 397 ? -36.135 3.690 55.731 1.00 92.12 397 VAL A N 1
ATOM 3015 C CA . VAL A 1 397 ? -35.748 2.342 56.160 1.00 92.12 397 VAL A CA 1
ATOM 3016 C C . VAL A 1 397 ? -34.475 2.365 57.010 1.00 92.12 397 VAL A C 1
ATOM 3018 O O . VAL A 1 397 ? -34.410 1.648 58.008 1.00 92.12 397 VAL A O 1
ATOM 3021 N N . LEU A 1 398 ? -33.480 3.203 56.685 1.00 90.25 398 LEU A N 1
ATOM 3022 C CA . LEU A 1 398 ? -32.207 3.236 57.420 1.00 90.25 398 LEU A CA 1
ATOM 3023 C C . LEU A 1 398 ? -32.375 3.623 58.902 1.00 90.25 398 LEU A C 1
ATOM 3025 O O . LEU A 1 398 ? -31.874 2.887 59.757 1.00 90.25 398 LEU A O 1
ATOM 3029 N N . PRO A 1 399 ? -33.096 4.700 59.270 1.00 90.88 399 PRO A N 1
ATOM 3030 C CA . PRO A 1 399 ? -33.307 5.044 60.676 1.00 90.88 399 PRO A CA 1
ATOM 3031 C C . PRO A 1 399 ? -34.112 3.984 61.431 1.00 90.88 399 PRO A C 1
ATOM 3033 O O . PRO A 1 399 ? -33.797 3.683 62.586 1.00 90.88 399 PRO A O 1
ATOM 3036 N N . ALA A 1 400 ? -35.122 3.391 60.784 1.00 89.62 400 ALA A N 1
ATOM 3037 C CA . ALA A 1 400 ? -35.923 2.315 61.363 1.00 89.62 400 ALA A CA 1
ATOM 3038 C C . ALA A 1 400 ? -35.058 1.079 61.658 1.00 89.62 400 ALA A C 1
ATOM 3040 O O . ALA A 1 400 ? -35.081 0.558 62.776 1.00 89.62 400 ALA A O 1
ATOM 3041 N N . ALA A 1 401 ? -34.215 0.681 60.702 1.00 92.31 401 ALA A N 1
ATOM 3042 C CA . ALA A 1 401 ? -33.264 -0.409 60.870 1.00 92.31 401 ALA A CA 1
ATOM 3043 C C . ALA A 1 401 ? -32.248 -0.115 61.986 1.00 92.31 401 ALA A C 1
ATOM 3045 O O . ALA A 1 401 ? -32.020 -0.966 62.839 1.00 92.31 401 ALA A O 1
ATOM 3046 N N . ILE A 1 402 ? -31.686 1.100 62.052 1.00 92.06 402 ILE A N 1
ATOM 3047 C CA . ILE A 1 402 ? -30.749 1.503 63.118 1.00 92.06 402 ILE A CA 1
ATOM 3048 C C . ILE A 1 402 ? -31.418 1.449 64.498 1.00 92.06 402 ILE A C 1
ATOM 3050 O O . ILE A 1 402 ? -30.790 1.026 65.474 1.00 92.06 402 ILE A O 1
ATOM 3054 N N . LYS A 1 403 ? -32.680 1.876 64.605 1.00 93.31 403 LYS A N 1
ATOM 3055 C CA . LYS A 1 403 ? -33.431 1.851 65.865 1.00 93.31 403 LYS A CA 1
ATOM 3056 C C . LYS A 1 403 ? -33.660 0.419 66.343 1.00 93.31 403 LYS A C 1
ATOM 3058 O O . LYS A 1 403 ? -33.396 0.137 67.513 1.00 93.31 403 LYS A O 1
ATOM 3063 N N . GLU A 1 404 ? -34.072 -0.477 65.450 1.00 91.81 404 GLU A N 1
ATOM 3064 C CA . GLU A 1 404 ? -34.245 -1.890 65.794 1.00 91.81 404 GLU A CA 1
ATOM 3065 C C . GLU A 1 404 ? -32.913 -2.585 66.086 1.00 91.81 404 GLU A C 1
ATOM 3067 O O . GLU A 1 404 ? -32.825 -3.347 67.043 1.00 91.81 404 GLU A O 1
ATOM 3072 N N . LEU A 1 405 ? -31.823 -2.235 65.394 1.00 91.50 405 LEU A N 1
ATOM 3073 C CA . LEU A 1 405 ? -30.495 -2.773 65.709 1.00 91.50 405 LEU A CA 1
ATOM 3074 C C . LEU A 1 405 ? -30.017 -2.335 67.105 1.00 91.50 405 LEU A C 1
ATOM 3076 O O . LEU A 1 405 ? -29.442 -3.126 67.854 1.00 91.50 405 LEU A O 1
ATOM 3080 N N . LYS A 1 406 ? -30.276 -1.075 67.487 1.00 90.50 406 LYS A N 1
ATOM 3081 C CA . LYS A 1 406 ? -29.993 -0.571 68.842 1.00 90.50 406 LYS A CA 1
ATOM 3082 C C . LYS A 1 406 ? -30.866 -1.256 69.891 1.00 90.50 406 LYS A C 1
ATOM 3084 O O . LYS A 1 406 ? -30.364 -1.569 70.969 1.00 90.50 406 LYS A O 1
ATOM 3089 N N . ARG A 1 407 ? -32.148 -1.493 69.599 1.00 92.31 407 ARG A N 1
ATOM 3090 C CA . ARG A 1 407 ? -33.058 -2.225 70.490 1.00 92.31 407 ARG A CA 1
ATOM 3091 C C . ARG A 1 407 ? -32.595 -3.665 70.676 1.00 92.31 407 ARG A C 1
ATOM 3093 O O . ARG A 1 407 ? -32.453 -4.101 71.812 1.00 92.31 407 ARG A O 1
ATOM 3100 N N . TYR A 1 408 ? -32.261 -4.345 69.585 1.00 90.94 408 TYR A N 1
ATOM 3101 C CA . TYR A 1 408 ? -31.742 -5.706 69.596 1.00 90.94 408 TYR A CA 1
ATOM 3102 C C . TYR A 1 408 ? -30.469 -5.821 70.442 1.00 90.94 408 TYR A C 1
ATOM 3104 O O . TYR A 1 408 ? -30.407 -6.666 71.328 1.00 90.94 408 TYR A O 1
ATOM 3112 N N . LYS A 1 409 ? -29.491 -4.916 70.270 1.00 89.88 409 LYS A N 1
ATOM 3113 C CA . LYS A 1 409 ? -28.275 -4.900 71.108 1.00 89.88 409 LYS A CA 1
ATOM 3114 C C . LYS A 1 409 ? -28.571 -4.683 72.596 1.00 89.88 409 LYS A C 1
ATOM 3116 O O . LYS A 1 409 ? -27.918 -5.288 73.440 1.00 89.88 409 LYS A O 1
ATOM 3121 N N . ARG A 1 410 ? -29.544 -3.827 72.928 1.00 90.62 410 ARG A N 1
ATOM 3122 C CA . ARG A 1 410 ? -29.955 -3.581 74.323 1.00 90.62 410 ARG A CA 1
ATOM 3123 C C . ARG A 1 410 ? -30.629 -4.801 74.940 1.00 90.62 410 ARG A C 1
ATOM 3125 O O . ARG A 1 410 ? -30.317 -5.143 76.072 1.00 90.62 410 ARG A O 1
ATOM 3132 N N . GLU A 1 411 ? -31.527 -5.453 74.209 1.00 88.25 411 GLU A N 1
ATOM 3133 C CA . GLU A 1 411 ? -32.175 -6.682 74.675 1.00 88.25 411 GLU A CA 1
ATOM 3134 C C . GLU A 1 411 ? -31.158 -7.818 74.814 1.00 88.25 411 GLU A C 1
ATOM 3136 O O . GLU A 1 411 ? -31.137 -8.491 75.837 1.00 88.25 411 GLU A O 1
ATOM 3141 N N . GLN A 1 412 ? -30.229 -7.971 73.867 1.00 87.31 412 GLN A N 1
ATOM 3142 C CA . GLN A 1 412 ? -29.160 -8.966 73.968 1.00 87.31 412 GLN A CA 1
ATOM 3143 C C . GLN A 1 412 ? -28.278 -8.747 75.208 1.00 87.31 412 GLN A C 1
ATOM 3145 O O . GLN A 1 412 ? -27.931 -9.711 75.886 1.00 87.31 412 GLN A O 1
ATOM 3150 N N . ALA A 1 413 ? -27.963 -7.492 75.552 1.00 86.75 413 ALA A N 1
ATOM 3151 C CA . ALA A 1 413 ? -27.244 -7.176 76.784 1.00 86.75 413 ALA A CA 1
ATOM 3152 C C . ALA A 1 413 ? -28.027 -7.609 78.038 1.00 86.75 413 ALA A C 1
ATOM 3154 O O . ALA A 1 413 ? -27.431 -8.185 78.942 1.00 86.75 413 ALA A O 1
ATOM 3155 N N . LYS A 1 414 ? -29.356 -7.414 78.067 1.00 87.94 414 LYS A N 1
ATOM 3156 C CA . LYS A 1 414 ? -30.216 -7.877 79.173 1.00 87.94 414 LYS A CA 1
ATOM 3157 C C . LYS A 1 414 ? -30.290 -9.403 79.268 1.00 87.94 414 LYS A C 1
ATOM 3159 O O . LYS A 1 414 ? -30.254 -9.946 80.369 1.00 87.94 414 LYS A O 1
ATOM 3164 N N . TYR A 1 415 ? -30.381 -10.101 78.134 1.00 83.44 415 TYR A N 1
ATOM 3165 C CA . TYR A 1 415 ? -30.361 -11.567 78.112 1.00 83.44 415 TYR A CA 1
ATOM 3166 C C . TYR A 1 415 ? -29.033 -12.116 78.638 1.00 83.44 415 TYR A C 1
ATOM 3168 O O . TYR A 1 415 ? -29.033 -13.070 79.409 1.00 83.44 415 TYR A O 1
ATOM 3176 N N . LEU A 1 416 ? -27.908 -11.490 78.276 1.00 85.12 416 LEU A N 1
ATOM 3177 C CA . LEU A 1 416 ? -26.588 -11.873 78.778 1.00 85.12 416 LEU A CA 1
ATOM 3178 C C . LEU A 1 416 ? -26.449 -11.627 80.287 1.00 85.12 416 LEU A C 1
ATOM 3180 O O . LEU A 1 416 ? -25.896 -12.477 80.981 1.00 85.12 416 LEU A O 1
ATOM 3184 N N . THR A 1 417 ? -26.975 -10.516 80.815 1.00 86.56 417 THR A N 1
ATOM 3185 C CA . THR A 1 417 ? -26.966 -10.262 82.267 1.00 86.56 417 THR A CA 1
ATOM 3186 C C . THR A 1 417 ? -27.875 -11.228 83.022 1.00 86.56 417 THR A C 1
ATOM 3188 O O . THR A 1 417 ? -27.454 -11.786 84.027 1.00 86.56 417 THR A O 1
ATOM 3191 N N . PHE A 1 418 ? -29.079 -11.501 82.508 1.00 87.50 418 PHE A N 1
ATOM 3192 C CA . PHE A 1 418 ? -29.997 -12.469 83.112 1.00 87.50 418 PHE A CA 1
ATOM 3193 C C . PHE A 1 418 ? -29.410 -13.888 83.115 1.00 87.50 418 PHE A C 1
ATOM 3195 O O . PHE A 1 418 ? -29.459 -14.577 84.131 1.00 87.50 418 PHE A O 1
ATOM 3202 N N . ALA A 1 419 ? -28.784 -14.308 82.011 1.00 84.81 419 ALA A N 1
ATOM 3203 C CA . ALA A 1 419 ? -28.090 -15.590 81.931 1.00 84.81 419 ALA A CA 1
ATOM 3204 C C . ALA A 1 419 ? -26.907 -15.671 82.914 1.00 84.81 419 ALA A C 1
ATOM 3206 O O . ALA A 1 419 ? -26.698 -16.710 83.539 1.00 84.81 419 ALA A O 1
ATOM 3207 N N . ALA A 1 420 ? -26.159 -14.576 83.097 1.00 84.38 420 ALA A N 1
ATOM 3208 C CA . ALA A 1 420 ? -25.079 -14.504 84.080 1.00 84.38 420 ALA A CA 1
ATOM 3209 C C . ALA A 1 420 ? -25.597 -14.602 85.526 1.00 84.38 420 ALA A C 1
ATOM 3211 O O . ALA A 1 420 ? -24.995 -15.297 86.345 1.00 84.38 420 ALA A O 1
ATOM 3212 N N . ASP A 1 421 ? -26.722 -13.961 85.843 1.00 85.50 421 ASP A N 1
ATOM 3213 C CA . ASP A 1 421 ? -27.329 -14.023 87.177 1.00 85.50 421 ASP A CA 1
ATOM 3214 C C . ASP A 1 421 ? -27.941 -15.399 87.470 1.00 85.50 421 ASP A C 1
ATOM 3216 O O . ASP A 1 421 ? -27.781 -15.924 88.573 1.00 85.50 421 ASP A O 1
ATOM 3220 N N . GLN A 1 422 ? -28.550 -16.045 86.472 1.00 84.19 422 GLN A N 1
ATOM 3221 C CA . GLN A 1 422 ? -29.045 -17.416 86.597 1.00 84.19 422 GLN A CA 1
ATOM 3222 C C . GLN A 1 422 ? -27.897 -18.423 86.790 1.00 84.19 422 GLN A C 1
ATOM 3224 O O . GLN A 1 422 ? -28.003 -19.327 87.621 1.00 84.19 422 GLN A O 1
ATOM 3229 N N . ALA A 1 423 ? -26.768 -18.233 86.098 1.00 80.00 423 ALA A N 1
ATOM 3230 C CA . ALA A 1 423 ? -25.559 -19.032 86.306 1.00 80.00 423 ALA A CA 1
ATOM 3231 C C . ALA A 1 423 ? -24.960 -18.829 87.713 1.00 80.00 423 ALA A C 1
ATOM 3233 O O . ALA A 1 423 ? -24.555 -19.798 88.358 1.00 80.00 423 ALA A O 1
ATOM 3234 N N . ARG A 1 424 ? -24.962 -17.592 88.234 1.00 80.12 424 ARG A N 1
ATOM 3235 C CA . ARG A 1 424 ? -24.559 -17.307 89.623 1.00 80.12 424 ARG A CA 1
ATOM 3236 C C . ARG A 1 424 ? -25.483 -17.985 90.632 1.00 80.12 424 ARG A C 1
ATOM 3238 O O . ARG A 1 424 ? -24.986 -18.638 91.545 1.00 80.12 424 ARG A O 1
ATOM 3245 N N . ALA A 1 425 ? -26.801 -17.899 90.462 1.00 79.88 425 ALA A N 1
ATOM 3246 C CA . ALA A 1 425 ? -27.762 -18.550 91.355 1.00 79.88 425 ALA A CA 1
ATOM 3247 C C . ALA A 1 425 ? -27.591 -20.081 91.381 1.00 79.88 425 ALA A C 1
ATOM 3249 O O . ALA A 1 425 ? -27.586 -20.684 92.455 1.00 79.88 425 ALA A O 1
ATOM 3250 N N . ALA A 1 426 ? -27.356 -20.701 90.220 1.00 78.50 426 ALA A N 1
ATOM 3251 C CA . ALA A 1 426 ? -27.033 -22.124 90.136 1.00 78.50 426 ALA A CA 1
ATOM 3252 C C . ALA A 1 426 ? -25.731 -22.462 90.888 1.00 78.50 426 ALA A C 1
ATOM 3254 O O . ALA A 1 426 ? -25.701 -23.434 91.643 1.00 78.50 426 ALA A O 1
ATOM 3255 N N . SER A 1 427 ? -24.689 -21.628 90.767 1.00 75.06 427 SER A N 1
ATOM 3256 C CA . SER A 1 427 ? -23.423 -21.825 91.489 1.00 75.06 427 SER A CA 1
ATOM 3257 C C . SER A 1 427 ? -23.569 -21.717 93.013 1.00 75.06 427 SER A C 1
ATOM 3259 O O . SER A 1 427 ? -22.984 -22.527 93.728 1.00 75.06 427 SER A O 1
ATOM 3261 N N . TYR A 1 428 ? -24.406 -20.796 93.513 1.00 73.25 428 TYR A N 1
ATOM 3262 C CA . TYR A 1 428 ? -24.717 -20.694 94.942 1.00 73.25 428 TYR A CA 1
ATOM 3263 C C . TYR A 1 428 ? -25.504 -21.909 95.445 1.00 73.25 428 TYR A C 1
ATOM 3265 O O . TYR A 1 428 ? -25.211 -22.432 96.514 1.00 73.25 428 TYR A O 1
ATOM 3273 N N . SER A 1 429 ? -26.472 -22.418 94.677 1.00 72.38 429 SER A N 1
ATOM 3274 C CA . SER A 1 429 ? -27.191 -23.640 95.070 1.00 72.38 429 SER A CA 1
ATOM 3275 C C . SER A 1 429 ? -26.270 -24.867 95.130 1.00 72.38 429 SER A C 1
ATOM 3277 O O . SER A 1 429 ? -26.391 -25.686 96.039 1.00 72.38 429 SER A O 1
ATOM 3279 N N . ALA A 1 430 ? -25.298 -24.957 94.215 1.00 68.62 430 ALA A N 1
ATOM 3280 C CA . ALA A 1 430 ? -24.317 -26.033 94.187 1.00 68.62 430 ALA A CA 1
ATOM 3281 C C . ALA A 1 430 ? -23.336 -25.956 95.368 1.00 68.62 430 ALA A C 1
ATOM 3283 O O . ALA A 1 430 ? -22.999 -26.996 95.928 1.00 68.62 430 ALA A O 1
ATOM 3284 N N . THR A 1 431 ? -22.916 -24.754 95.788 1.00 69.88 431 THR A N 1
ATOM 3285 C CA . THR A 1 431 ? -22.066 -24.573 96.979 1.00 69.88 431 THR A CA 1
ATOM 3286 C C . THR A 1 431 ? -22.813 -24.821 98.289 1.00 69.88 431 THR A C 1
ATOM 3288 O O . THR A 1 431 ? -22.245 -25.402 99.209 1.00 69.88 431 THR A O 1
ATOM 3291 N N . TYR A 1 432 ? -24.094 -24.455 98.389 1.00 64.62 432 TYR A N 1
ATOM 3292 C CA . TYR A 1 432 ? -24.915 -24.811 99.553 1.00 64.62 432 TYR A CA 1
ATOM 3293 C C . TYR A 1 432 ? -25.190 -26.320 99.634 1.00 64.62 432 TYR A C 1
ATOM 3295 O O . TYR A 1 432 ? -25.146 -26.883 100.725 1.00 64.62 432 TYR A O 1
ATOM 3303 N N . ALA A 1 433 ? -25.421 -26.994 98.502 1.00 66.94 433 ALA A N 1
ATOM 3304 C CA . ALA A 1 433 ? -25.604 -28.446 98.461 1.00 66.94 433 ALA A CA 1
ATOM 3305 C C . ALA A 1 433 ? -24.323 -29.216 98.834 1.00 66.94 433 ALA A C 1
ATOM 3307 O O . ALA A 1 433 ? -24.399 -30.226 99.533 1.00 66.94 433 ALA A O 1
ATOM 3308 N N . THR A 1 434 ? -23.141 -28.737 98.431 1.00 65.06 434 THR A N 1
ATOM 3309 C CA . THR A 1 434 ? -21.868 -29.328 98.876 1.00 65.06 434 THR A CA 1
ATOM 3310 C C . THR A 1 434 ? -21.579 -29.046 100.348 1.00 65.06 434 THR A C 1
ATOM 3312 O O . THR A 1 434 ? -21.148 -29.959 101.042 1.00 65.06 434 THR A O 1
ATOM 3315 N N . LEU A 1 435 ? -21.874 -27.847 100.863 1.00 62.44 435 LEU A N 1
ATOM 3316 C CA . LEU A 1 435 ? -21.731 -27.547 102.295 1.00 62.44 435 LEU A CA 1
ATOM 3317 C C . LEU A 1 435 ? -22.678 -28.381 103.172 1.00 62.44 435 LEU A C 1
ATOM 3319 O O . LEU A 1 435 ? -22.253 -28.887 104.205 1.00 62.44 435 LEU A O 1
ATOM 3323 N N . LEU A 1 436 ? -23.934 -28.580 102.759 1.00 61.69 436 LEU A N 1
ATOM 3324 C CA . LEU A 1 436 ? -24.881 -29.447 103.472 1.00 61.69 436 LEU A CA 1
ATOM 3325 C C . LEU A 1 436 ? -24.443 -30.918 103.469 1.00 61.69 436 LEU A C 1
ATOM 3327 O O . LEU A 1 436 ? -24.562 -31.579 104.497 1.00 61.69 436 LEU A O 1
ATOM 3331 N N . ASN A 1 437 ? -23.883 -31.416 102.363 1.00 58.28 437 ASN A N 1
ATOM 3332 C CA . ASN A 1 437 ? -23.336 -32.775 102.310 1.00 58.28 437 ASN A CA 1
ATOM 3333 C C . ASN A 1 437 ? -22.094 -32.960 103.195 1.00 58.28 437 ASN A C 1
ATOM 3335 O O . ASN A 1 437 ? -21.916 -34.044 103.727 1.00 58.28 437 ASN A O 1
ATOM 3339 N N . VAL A 1 438 ? -21.271 -31.924 103.396 1.00 61.19 438 VAL A N 1
ATOM 3340 C CA . VAL A 1 438 ? -20.103 -31.976 104.300 1.00 61.19 438 VAL A CA 1
ATOM 3341 C C . VAL A 1 438 ? -20.504 -31.942 105.783 1.00 61.19 438 VAL A C 1
ATOM 3343 O O . VAL A 1 438 ? -19.755 -32.421 106.621 1.00 61.19 438 VAL A O 1
ATOM 3346 N N . VAL A 1 439 ? -21.674 -31.392 106.127 1.00 59.16 439 VAL A N 1
ATOM 3347 C CA . VAL A 1 439 ? -22.171 -31.334 107.520 1.00 59.16 439 VAL A CA 1
ATOM 3348 C C . VAL A 1 439 ? -22.917 -32.614 107.934 1.00 59.16 439 VAL A C 1
ATOM 3350 O O . VAL A 1 439 ? -23.040 -32.888 109.125 1.00 59.16 439 VAL A O 1
ATOM 3353 N N . TYR A 1 440 ? -23.414 -33.400 106.973 1.00 52.25 440 TYR A N 1
ATOM 3354 C CA . TYR A 1 440 ? -24.157 -34.647 107.220 1.00 52.25 440 TYR A CA 1
ATOM 3355 C C . TYR A 1 440 ? -23.319 -35.936 107.082 1.00 52.25 440 TYR A C 1
ATOM 3357 O O . TYR A 1 440 ? -23.856 -37.026 107.287 1.00 52.25 440 TYR A O 1
ATOM 3365 N N . THR A 1 441 ? -22.028 -35.820 106.767 1.00 48.75 441 THR A N 1
ATOM 3366 C CA . THR A 1 441 ? -21.015 -36.892 106.840 1.00 48.75 441 THR A CA 1
ATOM 3367 C C . THR A 1 441 ? -20.079 -36.636 108.002 1.00 48.75 441 THR A C 1
ATOM 3369 O O . THR A 1 441 ? -19.741 -37.607 108.711 1.00 48.75 441 THR A O 1
#